Protein AF-A0A1S1QA69-F1 (afdb_monomer)

Radius of gyration: 27.16 Å; Cα contacts (8 Å, |Δi|>4): 1180; chains: 1; bounding box: 65×69×92 Å

Nearest PDB structures (foldseek):
  3t81-assembly1_B  TM=7.439E-01  e=7.241E-30  Agrobacterium fabrum str. C58
  3t8l-assembly1_A  TM=7.308E-01  e=1.067E-28  Agrobacterium fabrum str. C58
  3giq-assembly1_A  TM=8.086E-01  e=5.087E-07  Bordetella bronchiseptica
  6gde-assembly1_A  TM=5.677E-01  e=2.386E-06  Aquifex aeolicus VF5
  3d6n-assembly1_A  TM=5.119E-01  e=1.071E-06  Aquifex aeolicus

Foldseek 3Di:
DDDDDDDDDDDDDDPDDDDDDWDDDADDDDDDDADPQFFAWPPLRRLFDDPVRLVVLQCQAVQVDAAQEKEAQAFEQFLVPRDTDRWIFGHHQFFTSATHHGPPGHHPYYDYLHLWYKFFFFEAAFAEQLQAQAFVLLLCQLQQQLRAQEYAYAQQQLCVLVPPCSLCRQQDFRALHGYIYTGDTPPPDDDQDPQLAQPPDDPPHHDHNVQSPDNHPLLQSLLVRVVVPHSLSSSLQSRKQSVCSSNRNNQAIRGRGGRHGPFIFIDNDRSDPWGTQFTAGSNHTQYGRSGGPDHTPDDDDPSQFLSFDADPPDDLCLQWAADDPDDDDDADKFKEWDWDDDPDPPPPPPPDPPDDDPDDDDDPDDDDPDPPPPPPDPPPPPPRPAIDIDIDGDDFDDDPRTGAADLVQQKKKKWWAFSPPPDDRIDIGIYGDFFFNFAKKWFCQAVVRTTIIMIGRGSLRRSLNSVVCSVLLAFIFTGGPSDTQATQRSRRSNRHDPPNSVSNVVRQVSRQVSSVVRTTPDDSSHVSCRYCGCVRDDDD

Sequence (540 aa):
MSVSTPRGLAAGWPGSGLVVGPAPVPGAVVGAQPAPGAPGVVGGQGLVPSGGERARLRRVAVGEEDADLLVHSGTVVVVQTGELLHRDVAIVGRFIAAVTKPGAIAGRRSLDASGRYLLPAFVDARVRPERTLLMPGEAARLLVPRGTVTVLTDPSGLAARCGPRGVGLATATGTPLRALARRPGPPGRTGPTPADLLPGERPGTHRTLADLVGYGQLACAVRRAVVAGMPPAEAVRRATLAPARWHGLDHVLGAITPSHLADLLIVSEIGGLEPPDLVVAGGRIAAGQGRPLFDNSDVVPGWAVDSVRLPANLHVGSFAAARWPGHPAPLPLAVEIVSPLSAPVISQRSAGLPGLLPGLPVVPGAPGIAPAIPEWQPATVLPVGEPSARHVRFEPTVRDGLIAADPEHDLLKVALVDRSGAHEPVRVGLVRGVGLTSGAVGVTITEPPGDLLLVGANDADLLTAARALEGMGGGFVVVDRGWVQAACPLPVGGVVSDAPWEAVDGQLAAADAAAMAIGCRLTAPLQTLADLGEALYVQP

Solvent-accessible surface area (backbone atoms only — not comparable to full-atom values): 29716 Å² total; per-residue (Å²): 133,88,87,83,85,84,90,85,84,90,87,91,72,93,85,77,90,82,84,86,74,84,73,87,83,78,76,86,92,88,80,84,83,64,67,93,83,50,29,48,51,57,75,57,76,60,67,58,72,48,75,68,53,48,55,50,29,51,36,32,55,74,57,79,39,68,20,63,34,22,42,33,56,17,32,35,49,38,49,90,81,56,47,77,40,75,26,19,41,29,22,43,71,41,23,20,31,32,75,39,59,66,86,71,64,61,40,81,33,78,41,85,29,67,84,22,36,35,37,40,24,27,36,41,70,36,46,28,43,63,50,39,37,28,34,47,31,48,43,26,62,51,34,32,15,39,33,34,35,34,34,38,22,58,30,62,63,43,24,72,62,51,39,83,60,15,42,49,58,54,31,56,49,72,41,73,38,43,43,31,40,46,43,82,57,68,90,89,66,80,69,81,51,77,88,46,46,50,75,91,65,63,84,90,60,64,43,38,42,75,47,45,52,86,69,22,50,66,49,48,34,30,17,53,28,34,76,73,69,41,56,56,36,57,32,48,21,36,38,8,27,39,49,22,45,60,41,62,35,48,82,36,36,34,44,88,46,60,63,10,43,25,34,32,26,35,24,80,53,87,51,50,91,68,54,32,54,32,20,28,34,56,49,34,81,41,14,42,70,50,35,55,68,67,74,71,84,67,77,82,57,78,84,42,36,69,56,38,50,69,62,90,81,69,49,50,74,61,62,61,40,69,62,81,85,91,72,77,84,82,82,42,53,26,20,34,46,50,60,64,84,73,71,83,78,76,69,79,66,78,70,75,78,88,80,77,79,90,84,78,86,85,74,92,82,72,83,81,77,70,82,76,74,75,81,78,70,79,76,79,76,67,80,75,57,72,70,41,69,41,84,41,78,55,85,78,50,70,54,97,69,24,56,45,46,37,38,93,77,29,32,26,34,26,36,39,34,34,54,81,78,84,59,67,64,54,45,73,30,34,29,27,58,50,40,39,65,44,22,16,41,26,36,34,49,25,39,73,73,65,40,34,42,33,41,21,42,44,45,60,19,39,45,45,30,53,51,51,33,36,75,45,8,12,22,39,37,22,20,44,92,73,38,80,74,26,53,30,66,7,26,40,53,9,35,18,20,85,62,59,56,71,58,53,53,52,24,44,53,47,24,40,51,44,39,43,73,37,38,34,67,48,78,62,46,64,60,50,52,22,62,43,29,61,60,45,54,50,90,113

Structure (mmCIF, N/CA/C/O backbone):
data_AF-A0A1S1QA69-F1
#
_entry.id   AF-A0A1S1QA69-F1
#
loop_
_atom_site.group_PDB
_atom_site.id
_atom_site.type_symbol
_atom_site.label_atom_id
_atom_site.label_alt_id
_atom_site.label_comp_id
_atom_site.label_asym_id
_atom_site.label_entity_id
_atom_site.label_seq_id
_atom_site.pdbx_PDB_ins_code
_atom_site.Cartn_x
_atom_site.Cartn_y
_atom_site.Cartn_z
_atom_site.occupancy
_atom_site.B_iso_or_equiv
_atom_site.auth_seq_id
_atom_site.auth_comp_id
_atom_site.auth_asym_id
_atom_site.auth_atom_id
_atom_site.pdbx_PDB_model_num
ATOM 1 N N . MET A 1 1 ? -13.744 -27.296 54.389 1.00 29.28 1 MET A N 1
ATOM 2 C CA . MET A 1 1 ? -12.825 -28.297 53.803 1.00 29.28 1 MET A CA 1
ATOM 3 C C . MET A 1 1 ? -13.156 -28.339 52.312 1.00 29.28 1 MET A C 1
ATOM 5 O O . MET A 1 1 ? -14.298 -28.622 52.001 1.00 29.28 1 MET A O 1
ATOM 9 N N . SER A 1 2 ? -12.391 -27.680 51.430 1.00 23.92 2 SER A N 1
ATOM 10 C CA . SER A 1 2 ? -11.152 -28.184 50.792 1.00 23.92 2 SER A CA 1
ATOM 11 C C . SER A 1 2 ? -11.387 -29.527 50.076 1.00 23.92 2 SER A C 1
ATOM 13 O O . SER A 1 2 ? -11.903 -30.425 50.724 1.00 23.92 2 SER A O 1
ATOM 15 N N . VAL A 1 3 ? -11.050 -29.790 48.806 1.00 25.64 3 VAL A N 1
ATOM 16 C CA . VAL A 1 3 ? -10.342 -29.094 47.708 1.00 25.64 3 VAL A CA 1
ATOM 17 C C . VAL A 1 3 ? -10.568 -29.954 46.433 1.00 25.64 3 VAL A C 1
ATOM 19 O O . VAL A 1 3 ? -10.778 -31.159 46.551 1.00 25.64 3 VAL A O 1
ATOM 22 N N . SER A 1 4 ? -10.432 -29.340 45.247 1.00 22.70 4 SER A N 1
ATOM 23 C CA . SER A 1 4 ? -9.848 -29.866 43.981 1.00 22.70 4 SER A CA 1
ATOM 24 C C . SER A 1 4 ? -10.731 -29.890 42.723 1.00 22.70 4 SER A C 1
ATOM 26 O O . SER A 1 4 ? -11.605 -30.725 42.533 1.00 22.70 4 SER A O 1
ATOM 28 N N . THR A 1 5 ? -10.388 -28.979 41.809 1.00 28.89 5 THR A N 1
ATOM 29 C CA . THR A 1 5 ? -10.346 -29.182 40.350 1.00 28.89 5 THR A CA 1
ATOM 30 C C . THR A 1 5 ? -9.048 -29.931 39.974 1.00 28.89 5 THR A C 1
ATOM 32 O O . THR A 1 5 ? -8.118 -29.954 40.789 1.00 28.89 5 THR A O 1
ATOM 35 N N . PRO A 1 6 ? -8.933 -30.535 38.766 1.00 31.06 6 PRO A N 1
ATOM 36 C CA . PRO A 1 6 ? -8.362 -29.771 37.641 1.00 31.06 6 PRO A CA 1
ATOM 37 C C . PRO A 1 6 ? -8.863 -30.125 36.213 1.00 31.06 6 PRO A C 1
ATOM 39 O O . PRO A 1 6 ? -9.193 -31.261 35.903 1.00 31.06 6 PRO A O 1
ATOM 42 N N . ARG A 1 7 ? -8.751 -29.108 35.338 1.00 24.42 7 ARG A N 1
ATOM 43 C CA . ARG A 1 7 ? -8.405 -29.111 33.893 1.00 24.42 7 ARG A CA 1
ATOM 44 C C . ARG A 1 7 ? -9.271 -29.867 32.863 1.00 24.42 7 ARG A C 1
ATOM 46 O O . ARG A 1 7 ? -9.193 -31.078 32.721 1.00 24.42 7 ARG A O 1
ATOM 53 N N . GLY A 1 8 ? -9.854 -29.069 31.963 1.00 23.44 8 GLY A N 1
ATOM 54 C CA . GLY A 1 8 ? -10.075 -29.386 30.549 1.00 23.44 8 GLY A CA 1
ATOM 55 C C . GLY A 1 8 ? -9.881 -28.116 29.711 1.00 23.44 8 GLY A C 1
ATOM 56 O O . GLY A 1 8 ? -10.718 -27.221 29.745 1.00 23.44 8 GLY A O 1
ATOM 57 N N . LEU A 1 9 ? -8.728 -28.009 29.046 1.00 27.89 9 LEU A N 1
ATOM 58 C CA . LEU A 1 9 ? -8.409 -27.022 28.008 1.00 27.89 9 LEU A CA 1
ATOM 59 C C . LEU A 1 9 ? -9.083 -27.432 26.684 1.00 27.89 9 LEU A C 1
ATOM 61 O O . LEU A 1 9 ? -9.230 -28.624 26.435 1.00 27.89 9 LEU A O 1
ATOM 65 N N . ALA A 1 10 ? -9.346 -26.437 25.828 1.00 29.66 10 ALA A N 1
ATOM 66 C CA . ALA A 1 10 ? -9.737 -26.517 24.411 1.00 29.66 10 ALA A CA 1
ATOM 67 C C . ALA A 1 10 ? -11.243 -26.618 24.083 1.00 29.66 10 ALA A C 1
ATOM 69 O O . ALA A 1 10 ? -11.784 -27.704 23.920 1.00 29.66 10 ALA A O 1
ATOM 70 N N . ALA A 1 11 ? -11.879 -25.460 23.865 1.00 29.88 11 ALA A N 1
ATOM 71 C CA . ALA A 1 11 ? -12.873 -25.230 22.806 1.00 29.88 11 ALA A CA 1
ATOM 72 C C . ALA A 1 11 ? -13.259 -23.739 22.787 1.00 29.88 11 ALA A C 1
ATOM 74 O O . ALA A 1 11 ? -13.715 -23.219 23.800 1.00 29.88 11 ALA A O 1
ATOM 75 N N . GLY A 1 12 ? -13.088 -23.051 21.651 1.00 30.11 12 GLY A N 1
ATOM 76 C CA . GLY A 1 12 ? -13.607 -21.686 21.477 1.00 30.11 12 GLY A CA 1
ATOM 77 C C . GLY A 1 12 ? -12.765 -20.744 20.615 1.00 30.11 12 GLY A C 1
ATOM 78 O O . GLY A 1 12 ? -12.618 -19.584 20.971 1.00 30.11 12 GLY A O 1
ATOM 79 N N . TRP A 1 13 ? -12.187 -21.220 19.510 1.00 32.34 13 TRP A N 1
ATOM 80 C CA . TRP A 1 13 ? -11.644 -20.363 18.446 1.00 32.34 13 TRP A CA 1
ATOM 81 C C . TRP A 1 13 ? -12.517 -20.574 17.204 1.00 32.34 13 TRP A C 1
ATOM 83 O O . TRP A 1 13 ? -12.803 -21.729 16.876 1.00 32.34 13 TRP A O 1
ATOM 93 N N . PRO A 1 14 ? -13.024 -19.516 16.548 1.00 39.47 14 PRO A N 1
ATOM 94 C CA . PRO A 1 14 ? -14.118 -19.665 15.601 1.00 39.47 14 PRO A CA 1
ATOM 95 C C . PRO A 1 14 ? -13.652 -20.287 14.284 1.00 39.47 14 PRO A C 1
ATOM 97 O O . PRO A 1 14 ? -13.139 -19.616 13.395 1.00 39.47 14 PRO A O 1
ATOM 100 N N . GLY A 1 15 ? -13.936 -21.580 14.151 1.00 37.62 15 GLY A N 1
ATOM 101 C CA . GLY A 1 15 ? -14.257 -22.242 12.897 1.00 37.62 15 GLY A CA 1
ATOM 102 C C . GLY A 1 15 ? -15.705 -22.725 12.945 1.00 37.62 15 GLY A C 1
ATOM 103 O O . GLY A 1 15 ? -15.927 -23.911 13.122 1.00 37.62 15 GLY A O 1
ATOM 104 N N . SER A 1 16 ? -16.680 -21.813 12.842 1.00 34.28 16 SER A N 1
ATOM 105 C CA . SER A 1 16 ? -18.067 -22.118 12.438 1.00 34.28 16 SER A CA 1
ATOM 106 C C . SER A 1 16 ? -18.935 -20.850 12.435 1.00 34.28 16 SER A C 1
ATOM 108 O O . SER A 1 16 ? -19.193 -20.274 13.489 1.00 34.28 16 SER A O 1
ATOM 110 N N . GLY A 1 17 ? -19.437 -20.448 11.261 1.00 31.03 17 GLY A N 1
ATOM 111 C CA . GLY A 1 17 ? -20.707 -19.712 11.153 1.00 31.03 17 GLY A CA 1
ATOM 112 C C . GLY A 1 17 ? -20.697 -18.176 11.114 1.00 31.03 17 GLY A C 1
ATOM 113 O O . GLY A 1 17 ? -21.725 -17.581 11.425 1.00 31.03 17 GLY A O 1
ATOM 114 N N . LEU A 1 18 ? -19.608 -17.503 10.725 1.00 33.88 18 LEU A N 1
ATOM 115 C CA . LEU A 1 18 ? -19.603 -16.036 10.587 1.00 33.88 18 LEU A CA 1
ATOM 116 C C . LEU A 1 18 ? -19.662 -15.613 9.114 1.00 33.88 18 LEU A C 1
ATOM 118 O O . LEU A 1 18 ? -18.693 -15.739 8.375 1.00 33.88 18 LEU A O 1
ATOM 122 N N . VAL A 1 19 ? -20.821 -15.099 8.696 1.00 29.84 19 VAL A N 1
ATOM 123 C CA . VAL A 1 19 ? -21.051 -14.587 7.338 1.00 29.84 19 VAL A CA 1
ATOM 124 C C . VAL A 1 19 ? -20.427 -13.194 7.189 1.00 29.84 19 VAL A C 1
ATOM 126 O O . VAL A 1 19 ? -20.801 -12.243 7.886 1.00 29.84 19 VAL A O 1
ATOM 129 N N . VAL A 1 20 ? -19.477 -13.073 6.260 1.00 31.55 20 VAL A N 1
ATOM 130 C CA . VAL A 1 20 ? -18.970 -11.803 5.720 1.00 31.55 20 VAL A CA 1
ATOM 131 C C . VAL A 1 20 ? -20.049 -11.219 4.799 1.00 31.55 20 VAL A C 1
ATOM 133 O O . VAL A 1 20 ? -20.656 -11.933 4.014 1.00 31.55 20 VAL A O 1
ATOM 136 N N . GLY A 1 21 ? -20.352 -9.932 4.937 1.00 31.92 21 GLY A N 1
ATOM 137 C CA . GLY A 1 21 ? -21.387 -9.237 4.167 1.00 31.92 21 GLY A CA 1
ATOM 138 C C . GLY A 1 21 ? -20.852 -7.885 3.698 1.00 31.92 21 GLY A C 1
ATOM 139 O O . GLY A 1 21 ? -19.980 -7.343 4.383 1.00 31.92 21 GLY A O 1
ATOM 140 N N . PRO A 1 22 ? -21.339 -7.349 2.570 1.00 28.00 22 PRO A N 1
ATOM 141 C CA . PRO A 1 22 ? -20.714 -6.217 1.891 1.00 28.00 22 PRO A CA 1
ATOM 142 C C . PRO A 1 22 ? -20.774 -4.918 2.709 1.00 28.00 22 PRO A C 1
ATOM 144 O O . PRO A 1 22 ? -21.676 -4.712 3.526 1.00 28.00 22 PRO A O 1
ATOM 147 N N . ALA A 1 23 ? -19.788 -4.044 2.489 1.00 32.00 23 ALA A N 1
ATOM 148 C CA . ALA A 1 23 ? -19.680 -2.740 3.137 1.00 32.00 23 ALA A CA 1
ATOM 149 C C . ALA A 1 23 ? -20.781 -1.764 2.649 1.00 32.00 23 ALA A C 1
ATOM 151 O O . ALA A 1 23 ? -21.045 -1.697 1.448 1.00 32.00 23 ALA A O 1
ATOM 152 N N . PRO A 1 24 ? -21.430 -0.988 3.541 1.00 28.42 24 PRO A N 1
ATOM 153 C CA . PRO A 1 24 ? -22.433 0.001 3.144 1.00 28.42 24 PRO A CA 1
ATOM 154 C C . PRO A 1 24 ? -21.804 1.280 2.554 1.00 28.42 24 PRO A C 1
ATOM 156 O O . PRO A 1 24 ? -20.777 1.763 3.032 1.00 28.42 24 PRO A O 1
ATOM 159 N N . VAL A 1 25 ? -22.468 1.843 1.537 1.00 29.98 25 VAL A N 1
ATOM 160 C CA . VAL A 1 25 ? -22.058 3.028 0.751 1.00 29.98 25 VAL A CA 1
ATOM 161 C C . VAL A 1 25 ? -22.538 4.337 1.426 1.00 29.98 25 VAL A C 1
ATOM 163 O O . VAL A 1 25 ? -23.660 4.349 1.937 1.00 29.98 25 VAL A O 1
ATOM 166 N N . PRO A 1 26 ? -21.765 5.450 1.453 1.00 31.12 26 PRO A N 1
ATOM 167 C CA . PRO A 1 26 ? -22.103 6.621 2.273 1.00 31.12 26 PRO A CA 1
ATOM 168 C C . PRO A 1 26 ? -22.971 7.674 1.552 1.00 31.12 26 PRO A C 1
ATOM 170 O O . PRO A 1 26 ? -22.667 8.078 0.432 1.00 31.12 26 PRO A O 1
ATOM 173 N N . GLY A 1 27 ? -23.993 8.189 2.253 1.00 27.59 27 GLY A N 1
ATOM 174 C CA . GLY A 1 27 ? -24.753 9.415 1.944 1.00 27.59 27 GLY A CA 1
ATOM 175 C C . GLY A 1 27 ? -24.427 10.561 2.924 1.00 27.59 27 GLY A C 1
ATOM 176 O O . GLY A 1 27 ? -23.916 10.315 4.013 1.00 27.59 27 GLY A O 1
ATOM 177 N N . ALA A 1 28 ? -24.663 11.811 2.513 1.00 26.69 28 ALA A N 1
ATOM 178 C CA . ALA A 1 28 ? -23.944 13.013 2.966 1.00 26.69 28 ALA A CA 1
ATOM 179 C C . ALA A 1 28 ? -24.530 13.827 4.158 1.00 26.69 28 ALA A C 1
ATOM 181 O O . ALA A 1 28 ? -25.724 13.757 4.435 1.00 26.69 28 ALA A O 1
ATOM 182 N N . VAL A 1 29 ? -23.663 14.730 4.684 1.00 28.44 29 VAL A N 1
ATOM 183 C CA . VAL A 1 29 ? -23.884 15.997 5.456 1.00 28.44 29 VAL A CA 1
ATOM 184 C C . VAL A 1 29 ? -23.955 15.875 6.998 1.00 28.44 29 VAL A C 1
ATOM 186 O O . VAL A 1 29 ? -24.669 15.016 7.492 1.00 28.44 29 VAL A O 1
ATOM 189 N N . VAL A 1 30 ? -23.369 16.710 7.887 1.00 26.64 30 VAL A N 1
ATOM 190 C CA . VAL A 1 30 ? -22.253 17.701 7.979 1.00 26.64 30 VAL A CA 1
ATOM 191 C C . VAL A 1 30 ? -21.868 17.724 9.482 1.00 26.64 30 VAL A C 1
ATOM 193 O O . VAL A 1 30 ? -22.758 17.693 10.333 1.00 26.64 30 VAL A O 1
ATOM 196 N N . GLY A 1 31 ? -20.572 17.782 9.823 1.00 25.62 31 GLY A N 1
ATOM 197 C CA . GLY A 1 31 ? -20.050 17.809 11.203 1.00 25.62 31 GLY A CA 1
ATOM 198 C C . GLY A 1 31 ? -19.048 18.945 11.457 1.00 25.62 31 GLY A C 1
ATOM 199 O O . GLY A 1 31 ? -18.465 19.481 10.516 1.00 25.62 31 GLY A O 1
ATOM 200 N N . ALA A 1 32 ? -18.904 19.314 12.735 1.00 31.11 32 ALA A N 1
ATOM 201 C CA . ALA A 1 32 ? -18.192 20.482 13.267 1.00 31.11 32 ALA A CA 1
ATOM 202 C C . ALA A 1 32 ? -16.702 20.596 12.876 1.00 31.11 32 ALA A C 1
ATOM 204 O O . ALA A 1 32 ? -16.050 19.614 12.528 1.00 31.11 32 ALA A O 1
ATOM 205 N N . GLN A 1 33 ? -16.194 21.834 12.914 1.00 28.67 33 GLN A N 1
ATOM 206 C CA . GLN A 1 33 ? -15.011 22.266 12.167 1.00 28.67 33 GLN A CA 1
ATOM 207 C C . GLN A 1 33 ? -13.673 21.660 12.645 1.00 28.67 33 GLN A C 1
ATOM 209 O O . GLN A 1 33 ? -13.404 21.629 13.847 1.00 28.67 33 GLN A O 1
ATOM 214 N N . PRO A 1 34 ? -12.803 21.250 11.698 1.00 34.78 34 PRO A N 1
ATOM 215 C CA . PRO A 1 34 ? -11.442 20.794 11.973 1.00 34.78 34 PRO A CA 1
ATOM 216 C C . PRO A 1 34 ? -10.578 21.914 12.565 1.00 34.78 34 PRO A C 1
ATOM 218 O O . PRO A 1 34 ? -10.873 23.098 12.385 1.00 34.78 34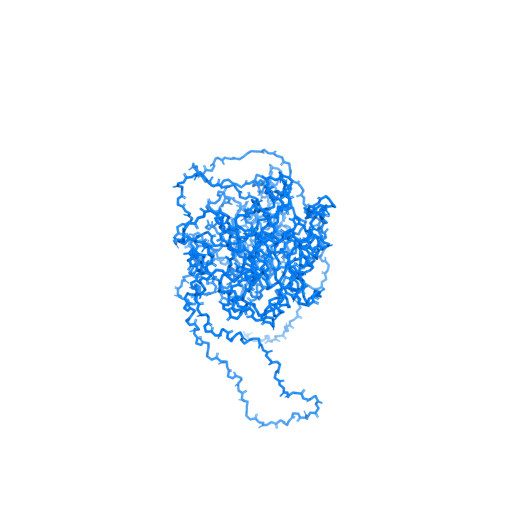 PRO A O 1
ATOM 221 N N . ALA A 1 35 ? -9.465 21.543 13.211 1.00 37.81 35 ALA A N 1
ATOM 222 C CA . ALA A 1 35 ? -8.427 22.501 13.588 1.00 37.81 35 ALA A CA 1
ATOM 223 C C . ALA A 1 35 ? -8.076 23.380 12.366 1.00 37.81 35 ALA A C 1
ATOM 225 O O . ALA A 1 35 ? -7.839 22.826 11.283 1.00 37.81 35 ALA A O 1
ATOM 226 N N . PRO A 1 36 ? -8.083 24.721 12.490 1.00 33.03 36 PRO A N 1
ATOM 227 C CA . PRO A 1 36 ? -7.927 25.606 11.341 1.00 33.03 36 PRO A CA 1
ATOM 228 C C . PRO A 1 36 ? -6.644 25.268 10.562 1.00 33.03 36 PRO A C 1
ATOM 230 O O . PRO A 1 36 ? -5.543 25.321 11.103 1.00 33.03 36 PRO A O 1
ATOM 233 N N . GLY A 1 37 ? -6.797 24.864 9.293 1.00 43.91 37 GLY A N 1
ATOM 234 C CA . GLY A 1 37 ? -5.685 24.549 8.385 1.00 43.91 37 GLY A CA 1
ATOM 235 C C . GLY A 1 37 ? -5.152 23.103 8.388 1.00 43.91 37 GLY A C 1
ATOM 236 O O . GLY A 1 37 ? -4.051 22.881 7.879 1.00 43.91 37 GLY A O 1
ATOM 237 N N . ALA A 1 38 ? -5.863 22.113 8.947 1.00 45.16 38 ALA A N 1
ATOM 238 C CA . ALA A 1 38 ? -5.504 20.691 8.803 1.00 45.16 38 ALA A CA 1
ATOM 239 C C . ALA A 1 38 ? -5.706 20.174 7.356 1.00 45.16 38 ALA A C 1
ATOM 241 O O . ALA A 1 38 ? -6.698 20.547 6.721 1.00 45.16 38 ALA A O 1
ATOM 242 N N . PRO A 1 39 ? -4.810 19.314 6.815 1.00 56.34 39 PRO A N 1
ATOM 243 C CA . PRO A 1 39 ? -5.033 18.672 5.521 1.00 56.34 39 PRO A CA 1
ATOM 244 C C . PRO A 1 39 ? -6.302 17.821 5.589 1.00 56.34 39 PRO A C 1
ATOM 246 O O . PRO A 1 39 ? -6.377 16.858 6.353 1.00 56.34 39 PRO A O 1
ATOM 249 N N . GLY A 1 40 ? -7.309 18.203 4.804 1.00 57.53 40 GLY A N 1
ATOM 250 C CA . GLY A 1 40 ? -8.597 17.521 4.788 1.00 57.53 40 GLY A CA 1
ATOM 251 C C . GLY A 1 40 ? -8.507 16.120 4.187 1.00 57.53 40 GLY A C 1
ATOM 252 O O . GLY A 1 40 ? -7.629 15.822 3.377 1.00 57.53 40 GLY A O 1
ATOM 253 N N . VAL A 1 41 ? -9.461 15.269 4.548 1.00 63.03 41 VAL A N 1
ATOM 254 C CA . VAL A 1 41 ? -9.619 13.929 3.976 1.00 63.03 41 VAL A CA 1
ATOM 255 C C . VAL A 1 41 ? -10.948 13.869 3.233 1.00 63.03 41 VAL A C 1
ATOM 257 O O . VAL A 1 41 ? -12.000 14.206 3.783 1.00 63.03 41 VAL A O 1
ATOM 260 N N . VAL A 1 42 ? -10.913 13.468 1.963 1.00 66.81 42 VAL A N 1
ATOM 261 C CA . VAL A 1 42 ? -12.132 13.274 1.170 1.00 66.81 42 VAL A CA 1
ATOM 262 C C . VAL A 1 42 ? -12.809 11.982 1.628 1.00 66.81 42 VAL A C 1
ATOM 264 O O . VAL A 1 42 ? -12.150 10.965 1.814 1.00 66.81 42 VAL A O 1
ATOM 267 N N . GLY A 1 43 ? -14.127 12.029 1.843 1.00 60.97 43 GLY A N 1
ATOM 268 C CA . GLY A 1 43 ? -14.907 10.872 2.304 1.00 60.97 43 GLY A CA 1
ATOM 269 C C . GLY A 1 43 ? -14.955 10.674 3.826 1.00 60.97 43 GLY A C 1
ATOM 270 O O . GLY A 1 43 ? -15.703 9.821 4.294 1.00 60.97 43 GLY A O 1
ATOM 271 N N . GLY A 1 44 ? -14.254 11.498 4.618 1.00 57.59 44 GLY A N 1
ATOM 272 C CA . GLY A 1 44 ? -14.248 11.385 6.086 1.00 57.59 44 GLY A CA 1
ATOM 273 C C . GLY A 1 44 ? -15.613 11.606 6.757 1.00 57.59 44 GLY A C 1
ATOM 274 O O . GLY A 1 44 ? -15.864 11.073 7.832 1.00 57.59 44 GLY A O 1
ATOM 275 N N . GLN A 1 45 ? -16.537 12.332 6.114 1.00 54.72 45 GLN A N 1
ATOM 276 C CA . GLN A 1 45 ? -17.859 12.616 6.692 1.00 54.72 45 GLN A CA 1
ATOM 277 C C . GLN A 1 45 ? -18.759 11.376 6.822 1.00 54.72 45 GLN A C 1
ATOM 279 O O . GLN A 1 45 ? -19.593 11.333 7.719 1.00 54.72 45 GLN A O 1
ATOM 284 N N . GLY A 1 46 ? -18.565 10.346 5.988 1.00 70.50 46 GLY A N 1
ATOM 285 C CA . GLY A 1 46 ? -19.323 9.086 6.065 1.00 70.50 46 GLY A CA 1
ATOM 286 C C . GLY A 1 46 ? -18.902 8.160 7.217 1.00 70.50 46 GLY A C 1
ATOM 287 O O . GLY A 1 46 ? -19.453 7.065 7.379 1.00 70.50 46 GLY A O 1
ATOM 288 N N . LEU A 1 47 ? -17.898 8.575 7.996 1.00 82.00 47 LEU A N 1
ATOM 289 C CA . LEU A 1 47 ? -17.365 7.821 9.130 1.00 82.00 47 LEU A CA 1
ATOM 290 C C . LEU A 1 47 ? -18.059 8.168 10.445 1.00 82.00 47 LEU A C 1
ATOM 292 O O . LEU A 1 47 ? -17.943 7.406 11.395 1.00 82.00 47 LEU A O 1
ATOM 296 N N . VAL A 1 48 ? -18.777 9.289 10.506 1.00 84.38 48 VAL A N 1
ATOM 297 C CA . VAL A 1 48 ? -19.505 9.718 11.705 1.00 84.38 48 VAL A CA 1
ATOM 298 C C . VAL A 1 48 ? -20.829 8.948 11.803 1.00 84.38 48 VAL A C 1
ATOM 300 O O . VAL A 1 48 ? -21.491 8.756 10.780 1.00 84.38 48 VAL A O 1
ATOM 303 N N . PRO A 1 49 ? -21.261 8.522 13.003 1.00 84.25 49 PRO A N 1
ATOM 304 C CA . PRO A 1 49 ? -22.536 7.834 13.162 1.00 84.25 49 PRO A CA 1
ATOM 305 C C . PRO A 1 49 ? -23.722 8.760 12.847 1.00 84.25 49 PRO A C 1
ATOM 307 O O . PRO A 1 49 ? -23.845 9.881 13.362 1.00 84.25 49 PRO A O 1
ATOM 310 N N . SER A 1 50 ? -24.647 8.257 12.033 1.00 89.06 50 SER A N 1
ATOM 311 C CA . SER A 1 50 ? -25.929 8.894 11.729 1.00 89.06 50 SER A CA 1
ATOM 312 C C . SER A 1 50 ? -26.772 9.115 12.993 1.00 89.06 50 SER A C 1
ATOM 314 O O . SER A 1 50 ? -26.494 8.576 14.066 1.00 89.06 50 SER A O 1
ATOM 316 N N . GLY A 1 51 ? -27.835 9.922 12.897 1.00 91.31 51 GLY A N 1
ATOM 317 C CA . GLY A 1 51 ? -28.741 10.154 14.033 1.00 91.31 51 GLY A CA 1
ATOM 318 C C . GLY A 1 51 ? -29.357 8.859 14.582 1.00 91.31 51 GLY A C 1
ATOM 319 O O . GLY A 1 51 ? -29.406 8.668 15.797 1.00 91.31 51 GLY A O 1
ATOM 320 N N . GLY A 1 52 ? -29.750 7.942 13.690 1.00 91.75 52 GLY A N 1
ATOM 321 C CA . GLY A 1 52 ? -30.281 6.629 14.062 1.00 91.75 52 GLY A CA 1
ATOM 322 C C . GLY A 1 52 ? -29.237 5.731 14.730 1.00 91.75 52 GLY A C 1
ATOM 323 O O . GLY A 1 52 ? -29.518 5.134 15.770 1.00 91.75 52 GLY A O 1
ATOM 324 N N . GLU A 1 53 ? -28.013 5.690 14.191 1.00 92.56 53 GLU A N 1
ATOM 325 C CA . GLU A 1 53 ? -26.902 4.945 14.800 1.00 92.56 53 GLU A CA 1
ATOM 326 C C . GLU A 1 53 ? -26.558 5.498 16.188 1.00 92.56 53 GLU A C 1
ATOM 328 O O . GLU A 1 53 ? -26.460 4.726 17.136 1.00 92.56 53 GLU A O 1
ATOM 333 N N . ARG A 1 54 ? -26.472 6.825 16.356 1.00 93.75 54 ARG A N 1
ATOM 334 C CA . ARG A 1 54 ? -26.223 7.461 17.664 1.00 93.75 54 ARG A CA 1
ATOM 335 C C . ARG A 1 54 ? -27.301 7.143 18.693 1.00 93.75 54 ARG A C 1
ATOM 337 O O . ARG A 1 54 ? -26.978 6.851 19.843 1.00 93.75 54 ARG A O 1
ATOM 344 N N . ALA A 1 55 ? -28.572 7.167 18.292 1.00 94.31 55 ALA A N 1
ATOM 345 C CA . ALA A 1 55 ? -29.669 6.788 19.177 1.00 94.31 55 ALA A CA 1
ATOM 346 C C . ALA A 1 55 ? -29.538 5.328 19.637 1.00 94.31 55 ALA A C 1
ATOM 348 O O . ALA A 1 55 ? -29.745 5.036 20.814 1.00 94.31 55 ALA A O 1
ATOM 349 N N . ARG A 1 56 ? -29.141 4.424 18.732 1.00 95.06 56 ARG A N 1
ATOM 350 C CA . ARG A 1 56 ? -28.901 3.016 19.064 1.00 95.06 56 ARG A CA 1
ATOM 351 C C . ARG A 1 56 ? -27.689 2.828 19.979 1.00 95.06 56 ARG A C 1
ATOM 353 O O . ARG A 1 56 ? -27.802 2.120 20.973 1.00 95.06 56 ARG A O 1
ATOM 360 N N . LEU A 1 57 ? -26.574 3.507 19.700 1.00 95.38 57 LEU A N 1
ATOM 361 C CA . LEU A 1 57 ? -25.381 3.491 20.555 1.00 95.38 57 LEU A CA 1
ATOM 362 C C . LEU A 1 57 ? -25.724 3.897 21.992 1.00 95.38 57 LEU A C 1
ATOM 364 O O . LEU A 1 57 ? -25.304 3.228 22.931 1.00 95.38 57 LEU A O 1
ATOM 368 N N . ARG A 1 58 ? -26.545 4.943 22.164 1.00 95.88 58 ARG A N 1
ATOM 369 C CA . ARG A 1 58 ? -26.993 5.399 23.485 1.00 95.88 58 ARG A CA 1
ATOM 370 C C . ARG A 1 58 ? -27.796 4.332 24.226 1.00 95.88 58 ARG A C 1
ATOM 372 O O . ARG A 1 58 ? -27.502 4.109 25.393 1.00 95.88 58 ARG A O 1
ATOM 379 N N . ARG A 1 59 ? -28.774 3.689 23.574 1.00 95.81 59 ARG A N 1
ATOM 380 C CA . ARG A 1 59 ? -29.592 2.632 24.202 1.00 95.81 59 ARG A CA 1
ATOM 381 C C . ARG A 1 59 ? -28.736 1.475 24.706 1.00 95.81 59 ARG A C 1
ATOM 383 O O . ARG A 1 59 ? -28.907 1.037 25.836 1.00 95.81 59 ARG A O 1
ATOM 390 N N . VAL A 1 60 ? -27.760 1.041 23.908 1.00 94.75 60 VAL A N 1
ATOM 391 C CA . VAL A 1 60 ? -26.825 -0.013 24.327 1.00 94.75 60 VAL A CA 1
ATOM 392 C C . VAL A 1 60 ? -25.930 0.457 25.472 1.00 94.75 60 VAL A C 1
ATOM 394 O O . VAL A 1 60 ? -25.750 -0.263 26.448 1.00 94.75 60 VAL A O 1
ATOM 397 N N . ALA A 1 61 ? -25.418 1.689 25.412 1.00 93.50 61 ALA A N 1
ATOM 398 C CA . ALA A 1 61 ? -24.561 2.236 26.461 1.00 93.50 61 ALA A CA 1
ATOM 399 C C . ALA A 1 61 ? -25.260 2.364 27.829 1.00 93.50 61 ALA A C 1
ATOM 401 O O . ALA A 1 61 ? -24.586 2.289 28.854 1.00 93.50 61 ALA A O 1
ATOM 402 N N . VAL A 1 62 ? -26.588 2.548 27.856 1.00 94.25 62 VAL A N 1
ATOM 403 C CA . VAL A 1 62 ? -27.385 2.577 29.098 1.00 94.25 62 VAL A CA 1
ATOM 404 C C . VAL A 1 62 ? -27.946 1.206 29.503 1.00 94.25 62 VAL A C 1
ATOM 406 O O . VAL A 1 62 ? -28.556 1.104 30.563 1.00 94.25 62 VAL A O 1
ATOM 409 N N . GLY A 1 63 ? -27.739 0.162 28.693 1.00 90.94 63 GLY A N 1
ATOM 410 C CA . GLY A 1 63 ? -28.220 -1.198 28.961 1.00 90.94 63 GLY A CA 1
ATOM 411 C C . GLY A 1 63 ? -29.680 -1.468 28.570 1.00 90.94 63 GLY A C 1
ATOM 412 O O . GLY A 1 63 ? -30.242 -2.469 28.998 1.00 90.94 63 GLY A O 1
ATOM 413 N N . GLU A 1 64 ? -30.304 -0.602 27.765 1.00 93.69 64 GLU A N 1
ATOM 414 C CA . GLU A 1 64 ? -31.661 -0.821 27.227 1.00 93.69 64 GLU A CA 1
ATOM 415 C C . GLU A 1 64 ? -31.683 -1.823 26.058 1.00 93.69 64 GLU A C 1
ATOM 417 O O . GLU A 1 64 ? -32.728 -2.387 25.740 1.00 93.69 64 GLU A O 1
ATOM 422 N N . GLU A 1 65 ? -30.549 -2.020 25.383 1.00 95.06 65 GLU A N 1
ATOM 423 C CA . GLU A 1 65 ? -30.403 -2.929 24.244 1.00 95.06 65 GLU A CA 1
ATOM 424 C C . GLU A 1 65 ? -29.051 -3.660 24.328 1.00 95.06 65 GLU A C 1
ATOM 426 O O . GLU A 1 65 ? -28.059 -3.087 24.777 1.00 95.06 65 GLU A O 1
ATOM 431 N N . ASP A 1 66 ? -28.991 -4.909 23.863 1.00 95.00 66 ASP A N 1
ATOM 432 C CA . ASP A 1 66 ? -27.738 -5.671 23.801 1.00 95.00 66 ASP A CA 1
ATOM 433 C C . ASP A 1 66 ? -26.822 -5.186 22.670 1.00 95.00 66 ASP A C 1
ATOM 435 O O . ASP A 1 66 ? -27.275 -4.872 21.561 1.00 95.00 66 ASP A O 1
ATOM 439 N N . ALA A 1 67 ? -25.511 -5.229 22.913 1.00 95.75 67 ALA A N 1
ATOM 440 C CA . ALA A 1 67 ? -24.499 -4.978 21.891 1.00 95.75 67 ALA A CA 1
ATOM 441 C C . ALA A 1 67 ? -24.505 -6.064 20.795 1.00 95.75 67 ALA A C 1
ATOM 443 O O . ALA A 1 67 ? -24.817 -7.228 21.048 1.00 95.75 67 ALA A O 1
ATOM 444 N N . ASP A 1 68 ? -24.096 -5.721 19.571 1.00 95.88 68 ASP A N 1
ATOM 445 C CA . ASP A 1 68 ? -23.994 -6.695 18.470 1.00 95.88 68 ASP A CA 1
ATOM 446 C C . ASP A 1 68 ? -22.790 -7.637 18.635 1.00 95.88 68 ASP A C 1
ATOM 448 O O . ASP A 1 68 ? -22.802 -8.777 18.152 1.00 95.88 68 ASP A O 1
ATOM 452 N N . LEU A 1 69 ? -21.735 -7.136 19.279 1.00 96.06 69 LEU A N 1
ATOM 453 C CA . LEU A 1 69 ? -20.541 -7.867 19.684 1.00 96.06 69 LEU A CA 1
ATOM 454 C C . LEU A 1 69 ? -20.002 -7.250 20.980 1.00 96.06 69 LEU A C 1
ATOM 456 O O . LEU A 1 69 ? -19.843 -6.036 21.072 1.00 96.06 69 LEU A O 1
ATOM 460 N N . LEU A 1 70 ? -19.698 -8.088 21.965 1.00 97.00 70 LEU A N 1
ATOM 461 C CA . LEU A 1 70 ? -19.019 -7.707 23.197 1.00 97.00 70 LEU A CA 1
ATOM 462 C C . LEU A 1 70 ? -17.632 -8.349 23.215 1.00 97.00 70 LEU A C 1
ATOM 464 O O . LEU A 1 70 ? -17.524 -9.573 23.214 1.00 97.00 70 LEU A O 1
ATOM 468 N N . VAL A 1 71 ? -16.578 -7.538 23.250 1.00 97.06 71 VAL A N 1
ATOM 469 C CA . VAL A 1 71 ? -15.223 -8.023 23.541 1.00 97.06 71 VAL A CA 1
ATOM 470 C C . VAL A 1 71 ? -15.030 -7.915 25.045 1.00 97.06 71 VAL A C 1
ATOM 472 O O . VAL A 1 71 ? -14.946 -6.801 25.563 1.00 97.06 71 VAL A O 1
ATOM 475 N N . HIS A 1 72 ? -15.028 -9.045 25.748 1.00 95.12 72 HIS A N 1
ATOM 476 C CA . HIS A 1 72 ? -15.023 -9.061 27.207 1.00 95.12 72 HIS A CA 1
ATOM 477 C C . HIS A 1 72 ? -13.659 -9.430 27.785 1.00 95.12 72 HIS A C 1
ATOM 479 O O . HIS A 1 72 ? -12.856 -10.112 27.149 1.00 95.12 72 HIS A O 1
ATOM 485 N N . SER A 1 73 ? -13.412 -8.986 29.017 1.00 92.56 73 SER A N 1
ATOM 486 C CA . SER A 1 73 ? -12.244 -9.376 29.818 1.00 92.56 73 SER A CA 1
ATOM 487 C C . SER A 1 73 ? -10.881 -8.974 29.222 1.00 92.56 73 SER A C 1
ATOM 489 O O . SER A 1 73 ? -9.848 -9.517 29.615 1.00 92.56 73 SER A O 1
ATOM 491 N N . GLY A 1 74 ? -10.850 -7.990 28.319 1.00 95.00 74 GLY A N 1
ATOM 492 C CA . GLY A 1 74 ? -9.620 -7.469 27.720 1.00 95.00 74 GLY A CA 1
ATOM 493 C C . GLY A 1 74 ? -8.948 -6.368 28.546 1.00 95.00 74 GLY A C 1
ATOM 494 O O . GLY A 1 74 ? -9.569 -5.715 29.390 1.00 95.00 74 GLY A O 1
ATOM 495 N N . THR A 1 75 ? -7.662 -6.129 28.281 1.00 97.75 75 THR A N 1
ATOM 496 C CA . THR A 1 75 ? -6.936 -4.953 28.791 1.00 97.75 75 THR A CA 1
ATOM 497 C C . THR A 1 75 ? -6.903 -3.869 27.719 1.00 97.75 75 THR A C 1
ATOM 499 O O . THR A 1 75 ? -6.108 -3.931 26.785 1.00 97.75 75 THR A O 1
ATOM 502 N N . VAL A 1 76 ? -7.775 -2.869 27.836 1.00 97.38 76 VAL A N 1
ATOM 503 C CA . VAL A 1 76 ? -7.836 -1.727 26.916 1.00 97.38 76 VAL A CA 1
ATOM 504 C C . VAL A 1 76 ? -6.645 -0.809 27.146 1.00 97.38 76 VAL A C 1
ATOM 506 O O . VAL A 1 76 ? -6.426 -0.331 28.260 1.00 97.38 76 VAL A O 1
ATOM 509 N N . VAL A 1 77 ? -5.904 -0.531 26.074 1.00 96.06 77 VAL A N 1
ATOM 510 C CA . VAL A 1 77 ? -4.808 0.440 26.076 1.00 96.06 77 VAL A CA 1
ATOM 511 C C . VAL A 1 77 ? -5.360 1.812 25.712 1.00 96.06 77 VAL A C 1
ATOM 513 O O . VAL A 1 77 ? -5.714 2.077 24.560 1.00 96.06 77 VAL A O 1
ATOM 516 N N . VAL A 1 78 ? -5.433 2.703 26.699 1.00 93.62 78 VAL A N 1
ATOM 517 C CA . VAL A 1 78 ? -5.913 4.073 26.506 1.00 93.62 78 VAL A CA 1
ATOM 518 C C . VAL A 1 78 ? -4.771 4.915 25.952 1.00 93.62 78 VAL A C 1
ATOM 520 O O . VAL A 1 78 ? -3.964 5.471 26.689 1.00 93.62 78 VAL A O 1
ATOM 523 N N . VAL A 1 79 ? -4.689 5.020 24.627 1.00 92.75 79 VAL A N 1
ATOM 524 C CA . VAL A 1 79 ? -3.592 5.717 23.929 1.00 92.75 79 VAL A CA 1
ATOM 525 C C . VAL A 1 79 ? -3.506 7.217 24.241 1.00 92.75 79 VAL A C 1
ATOM 527 O O . VAL A 1 79 ? -2.475 7.831 23.995 1.00 92.75 79 VAL A O 1
ATOM 530 N N . GLN A 1 80 ? -4.560 7.828 24.786 1.00 90.31 80 GLN A N 1
ATOM 531 C CA . GLN A 1 80 ? -4.560 9.233 25.197 1.00 90.31 80 GLN A CA 1
ATOM 532 C C . GLN A 1 80 ? -3.760 9.467 26.484 1.00 90.31 80 GLN A C 1
ATOM 534 O O . GLN A 1 80 ? -3.032 10.455 26.570 1.00 90.31 80 GLN A O 1
ATOM 539 N N . THR A 1 81 ? -3.916 8.583 27.475 1.00 89.56 81 THR A N 1
ATOM 540 C CA . THR A 1 81 ? -3.354 8.736 28.830 1.00 89.56 81 THR A CA 1
ATOM 541 C C . THR A 1 81 ? -2.199 7.777 29.108 1.00 89.56 81 THR A C 1
ATOM 543 O O . THR A 1 81 ? -1.386 8.037 29.988 1.00 89.56 81 THR A O 1
ATOM 546 N N . GLY A 1 82 ? -2.106 6.681 28.355 1.00 87.69 82 GLY A N 1
ATOM 547 C CA . GLY A 1 82 ? -1.175 5.582 28.590 1.00 87.69 82 GLY A CA 1
ATOM 548 C C . GLY A 1 82 ? -1.683 4.526 29.575 1.00 87.69 82 GLY A C 1
ATOM 549 O O . GLY A 1 82 ? -0.971 3.562 29.843 1.00 87.69 82 GLY A O 1
ATOM 550 N N . GLU A 1 83 ? -2.894 4.683 30.112 1.00 92.50 83 GLU A N 1
ATOM 551 C CA . GLU A 1 83 ? -3.457 3.760 31.098 1.00 92.50 83 GLU A CA 1
ATOM 552 C C . GLU A 1 83 ? -3.845 2.410 30.481 1.00 92.50 83 GLU A C 1
ATOM 554 O O . GLU A 1 83 ? -4.309 2.319 29.340 1.00 92.50 83 GLU A O 1
ATOM 559 N N . LEU A 1 84 ? -3.702 1.356 31.283 1.00 94.69 84 LEU A N 1
ATOM 560 C CA . LEU A 1 84 ? -4.129 -0.001 30.959 1.00 94.69 84 LEU A CA 1
ATOM 561 C C . LEU A 1 84 ? -5.358 -0.333 31.804 1.00 94.69 84 LEU A C 1
ATOM 563 O O . LEU A 1 84 ? -5.264 -0.438 33.027 1.00 94.69 84 LEU A O 1
ATOM 567 N N . LEU A 1 85 ? -6.518 -0.476 31.165 1.00 94.62 85 LEU A N 1
ATOM 568 C CA . LEU A 1 85 ? -7.790 -0.650 31.862 1.00 94.62 85 LEU A CA 1
ATOM 569 C C . LEU A 1 85 ? -8.417 -2.002 31.534 1.00 94.62 85 LEU A C 1
ATOM 571 O O . LEU A 1 85 ? -8.738 -2.284 30.384 1.00 94.62 85 LEU A O 1
ATOM 575 N N . HIS A 1 86 ? -8.680 -2.810 32.560 1.00 96.81 86 HIS A N 1
ATOM 576 C CA . HIS A 1 86 ? -9.459 -4.035 32.397 1.00 96.81 86 HIS A CA 1
ATOM 577 C C . HIS A 1 86 ? -10.944 -3.696 32.189 1.00 96.81 86 HIS A C 1
ATOM 579 O O . HIS A 1 86 ? -11.619 -3.197 33.105 1.00 96.81 86 HIS A O 1
ATOM 585 N N . ARG A 1 87 ? -11.425 -3.874 30.955 1.00 96.56 87 ARG A N 1
ATOM 586 C CA . ARG A 1 87 ? -12.716 -3.362 30.476 1.00 96.56 87 ARG A CA 1
ATOM 587 C C . ARG A 1 87 ? -13.323 -4.281 29.422 1.00 96.56 87 ARG A C 1
ATOM 589 O O . ARG A 1 87 ? -12.601 -4.926 28.666 1.00 96.56 87 ARG A O 1
ATOM 596 N N . ASP A 1 88 ? -14.646 -4.234 29.333 1.00 96.81 88 ASP A N 1
ATOM 597 C CA . ASP A 1 88 ? -15.384 -4.770 28.194 1.00 96.81 88 ASP A CA 1
ATOM 598 C C . ASP A 1 88 ? -15.613 -3.656 27.166 1.00 96.81 88 ASP A C 1
ATOM 600 O O . ASP A 1 88 ? -15.826 -2.493 27.527 1.00 96.81 88 ASP A O 1
ATOM 604 N N . VAL A 1 89 ? -15.586 -4.014 25.884 1.00 97.94 89 VAL A N 1
ATOM 605 C CA . VAL A 1 89 ? -15.862 -3.106 24.765 1.00 97.94 89 VAL A CA 1
ATOM 606 C C . VAL A 1 89 ? -17.115 -3.586 24.041 1.00 97.94 89 VAL A C 1
ATOM 608 O O . VAL A 1 89 ? -17.120 -4.643 23.408 1.00 97.94 89 VAL A O 1
ATOM 611 N N . ALA A 1 90 ? -18.186 -2.801 24.139 1.00 97.50 90 ALA A N 1
ATOM 612 C CA . ALA A 1 90 ? -19.462 -3.066 23.487 1.00 97.50 90 ALA A CA 1
ATOM 613 C C . ALA A 1 90 ? -19.490 -2.427 22.093 1.00 97.50 90 ALA A C 1
ATOM 615 O O . ALA A 1 90 ? -19.288 -1.219 21.954 1.00 97.50 90 ALA A O 1
ATOM 616 N N . ILE A 1 91 ? -19.768 -3.226 21.064 1.00 97.38 91 ILE A N 1
ATOM 617 C CA . ILE A 1 91 ? -19.777 -2.818 19.656 1.00 97.38 91 ILE A CA 1
ATOM 618 C C . ILE A 1 91 ? -21.192 -2.934 19.082 1.00 97.38 91 ILE A C 1
ATOM 620 O O . ILE A 1 91 ? -21.891 -3.928 19.284 1.00 97.38 91 ILE A O 1
ATOM 624 N N . VAL A 1 92 ? -21.602 -1.907 18.340 1.00 96.25 92 VAL A N 1
ATOM 625 C CA . VAL A 1 92 ? -22.917 -1.758 17.705 1.00 96.25 92 VAL A CA 1
ATOM 626 C C . VAL A 1 92 ? -22.711 -1.288 16.271 1.00 96.25 92 VAL A C 1
ATOM 628 O O . VAL A 1 92 ? -22.205 -0.191 16.022 1.00 96.25 92 VAL A O 1
ATOM 631 N N . GLY A 1 93 ? -23.099 -2.120 15.309 1.00 93.69 93 GLY A N 1
ATOM 632 C CA . GLY A 1 93 ? -22.786 -1.916 13.901 1.00 93.69 93 GLY A CA 1
ATOM 633 C C . GLY A 1 93 ? -21.284 -1.717 13.709 1.00 93.69 93 GLY A C 1
ATOM 634 O O . GLY A 1 93 ? -20.492 -2.612 13.988 1.00 93.69 93 GLY A O 1
ATOM 635 N N . ARG A 1 94 ? -20.900 -0.521 13.251 1.00 92.88 94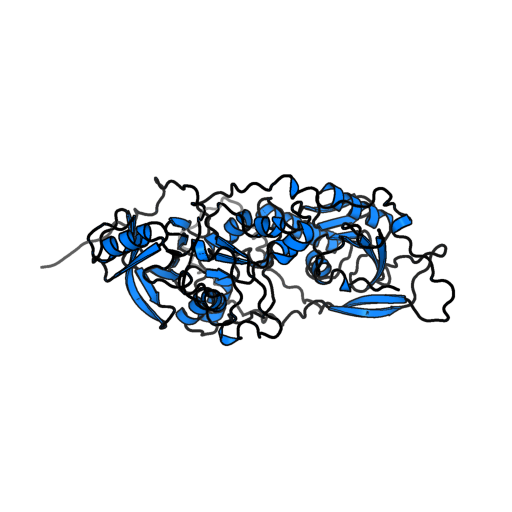 ARG A N 1
ATOM 636 C CA . ARG A 1 94 ? -19.501 -0.160 12.982 1.00 92.88 94 ARG A CA 1
ATOM 637 C C . ARG A 1 94 ? -18.801 0.547 14.139 1.00 92.88 94 ARG A C 1
ATOM 639 O O . ARG A 1 94 ? -17.626 0.873 14.006 1.00 92.88 94 ARG A O 1
ATOM 646 N N . PHE A 1 95 ? -19.504 0.825 15.233 1.00 96.69 95 PHE A N 1
ATOM 647 C CA . PHE A 1 95 ? -19.061 1.762 16.262 1.00 96.69 95 PHE A CA 1
ATOM 648 C C . PHE A 1 95 ? -18.949 1.109 17.632 1.00 96.69 95 PHE A C 1
ATOM 650 O O . PHE A 1 95 ? -19.656 0.155 17.956 1.00 96.69 95 PHE A O 1
ATOM 657 N N . ILE A 1 96 ? -18.087 1.678 18.465 1.00 97.75 96 ILE A N 1
ATOM 658 C CA . ILE A 1 96 ? -18.004 1.362 19.886 1.00 97.75 96 ILE A CA 1
ATOM 659 C C . ILE A 1 96 ? -19.153 2.090 20.588 1.00 97.75 96 ILE A C 1
ATOM 661 O O . ILE A 1 96 ? -19.224 3.319 20.584 1.00 97.75 96 ILE A O 1
ATOM 665 N N . ALA A 1 97 ? -20.066 1.336 21.192 1.00 97.06 97 ALA A N 1
ATOM 666 C CA . ALA A 1 97 ? -21.170 1.878 21.978 1.00 97.06 97 ALA A CA 1
ATOM 667 C C . ALA A 1 97 ? -20.698 2.329 23.362 1.00 97.06 97 ALA A C 1
ATOM 669 O O . ALA A 1 97 ? -21.050 3.416 23.816 1.00 97.06 97 ALA A O 1
ATOM 670 N N . ALA A 1 98 ? -19.885 1.501 24.021 1.00 96.50 98 ALA A N 1
ATOM 671 C CA . ALA A 1 98 ? -19.414 1.751 25.374 1.00 96.50 98 ALA A CA 1
ATOM 672 C C . ALA A 1 98 ? -18.118 0.988 25.683 1.00 96.50 98 ALA A C 1
ATOM 674 O O . ALA A 1 98 ? -17.846 -0.067 25.109 1.00 96.50 98 ALA A O 1
ATOM 675 N N . VAL A 1 99 ? -17.352 1.522 26.635 1.00 96.69 99 VAL A N 1
ATOM 676 C CA . VAL A 1 99 ? -16.215 0.850 27.276 1.00 96.69 99 VAL A CA 1
ATOM 677 C C . VAL A 1 99 ? -16.519 0.802 28.768 1.00 96.69 99 VAL A C 1
ATOM 679 O O . VAL A 1 99 ? -16.594 1.847 29.417 1.00 96.69 99 VAL A O 1
ATOM 682 N N . THR A 1 100 ? -16.756 -0.387 29.315 1.00 94.88 100 THR A N 1
ATOM 683 C CA . THR A 1 100 ? -17.354 -0.542 30.650 1.00 94.88 100 THR A CA 1
ATOM 684 C C . THR A 1 100 ? -16.543 -1.451 31.555 1.00 94.88 100 THR A C 1
ATOM 686 O O . THR A 1 100 ? -15.627 -2.150 31.127 1.00 94.88 100 THR A O 1
ATOM 689 N N . LYS A 1 101 ? -16.881 -1.458 32.850 1.00 92.88 101 LYS A N 1
ATOM 690 C CA . LYS A 1 101 ? -16.447 -2.542 33.739 1.00 92.88 101 LYS A CA 1
ATOM 691 C C . LYS A 1 101 ? -16.931 -3.888 33.175 1.00 92.88 101 LYS A C 1
ATOM 693 O O . LYS A 1 101 ? -18.017 -3.909 32.585 1.00 92.88 101 LYS A O 1
ATOM 698 N N . PRO A 1 102 ? -16.164 -4.972 33.379 1.00 92.88 102 PRO A N 1
ATOM 699 C CA . PRO A 1 102 ? -16.595 -6.295 32.969 1.00 92.88 102 PRO A CA 1
ATOM 700 C C . PRO A 1 102 ? -17.985 -6.658 33.495 1.00 92.88 102 PRO A C 1
ATOM 702 O O . PRO A 1 102 ? -18.281 -6.413 34.667 1.00 92.88 102 PRO A O 1
ATOM 705 N N . GLY A 1 103 ? -18.835 -7.202 32.622 1.00 89.56 103 GLY A N 1
ATOM 706 C CA . GLY A 1 103 ? -20.188 -7.661 32.958 1.00 89.56 103 GLY A CA 1
ATOM 707 C C . GLY A 1 103 ? -21.254 -6.567 33.103 1.00 89.56 103 GLY A C 1
ATOM 708 O O . GLY A 1 103 ? -22.373 -6.871 33.507 1.00 89.56 103 GLY A O 1
ATOM 709 N N . ALA A 1 104 ? -20.945 -5.303 32.790 1.00 90.25 104 ALA A N 1
ATOM 710 C CA . ALA A 1 104 ? -21.916 -4.206 32.892 1.00 90.25 104 ALA A CA 1
ATOM 711 C C . ALA A 1 104 ? -22.916 -4.140 31.720 1.00 90.25 104 ALA A C 1
ATOM 713 O O . ALA A 1 104 ? -23.987 -3.560 31.872 1.00 90.25 104 ALA A O 1
ATOM 714 N N . ILE A 1 105 ? -22.559 -4.691 30.558 1.00 91.62 105 ILE A N 1
ATOM 715 C CA . ILE A 1 105 ? -23.373 -4.688 29.336 1.00 91.62 105 ILE A CA 1
ATOM 716 C C . ILE A 1 105 ? -23.388 -6.104 28.762 1.00 91.62 105 ILE A C 1
ATOM 718 O O . ILE A 1 105 ? -22.358 -6.777 28.739 1.00 91.62 105 ILE A O 1
ATOM 722 N N . ALA A 1 106 ? -24.549 -6.540 28.277 1.00 91.31 106 ALA A N 1
ATOM 723 C CA . ALA A 1 106 ? -24.695 -7.793 27.550 1.00 91.31 106 ALA A CA 1
ATOM 724 C C . ALA A 1 106 ? -24.450 -7.598 26.044 1.00 91.31 106 ALA A C 1
ATOM 726 O O . ALA A 1 106 ? -24.710 -6.538 25.467 1.00 91.31 106 ALA A O 1
ATOM 727 N N . GLY A 1 107 ? -23.943 -8.642 25.393 1.00 92.88 107 GLY A N 1
ATOM 728 C CA . GLY A 1 107 ? -23.782 -8.691 23.945 1.00 92.88 107 GLY A CA 1
ATOM 729 C C . GLY A 1 107 ? -24.452 -9.927 23.368 1.00 92.88 107 GLY A C 1
ATOM 730 O O . GLY A 1 107 ? -24.355 -11.011 23.935 1.00 92.88 107 GLY A O 1
ATOM 731 N N . ARG A 1 108 ? -25.071 -9.780 22.194 1.00 94.69 108 ARG A N 1
ATOM 732 C CA . ARG A 1 108 ? -25.666 -10.890 21.428 1.00 94.69 108 ARG A CA 1
ATOM 733 C C . ARG A 1 108 ? -24.627 -11.930 21.016 1.00 94.69 108 ARG A C 1
ATOM 735 O O . ARG A 1 108 ? -24.942 -13.102 20.847 1.00 94.69 108 ARG A O 1
ATOM 742 N N . ARG A 1 109 ? -23.391 -11.475 20.804 1.00 94.25 109 ARG A N 1
ATOM 743 C CA . ARG A 1 109 ? -22.201 -12.296 20.575 1.00 94.25 109 ARG A CA 1
ATOM 744 C C . ARG A 1 109 ? -21.110 -11.816 21.512 1.00 94.25 109 ARG A C 1
ATOM 746 O O . ARG A 1 109 ? -20.973 -10.609 21.715 1.00 94.25 109 ARG A O 1
ATOM 753 N N . SER A 1 110 ? -20.319 -12.743 22.024 1.00 92.50 110 SER A N 1
ATOM 754 C CA . SER A 1 110 ? -19.196 -12.459 22.908 1.00 92.50 110 SER A CA 1
ATOM 755 C C . SER A 1 110 ? -17.888 -12.962 22.306 1.00 92.50 110 SER A C 1
ATOM 757 O O . SER A 1 110 ? -17.851 -13.974 21.605 1.00 92.50 110 SER A O 1
ATOM 759 N N . LEU A 1 111 ? -16.816 -12.227 22.575 1.00 94.31 111 LEU A N 1
ATOM 760 C CA . LEU A 1 111 ? -15.448 -12.594 22.255 1.00 94.31 111 LEU A CA 1
ATOM 761 C C . LEU A 1 111 ? -14.603 -12.448 23.516 1.00 94.31 111 LEU A C 1
ATOM 763 O O . LEU A 1 111 ? -14.523 -11.353 24.076 1.00 94.31 111 LEU A O 1
ATOM 767 N N . ASP A 1 112 ? -13.976 -13.541 23.936 1.00 94.44 112 ASP A N 1
ATOM 768 C CA . ASP A 1 112 ? -13.107 -13.551 25.107 1.00 94.44 112 ASP A CA 1
ATOM 769 C C . ASP A 1 112 ? -11.729 -12.983 24.758 1.00 94.44 112 ASP A C 1
ATOM 771 O O . ASP A 1 112 ? -11.008 -13.525 23.919 1.00 94.44 112 ASP A O 1
ATOM 775 N N . ALA A 1 113 ? -11.369 -11.881 25.410 1.00 95.44 113 ALA A N 1
ATOM 776 C CA . ALA A 1 113 ? -10.057 -11.252 25.322 1.00 95.44 113 ALA A CA 1
ATOM 777 C C . ALA A 1 113 ? -9.261 -11.387 26.633 1.00 95.44 113 ALA A C 1
ATOM 779 O O . ALA A 1 113 ? -8.329 -10.617 26.873 1.00 95.44 113 ALA A O 1
ATOM 780 N N . SER A 1 114 ? -9.602 -12.366 27.480 1.00 94.44 114 SER A N 1
ATOM 781 C CA . SER A 1 114 ? -8.881 -12.658 28.721 1.00 94.44 114 SER A CA 1
ATOM 782 C C . SER A 1 114 ? -7.381 -12.841 28.483 1.00 94.44 114 SER A C 1
ATOM 784 O O . SER A 1 114 ? -6.947 -13.635 27.647 1.00 94.44 114 SER A O 1
ATOM 786 N N . GLY A 1 115 ? -6.575 -12.089 29.236 1.00 94.56 115 GLY A N 1
ATOM 787 C CA . GLY A 1 115 ? -5.114 -12.105 29.114 1.00 94.56 115 GLY A CA 1
ATOM 788 C C . GLY A 1 115 ? -4.571 -11.448 27.839 1.00 94.56 115 GLY A C 1
ATOM 789 O O . GLY A 1 115 ? -3.383 -11.580 27.565 1.00 94.56 115 GLY A O 1
ATOM 790 N N . ARG A 1 116 ? -5.411 -10.751 27.062 1.00 96.19 116 ARG A N 1
ATOM 791 C CA . ARG A 1 116 ? -5.020 -10.022 25.848 1.00 96.19 116 ARG A CA 1
ATOM 792 C C . ARG A 1 116 ? -5.135 -8.510 26.042 1.00 96.19 116 ARG A C 1
ATOM 794 O O . ARG A 1 116 ? -5.899 -8.016 26.879 1.00 96.19 116 ARG A O 1
ATOM 801 N N . TYR A 1 117 ? -4.398 -7.772 25.222 1.00 97.44 117 TYR A N 1
ATOM 802 C CA . TYR A 1 117 ? -4.497 -6.323 25.097 1.00 97.44 117 TYR A CA 1
ATOM 803 C C . TYR A 1 117 ? -5.403 -5.944 23.928 1.00 97.44 117 TYR A C 1
ATOM 805 O O . TYR A 1 117 ? -5.354 -6.563 22.865 1.00 97.44 117 TYR A O 1
ATOM 813 N N . LEU A 1 118 ? -6.204 -4.898 24.129 1.00 98.00 118 LEU A N 1
ATOM 814 C CA . LEU A 1 118 ? -7.033 -4.281 23.100 1.00 98.00 118 LEU A CA 1
ATOM 815 C C . LEU A 1 118 ? -6.396 -2.954 22.690 1.00 98.00 118 LEU A C 1
ATOM 817 O O . LEU A 1 118 ? -6.295 -2.031 23.505 1.00 98.00 118 LEU A O 1
ATOM 821 N N . LEU A 1 119 ? -5.968 -2.869 21.433 1.00 97.69 119 LEU A N 1
ATOM 822 C CA . LEU A 1 119 ? -5.368 -1.676 20.832 1.00 97.69 119 LEU A CA 1
ATOM 823 C C . LEU A 1 119 ? -6.312 -1.098 19.773 1.00 97.69 119 LEU A C 1
ATOM 825 O O . LEU A 1 119 ? -7.017 -1.869 19.122 1.00 97.69 119 LEU A O 1
ATOM 829 N N . PRO A 1 120 ? -6.328 0.222 19.533 1.00 97.81 120 PRO A N 1
ATOM 830 C CA . PRO A 1 120 ? -6.895 0.737 18.294 1.00 97.81 120 PRO A CA 1
ATOM 831 C C . PRO A 1 120 ? -6.120 0.163 17.100 1.00 97.81 120 PRO A C 1
ATOM 833 O O . PRO A 1 120 ? -4.896 0.026 17.163 1.00 97.81 120 PRO A O 1
ATOM 836 N N . ALA A 1 121 ? -6.811 -0.152 16.008 1.00 96.81 121 ALA A N 1
ATOM 837 C CA . ALA A 1 121 ? -6.148 -0.560 14.775 1.00 96.81 121 ALA A CA 1
ATOM 838 C C . ALA A 1 121 ? -5.377 0.604 14.131 1.00 96.81 121 ALA A C 1
ATOM 840 O O . ALA A 1 121 ? -5.705 1.781 14.313 1.00 96.81 121 ALA A O 1
ATOM 841 N N . PHE A 1 122 ? -4.322 0.264 13.394 1.00 96.75 122 PHE A N 1
ATOM 842 C CA . PHE A 1 122 ? -3.374 1.227 12.853 1.00 96.75 122 PHE A CA 1
ATOM 843 C C . PHE A 1 122 ? -3.969 2.068 11.718 1.00 96.75 122 PHE A C 1
ATOM 845 O O . PHE A 1 122 ? -4.792 1.601 10.918 1.00 96.75 122 PHE A O 1
ATOM 852 N N . VAL A 1 123 ? -3.492 3.314 11.644 1.00 95.56 123 VAL A N 1
ATOM 853 C CA . VAL A 1 123 ? -3.820 4.292 10.604 1.00 95.56 123 VAL A CA 1
ATOM 854 C C . VAL A 1 123 ? -2.527 4.711 9.908 1.00 95.56 123 VAL A C 1
ATOM 856 O O . VAL A 1 123 ? -1.699 5.398 10.503 1.00 95.56 123 VAL A O 1
ATOM 859 N N . ASP A 1 124 ? -2.343 4.326 8.644 1.00 92.44 124 ASP A N 1
ATOM 860 C CA . ASP A 1 124 ? -1.131 4.664 7.888 1.00 92.44 124 ASP A CA 1
ATOM 861 C C . ASP A 1 124 ? -1.379 5.818 6.910 1.00 92.44 124 ASP A C 1
ATOM 863 O O . ASP A 1 124 ? -2.161 5.702 5.970 1.00 92.44 124 ASP A O 1
ATOM 867 N N . ALA A 1 125 ? -0.681 6.936 7.098 1.00 89.56 125 ALA A N 1
ATOM 868 C CA . ALA A 1 125 ? -0.758 8.103 6.222 1.00 89.56 125 ALA A CA 1
ATOM 869 C C . ALA A 1 125 ? 0.368 8.174 5.176 1.00 89.56 125 ALA A C 1
ATOM 871 O O . ALA A 1 125 ? 0.691 9.258 4.688 1.00 89.56 125 ALA A O 1
ATOM 872 N N . ARG A 1 126 ? 1.030 7.059 4.858 1.00 86.81 126 ARG A N 1
ATOM 873 C CA . ARG A 1 126 ? 2.183 7.015 3.941 1.00 86.81 126 ARG A CA 1
ATOM 874 C C . ARG A 1 126 ? 2.050 5.991 2.820 1.00 86.81 126 ARG A C 1
ATOM 876 O O . ARG A 1 126 ? 2.965 5.858 2.011 1.00 86.81 126 ARG A O 1
ATOM 883 N N . VAL A 1 127 ? 0.921 5.299 2.736 1.00 88.56 127 VAL A N 1
ATOM 884 C CA . VAL A 1 127 ? 0.645 4.345 1.659 1.00 88.56 127 VAL A CA 1
ATOM 885 C C . VAL A 1 127 ? 0.204 5.094 0.400 1.00 88.56 127 VAL A C 1
ATOM 887 O O . VAL A 1 127 ? -0.735 5.892 0.436 1.00 88.56 127 VAL A O 1
ATOM 890 N N . ARG A 1 128 ? 0.880 4.827 -0.717 1.00 89.88 128 ARG A N 1
ATOM 891 C CA . ARG A 1 128 ? 0.522 5.285 -2.067 1.00 89.88 128 ARG A CA 1
ATOM 892 C C . ARG A 1 128 ? 0.398 4.057 -2.970 1.00 89.88 128 ARG A C 1
ATOM 894 O O . ARG A 1 128 ? 1.351 3.278 -2.966 1.00 89.88 128 ARG A O 1
ATOM 901 N N . PRO A 1 129 ? -0.704 3.881 -3.724 1.00 91.38 129 PRO A N 1
ATOM 902 C CA . PRO A 1 129 ? -0.894 2.727 -4.595 1.00 91.38 129 PRO A CA 1
ATOM 903 C C . PRO A 1 129 ? 0.287 2.509 -5.533 1.00 91.38 129 PRO A C 1
ATOM 905 O O . PRO A 1 129 ? 0.752 1.386 -5.674 1.00 91.38 129 PRO A O 1
ATOM 908 N N . GLU A 1 130 ? 0.833 3.587 -6.097 1.00 88.94 130 GLU A N 1
ATOM 909 C CA . GLU A 1 130 ? 1.958 3.531 -7.030 1.00 88.94 130 GLU A CA 1
ATOM 910 C C . GLU A 1 130 ? 3.222 3.020 -6.326 1.00 88.94 130 GLU A C 1
ATOM 912 O O . GLU A 1 130 ? 3.991 2.264 -6.890 1.00 88.94 130 GLU A O 1
ATOM 917 N N . ARG A 1 131 ? 3.425 3.351 -5.050 1.00 88.69 131 ARG A N 1
ATOM 918 C CA . ARG A 1 131 ? 4.602 2.899 -4.290 1.00 88.69 131 ARG A CA 1
ATOM 919 C C . ARG A 1 131 ? 4.471 1.454 -3.822 1.00 88.69 131 ARG A C 1
ATOM 921 O O . ARG A 1 131 ? 5.464 0.740 -3.722 1.00 88.69 131 ARG A O 1
ATOM 928 N N . THR A 1 132 ? 3.247 1.015 -3.551 1.00 92.00 132 THR A N 1
ATOM 929 C CA . THR A 1 132 ? 2.964 -0.378 -3.200 1.00 92.00 132 THR A CA 1
ATOM 930 C C . THR A 1 132 ? 2.766 -1.267 -4.420 1.00 92.00 132 THR A C 1
ATOM 932 O O . THR A 1 132 ? 2.765 -2.476 -4.249 1.00 92.00 132 THR A O 1
ATOM 935 N N . LEU A 1 133 ? 2.607 -0.694 -5.619 1.00 95.00 133 LEU A N 1
ATOM 936 C CA . LEU A 1 133 ? 2.307 -1.372 -6.889 1.00 95.00 133 LEU A CA 1
ATOM 937 C C . LEU A 1 133 ? 0.954 -2.105 -6.926 1.00 95.00 133 LEU A C 1
ATOM 939 O O . LEU A 1 133 ? 0.667 -2.838 -7.869 1.00 95.00 133 LEU A O 1
ATOM 943 N N . LEU A 1 134 ? 0.106 -1.902 -5.918 1.00 95.94 134 LEU A N 1
ATOM 944 C CA . LEU A 1 134 ? -1.114 -2.675 -5.684 1.00 95.94 134 LEU A CA 1
ATOM 945 C C . LEU A 1 134 ? -2.345 -1.778 -5.663 1.00 95.94 134 LEU A C 1
ATOM 947 O O . LEU A 1 134 ? -2.325 -0.684 -5.091 1.00 95.94 134 LEU A O 1
ATOM 951 N N . MET A 1 135 ? -3.448 -2.301 -6.195 1.00 95.31 135 MET A N 1
ATOM 952 C CA . MET A 1 135 ? -4.779 -1.763 -5.927 1.00 95.31 135 MET A CA 1
ATOM 953 C C . MET A 1 135 ? -5.128 -1.868 -4.429 1.00 95.31 135 MET A C 1
ATOM 955 O O . MET A 1 135 ? -4.694 -2.817 -3.764 1.00 95.31 135 MET A O 1
ATOM 959 N N . PRO A 1 136 ? -5.939 -0.942 -3.871 1.00 94.06 136 PRO A N 1
ATOM 960 C CA . PRO A 1 136 ? -6.258 -0.926 -2.441 1.00 94.06 136 PRO A CA 1
ATOM 961 C C . PRO A 1 136 ? -6.823 -2.247 -1.897 1.00 94.06 136 PRO A C 1
ATOM 963 O O . PRO A 1 136 ? -6.490 -2.622 -0.774 1.00 94.06 136 PRO A O 1
ATOM 966 N N . GLY A 1 137 ? -7.621 -2.973 -2.688 1.00 92.81 137 GLY A N 1
ATOM 967 C CA . GLY A 1 137 ? -8.161 -4.283 -2.309 1.00 92.81 137 GLY A CA 1
ATOM 968 C C . GLY A 1 137 ? -7.091 -5.360 -2.099 1.00 92.81 137 GLY A C 1
ATOM 969 O O . GLY A 1 137 ? -7.136 -6.089 -1.108 1.00 92.81 137 GLY A O 1
ATOM 970 N N . GLU A 1 138 ? -6.066 -5.420 -2.953 1.00 95.38 138 GLU A N 1
ATOM 971 C CA . GLU A 1 138 ? -4.940 -6.346 -2.756 1.00 95.38 138 GLU A CA 1
ATOM 972 C C . GLU A 1 138 ? -4.019 -5.877 -1.629 1.00 95.38 138 GLU A C 1
ATOM 974 O O . GLU A 1 138 ? -3.605 -6.674 -0.785 1.00 95.38 138 GLU A O 1
ATOM 979 N N . ALA A 1 139 ? -3.776 -4.566 -1.525 1.00 94.88 139 ALA A N 1
ATOM 980 C CA . ALA A 1 139 ? -3.048 -4.004 -0.391 1.00 94.88 139 ALA A CA 1
ATOM 981 C C . ALA A 1 139 ? -3.736 -4.330 0.951 1.00 94.88 139 ALA A C 1
ATOM 983 O O . ALA A 1 139 ? -3.055 -4.557 1.952 1.00 94.88 139 ALA A O 1
ATOM 984 N N . ALA A 1 140 ? -5.070 -4.425 0.992 1.00 95.19 140 ALA A N 1
ATOM 985 C CA . ALA A 1 140 ? -5.821 -4.818 2.182 1.00 95.19 140 ALA A CA 1
ATOM 986 C C . ALA A 1 140 ? -5.453 -6.218 2.681 1.00 95.19 140 ALA A C 1
ATOM 988 O O . ALA A 1 140 ? -5.324 -6.414 3.892 1.00 95.19 140 ALA A O 1
ATOM 989 N N . ARG A 1 141 ? -5.242 -7.179 1.770 1.00 94.56 141 ARG A N 1
ATOM 990 C CA . ARG A 1 141 ? -4.846 -8.558 2.112 1.00 94.56 141 ARG A CA 1
ATOM 991 C C . ARG A 1 141 ? -3.480 -8.598 2.800 1.00 94.56 141 ARG A C 1
ATOM 993 O O . ARG A 1 141 ? -3.239 -9.483 3.618 1.00 94.56 141 ARG A O 1
ATOM 1000 N N . LEU A 1 142 ? -2.625 -7.605 2.543 1.00 93.06 142 LEU A N 1
ATOM 1001 C CA . LEU A 1 142 ? -1.378 -7.402 3.276 1.00 93.06 142 LEU A CA 1
ATOM 1002 C C . LEU A 1 142 ? -1.578 -6.618 4.583 1.00 93.06 142 LEU A C 1
ATOM 1004 O O . LEU A 1 142 ? -1.079 -7.018 5.633 1.00 93.06 142 LEU A O 1
ATOM 1008 N N . LEU A 1 143 ? -2.286 -5.496 4.535 1.00 94.81 143 LEU A N 1
ATOM 1009 C CA . LEU A 1 143 ? -2.335 -4.519 5.623 1.00 94.81 143 LEU A CA 1
ATOM 1010 C C . LEU A 1 143 ? -3.227 -4.949 6.794 1.00 94.81 143 LEU A C 1
ATOM 1012 O O . LEU A 1 143 ? -2.815 -4.850 7.954 1.00 94.81 143 LEU A O 1
ATOM 1016 N N . VAL A 1 144 ? -4.427 -5.454 6.500 1.00 95.75 144 VAL A N 1
ATOM 1017 C CA . VAL A 1 144 ? -5.447 -5.756 7.515 1.00 95.75 144 VAL A CA 1
ATOM 1018 C C . VAL A 1 144 ? -4.985 -6.846 8.480 1.00 95.75 144 VAL A C 1
ATOM 1020 O O . VAL A 1 144 ? -5.085 -6.617 9.684 1.00 95.75 144 VAL A O 1
ATOM 1023 N N . PRO A 1 145 ? -4.397 -7.978 8.040 1.00 94.81 145 PRO A N 1
ATOM 1024 C CA . PRO A 1 145 ? -3.939 -9.014 8.969 1.00 94.81 145 PRO A CA 1
ATOM 1025 C C . PRO A 1 145 ? -2.800 -8.588 9.896 1.00 94.81 145 PRO A C 1
ATOM 1027 O O . PRO A 1 145 ? -2.534 -9.256 10.891 1.00 94.81 145 PRO A O 1
ATOM 1030 N N . ARG A 1 146 ? -2.145 -7.469 9.581 1.00 93.50 146 ARG A N 1
ATOM 1031 C CA . ARG A 1 146 ? -1.046 -6.876 10.354 1.00 93.50 146 ARG A CA 1
ATOM 1032 C C . ARG A 1 146 ? -1.508 -5.675 11.184 1.00 93.50 146 ARG A C 1
ATOM 1034 O O . ARG A 1 146 ? -0.700 -4.994 11.808 1.00 93.50 146 ARG A O 1
ATOM 1041 N N . GLY A 1 147 ? -2.818 -5.433 11.204 1.00 94.19 147 GLY A N 1
ATOM 1042 C CA . GLY A 1 147 ? -3.479 -4.460 12.060 1.00 94.19 147 GLY A CA 1
ATOM 1043 C C . GLY A 1 147 ? -3.701 -3.083 11.443 1.00 94.19 147 GLY A C 1
ATOM 1044 O O . GLY A 1 147 ? -4.257 -2.221 12.118 1.00 94.19 147 GLY A O 1
ATOM 1045 N N . THR A 1 148 ? -3.327 -2.852 10.183 1.00 95.88 148 THR A N 1
ATOM 1046 C CA . THR A 1 148 ? -3.628 -1.588 9.494 1.00 95.88 148 THR A CA 1
ATOM 1047 C C . THR A 1 148 ? -4.967 -1.690 8.780 1.00 95.88 148 THR A C 1
ATOM 1049 O O . THR A 1 148 ? -5.100 -2.406 7.793 1.00 95.88 148 THR A O 1
ATOM 1052 N N . VAL A 1 149 ? -5.958 -0.940 9.265 1.00 95.62 149 VAL A N 1
ATOM 1053 C CA . VAL A 1 149 ? -7.327 -0.951 8.713 1.00 95.62 149 VAL A CA 1
ATOM 1054 C C . VAL A 1 149 ? -7.723 0.375 8.077 1.00 95.62 149 VAL A C 1
ATOM 1056 O O . VAL A 1 149 ? -8.732 0.437 7.385 1.00 95.62 149 VAL A O 1
ATOM 1059 N N . THR A 1 150 ? -6.943 1.441 8.275 1.00 95.88 150 THR A N 1
ATOM 1060 C CA . THR A 1 150 ? -7.129 2.706 7.557 1.00 95.88 150 THR A CA 1
ATOM 1061 C C . THR A 1 150 ? -5.828 3.141 6.907 1.00 95.88 150 THR A C 1
ATOM 1063 O O . THR A 1 150 ? -4.797 3.222 7.572 1.00 95.88 150 THR A O 1
ATOM 1066 N N . VAL A 1 151 ? -5.893 3.483 5.624 1.00 93.75 151 VAL A N 1
ATOM 1067 C CA . VAL A 1 151 ? -4.823 4.179 4.913 1.00 93.75 151 VAL A CA 1
ATOM 1068 C C . VAL A 1 151 ? -5.306 5.544 4.454 1.00 93.75 151 VAL A C 1
ATOM 1070 O O . VAL A 1 151 ? -6.375 5.689 3.861 1.00 93.75 151 VAL A O 1
ATOM 1073 N N . LEU A 1 152 ? -4.509 6.565 4.741 1.00 91.25 152 LEU A N 1
ATOM 1074 C CA . LEU A 1 152 ? -4.691 7.908 4.219 1.00 91.25 152 LEU A CA 1
ATOM 1075 C C . LEU A 1 152 ? -3.718 8.038 3.052 1.00 91.25 152 LEU A C 1
ATOM 1077 O O . LEU A 1 152 ? -2.509 8.188 3.242 1.00 91.25 152 LEU A O 1
ATOM 1081 N N . THR A 1 153 ? -4.248 7.929 1.843 1.00 89.06 153 THR A N 1
ATOM 1082 C CA . THR A 1 153 ? -3.445 7.816 0.632 1.00 89.06 153 THR A CA 1
ATOM 1083 C C . THR A 1 153 ? -3.369 9.130 -0.130 1.00 89.06 153 THR A C 1
ATOM 1085 O O . THR A 1 153 ? -4.305 9.929 -0.090 1.00 89.06 153 THR A O 1
ATOM 1088 N N . ASP A 1 154 ? -2.241 9.377 -0.793 1.00 87.19 154 ASP A N 1
ATOM 1089 C CA . ASP A 1 154 ? -2.124 10.454 -1.773 1.00 87.19 154 ASP A CA 1
ATOM 1090 C C . ASP A 1 154 ? -2.490 9.906 -3.165 1.00 87.19 154 ASP A C 1
ATOM 1092 O O . ASP A 1 154 ? -1.737 9.096 -3.703 1.00 87.19 154 ASP A O 1
ATOM 1096 N N . PRO A 1 155 ? -3.625 10.323 -3.754 1.00 87.81 155 PRO A N 1
ATOM 1097 C CA . PRO A 1 155 ? -4.075 9.829 -5.052 1.00 87.81 155 PRO A CA 1
ATOM 1098 C C . PRO A 1 155 ? -3.407 10.535 -6.245 1.00 87.81 155 PRO A C 1
ATOM 1100 O O . PRO A 1 155 ? -3.841 10.331 -7.379 1.00 87.81 155 PRO A O 1
ATOM 1103 N N . SER A 1 156 ? -2.422 11.414 -6.022 1.00 84.88 156 SER A N 1
ATOM 1104 C CA . SER A 1 156 ? -1.828 12.271 -7.056 1.00 84.88 156 SER A CA 1
ATOM 1105 C C . SER A 1 156 ? -1.276 11.502 -8.261 1.00 84.88 156 SER A C 1
ATOM 1107 O O . SER A 1 156 ? -1.467 11.941 -9.394 1.00 84.88 156 SER A O 1
ATOM 1109 N N . GLY A 1 157 ? -0.653 10.338 -8.051 1.00 85.06 157 GLY A N 1
ATOM 1110 C CA . GLY A 1 157 ? -0.035 9.552 -9.122 1.00 85.06 157 GLY A CA 1
ATOM 1111 C C . GLY A 1 157 ? -1.052 8.935 -10.084 1.00 85.06 157 GLY A C 1
ATOM 1112 O O . GLY A 1 157 ? -0.897 9.043 -11.303 1.00 85.06 157 GLY A O 1
ATOM 1113 N N . LEU A 1 158 ? -2.111 8.329 -9.550 1.00 88.56 158 LEU A N 1
ATOM 1114 C CA . LEU A 1 158 ? -3.238 7.808 -10.318 1.00 88.56 158 LEU A CA 1
ATOM 1115 C C . LEU A 1 158 ? -4.079 8.940 -10.908 1.00 88.56 158 LEU A C 1
ATOM 1117 O O . LEU A 1 158 ? -4.534 8.824 -12.042 1.00 88.56 158 LEU A O 1
ATOM 1121 N N . ALA A 1 159 ? -4.258 10.052 -10.193 1.00 88.94 159 ALA A N 1
ATOM 1122 C CA . ALA A 1 159 ? -4.975 11.212 -10.715 1.00 88.94 159 ALA A CA 1
ATOM 1123 C C . ALA A 1 159 ? -4.249 11.861 -11.905 1.00 88.94 159 ALA A C 1
ATOM 1125 O O . ALA A 1 159 ? -4.899 12.260 -12.868 1.00 88.94 159 ALA A O 1
ATOM 1126 N N . ALA A 1 160 ? -2.915 11.919 -11.877 1.00 85.38 160 ALA A N 1
ATOM 1127 C CA . ALA A 1 160 ? -2.116 12.430 -12.988 1.00 85.38 160 ALA A CA 1
ATOM 1128 C C . ALA A 1 160 ? -2.271 11.579 -14.262 1.00 85.38 160 ALA A C 1
ATOM 1130 O O . ALA A 1 160 ? -2.269 12.118 -15.362 1.00 85.38 160 ALA A O 1
ATOM 1131 N N . ARG A 1 161 ? -2.453 10.258 -14.122 1.00 86.56 161 ARG A N 1
ATOM 1132 C CA . ARG A 1 161 ? -2.507 9.311 -15.254 1.00 86.56 161 ARG A CA 1
ATOM 1133 C C . ARG A 1 161 ? -3.920 9.022 -15.751 1.00 86.56 161 ARG A C 1
ATOM 1135 O O . ARG A 1 161 ? -4.145 8.870 -16.943 1.00 86.56 161 ARG A O 1
ATOM 1142 N N . CYS A 1 162 ? -4.878 8.953 -14.834 1.00 87.69 162 CYS A N 1
ATOM 1143 C CA . CYS A 1 162 ? -6.270 8.588 -15.103 1.00 87.69 162 CYS A CA 1
ATOM 1144 C C . CYS A 1 162 ? -7.235 9.785 -14.996 1.00 87.69 162 CYS A C 1
ATOM 1146 O O . CYS A 1 162 ? -8.459 9.613 -14.997 1.00 87.69 162 CYS A O 1
ATOM 1148 N N . GLY A 1 163 ? -6.705 11.001 -14.837 1.00 86.81 163 GLY A N 1
ATOM 1149 C CA . GLY A 1 163 ? -7.489 12.200 -14.562 1.00 86.81 163 GLY A CA 1
ATOM 1150 C C . GLY A 1 163 ? -8.254 12.116 -13.230 1.00 86.81 163 GLY A C 1
ATOM 1151 O O . GLY A 1 163 ? -7.933 11.306 -12.356 1.00 86.81 163 GLY A O 1
ATOM 1152 N N . PRO A 1 164 ? -9.336 12.900 -13.057 1.00 86.44 164 PRO A N 1
ATOM 1153 C CA . PRO A 1 164 ? -10.107 12.935 -11.809 1.00 86.44 164 PRO A CA 1
ATOM 1154 C C . PRO A 1 164 ? -10.661 11.575 -11.358 1.00 86.44 164 PRO A C 1
ATOM 1156 O O . PRO A 1 164 ? -10.874 11.357 -10.166 1.00 86.44 164 PRO A O 1
ATOM 1159 N N . ARG A 1 165 ? -10.875 10.638 -12.294 1.00 87.94 165 ARG A N 1
ATOM 1160 C CA . ARG A 1 165 ? -11.344 9.277 -11.989 1.00 87.94 165 ARG A CA 1
ATOM 1161 C C . ARG A 1 165 ? -10.283 8.432 -11.274 1.00 87.94 165 ARG A C 1
ATOM 1163 O O . ARG A 1 165 ? -10.650 7.522 -10.535 1.00 87.94 165 ARG A O 1
ATOM 1170 N N . GLY A 1 166 ? -8.997 8.762 -11.424 1.00 88.19 166 GLY A N 1
ATOM 1171 C CA . GLY A 1 166 ? -7.887 8.088 -10.742 1.00 88.19 166 GLY A CA 1
ATOM 1172 C C . GLY A 1 166 ? -7.952 8.177 -9.215 1.00 88.19 166 GLY A C 1
ATOM 1173 O O . GLY A 1 166 ? -7.548 7.245 -8.527 1.00 88.19 166 GLY A O 1
ATOM 1174 N N . VAL A 1 167 ? -8.561 9.236 -8.669 1.00 89.00 167 VAL A N 1
ATOM 1175 C CA . VAL A 1 167 ? -8.805 9.356 -7.219 1.00 89.00 167 VAL A CA 1
ATOM 1176 C C . VAL A 1 167 ? -9.721 8.237 -6.711 1.00 89.00 167 VAL A C 1
ATOM 1178 O O . VAL A 1 167 ? -9.520 7.720 -5.611 1.00 89.00 167 VAL A O 1
ATOM 1181 N N . GLY A 1 168 ? -10.704 7.837 -7.524 1.00 89.06 168 GLY A N 1
ATOM 1182 C CA . GLY A 1 168 ? -11.583 6.710 -7.227 1.00 89.06 168 GLY A CA 1
ATOM 1183 C C . GLY A 1 168 ? -10.814 5.393 -7.173 1.00 89.06 168 GLY A C 1
ATOM 1184 O O . GLY A 1 168 ? -10.976 4.651 -6.216 1.00 89.06 168 GLY A O 1
ATOM 1185 N N . LEU A 1 169 ? -9.913 5.139 -8.127 1.00 90.62 169 LEU A N 1
ATOM 1186 C CA . LEU A 1 169 ? -9.081 3.925 -8.139 1.00 90.62 169 LEU A CA 1
ATOM 1187 C C . LEU A 1 169 ? -8.194 3.810 -6.893 1.00 90.62 169 LEU A C 1
ATOM 1189 O O . LEU A 1 169 ? -8.049 2.728 -6.338 1.00 90.62 169 LEU A O 1
ATOM 1193 N N . ALA A 1 170 ? -7.649 4.932 -6.419 1.00 90.38 170 ALA A N 1
ATOM 1194 C CA . ALA A 1 170 ? -6.791 4.959 -5.237 1.00 90.38 170 ALA A CA 1
ATOM 1195 C C . ALA A 1 170 ? -7.533 4.680 -3.915 1.00 90.38 170 ALA A C 1
ATOM 1197 O O . ALA A 1 170 ? -6.893 4.411 -2.900 1.00 90.38 170 ALA A O 1
ATOM 1198 N N . THR A 1 171 ? -8.865 4.791 -3.891 1.00 90.50 171 THR A N 1
ATOM 1199 C CA . THR A 1 171 ? -9.661 4.752 -2.649 1.00 90.50 171 THR A CA 1
ATOM 1200 C C . THR A 1 171 ? -10.768 3.706 -2.646 1.00 90.50 171 THR A C 1
ATOM 1202 O O . THR A 1 171 ? -11.233 3.312 -1.578 1.00 90.50 171 THR A O 1
ATOM 1205 N N . ALA A 1 172 ? -11.202 3.247 -3.818 1.00 87.62 17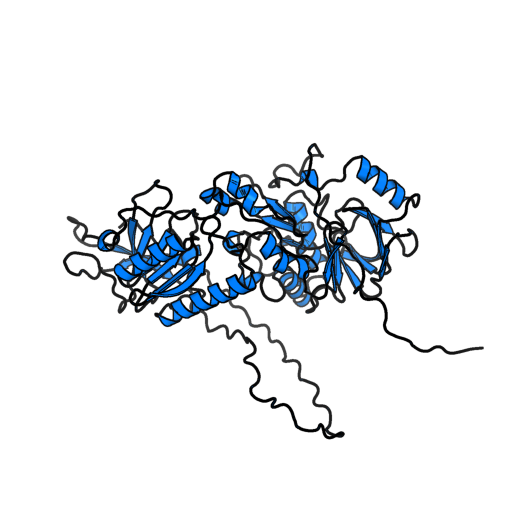2 ALA A N 1
ATOM 1206 C CA . ALA A 1 172 ? -12.277 2.283 -3.948 1.00 87.62 172 ALA A CA 1
ATOM 1207 C C . ALA A 1 172 ? -11.807 0.891 -3.531 1.00 87.62 172 ALA A C 1
ATOM 1209 O O . ALA A 1 172 ? -10.904 0.318 -4.137 1.00 87.62 172 ALA A O 1
ATOM 1210 N N . THR A 1 173 ? -12.459 0.351 -2.507 1.00 90.19 173 THR A N 1
ATOM 1211 C CA . THR A 1 173 ? -12.335 -1.054 -2.137 1.00 90.19 173 THR A CA 1
ATOM 1212 C C . THR A 1 173 ? -13.561 -1.521 -1.360 1.00 90.19 173 THR A C 1
ATOM 1214 O O . THR A 1 173 ? -14.116 -0.781 -0.544 1.00 90.19 173 THR A O 1
ATOM 1217 N N . GLY A 1 174 ? -14.005 -2.743 -1.636 1.00 87.88 174 GLY A N 1
ATOM 1218 C CA . GLY A 1 174 ? -15.020 -3.467 -0.876 1.00 87.88 174 GLY A CA 1
ATOM 1219 C C . GLY A 1 174 ? -14.446 -4.268 0.294 1.00 87.88 174 GLY A C 1
ATOM 1220 O O . GLY A 1 174 ? -15.208 -4.886 1.041 1.00 87.88 174 GLY A O 1
ATOM 1221 N N . THR A 1 175 ? -13.123 -4.264 0.469 1.00 92.88 175 THR A N 1
ATOM 1222 C CA . THR A 1 175 ? -12.451 -4.959 1.569 1.00 92.88 175 THR A CA 1
ATOM 1223 C C . THR A 1 175 ? -12.637 -4.222 2.906 1.00 92.88 175 THR A C 1
ATOM 1225 O O . THR A 1 175 ? -13.079 -3.072 2.949 1.00 92.88 175 THR A O 1
ATOM 1228 N N . PRO A 1 176 ? -12.274 -4.848 4.040 1.00 92.81 176 PRO A N 1
ATOM 1229 C CA . PRO A 1 176 ? -12.278 -4.186 5.345 1.00 92.81 176 PRO A CA 1
ATOM 1230 C C . PRO A 1 176 ? -11.265 -3.036 5.491 1.00 92.81 176 PRO A C 1
ATOM 1232 O O . PRO A 1 176 ? -11.300 -2.335 6.504 1.00 92.81 176 PRO A O 1
ATOM 1235 N N . LEU A 1 177 ? -10.359 -2.835 4.524 1.00 94.75 177 LEU A N 1
ATOM 1236 C CA . LEU A 1 177 ? -9.436 -1.704 4.522 1.00 94.75 177 LEU A CA 1
ATOM 1237 C C . LEU A 1 177 ? -10.163 -0.426 4.103 1.00 94.75 177 LEU A C 1
ATOM 1239 O O . LEU A 1 177 ? -10.797 -0.349 3.057 1.00 94.75 177 LEU A O 1
ATOM 1243 N N . ARG A 1 178 ? -9.991 0.632 4.885 1.00 93.81 178 ARG A N 1
ATOM 1244 C CA . ARG A 1 178 ? -10.493 1.962 4.560 1.00 93.81 178 ARG A CA 1
ATOM 1245 C C . ARG A 1 178 ? -9.405 2.793 3.893 1.00 93.81 178 ARG A C 1
ATOM 1247 O O . ARG A 1 178 ? -8.507 3.280 4.576 1.00 93.81 178 ARG A O 1
ATOM 1254 N N . ALA A 1 179 ? -9.509 3.006 2.585 1.00 92.25 179 ALA A N 1
ATOM 1255 C CA . ALA A 1 179 ? -8.615 3.892 1.844 1.00 92.25 179 ALA A CA 1
ATOM 1256 C C . ALA A 1 179 ? -9.251 5.275 1.644 1.00 92.25 179 ALA A C 1
ATOM 1258 O O . ALA A 1 179 ? -10.281 5.412 0.989 1.00 92.25 179 ALA A O 1
ATOM 1259 N N . LEU A 1 180 ? -8.652 6.315 2.227 1.00 90.94 180 LEU A N 1
ATOM 1260 C CA . LEU A 1 180 ? -9.167 7.684 2.159 1.00 90.94 180 LEU A CA 1
ATOM 1261 C C . LEU A 1 180 ? -8.175 8.607 1.459 1.00 90.94 180 LEU A C 1
ATOM 1263 O O . LEU A 1 180 ? -6.999 8.655 1.819 1.00 90.94 180 LEU A O 1
ATOM 1267 N N . ALA A 1 181 ? -8.663 9.391 0.499 1.00 88.50 181 ALA A N 1
ATOM 1268 C CA . ALA A 1 181 ? -7.838 10.354 -0.218 1.00 88.50 181 ALA A CA 1
ATOM 1269 C C . ALA A 1 181 ? -7.494 11.548 0.678 1.00 88.50 181 ALA A C 1
ATOM 1271 O O . ALA A 1 181 ? -8.369 12.276 1.164 1.00 88.50 181 ALA A O 1
ATOM 1272 N N . ARG A 1 182 ? -6.197 11.780 0.851 1.00 85.44 182 ARG A N 1
ATOM 1273 C CA . ARG A 1 182 ? -5.650 12.976 1.485 1.00 85.44 182 ARG A CA 1
ATOM 1274 C C . ARG A 1 182 ? -5.754 14.145 0.522 1.00 85.44 182 ARG A C 1
ATOM 1276 O O . ARG A 1 182 ? -5.487 14.009 -0.668 1.00 85.44 182 ARG A O 1
ATOM 1283 N N . ARG A 1 183 ? -6.089 15.321 1.045 1.00 69.75 183 ARG A N 1
ATOM 1284 C CA . ARG A 1 183 ? -5.824 16.577 0.347 1.00 69.75 183 ARG A CA 1
ATOM 1285 C C . ARG A 1 183 ? -4.446 17.088 0.757 1.00 69.75 183 ARG A C 1
ATOM 1287 O O . ARG A 1 183 ? -4.142 17.064 1.956 1.00 69.75 183 ARG A O 1
ATOM 1294 N N . PRO A 1 184 ? -3.624 17.564 -0.194 1.00 61.50 184 PRO A N 1
ATOM 1295 C CA . PRO A 1 184 ? -2.406 18.268 0.160 1.00 61.50 184 PRO A CA 1
ATOM 1296 C C . PRO A 1 184 ? -2.747 19.445 1.081 1.00 61.50 184 PRO A C 1
ATOM 1298 O O . PRO A 1 184 ? -3.770 20.115 0.916 1.00 61.50 184 PRO A O 1
ATOM 1301 N N . GLY A 1 185 ? -1.914 19.647 2.102 1.00 56.06 185 GLY A N 1
ATOM 1302 C CA . GLY A 1 185 ? -2.015 20.826 2.955 1.00 56.06 185 GLY A CA 1
ATOM 1303 C C . GLY A 1 185 ? -1.638 22.095 2.180 1.00 56.06 185 GLY A C 1
ATOM 1304 O O . GLY A 1 185 ? -1.011 21.999 1.123 1.00 56.06 185 GLY A O 1
ATOM 1305 N N . PRO A 1 186 ? -1.991 23.289 2.684 1.00 50.28 186 PRO A N 1
ATOM 1306 C CA . PRO A 1 186 ? -1.521 24.539 2.096 1.00 50.28 186 PRO A CA 1
ATOM 1307 C C . PRO A 1 186 ? 0.022 24.595 2.074 1.00 50.28 186 PRO A C 1
ATOM 1309 O O . PRO A 1 186 ? 0.664 24.058 2.987 1.00 50.28 186 PRO A O 1
ATOM 1312 N N . PRO A 1 187 ? 0.629 25.237 1.056 1.00 42.81 187 PRO A N 1
ATOM 1313 C CA . PRO A 1 187 ? 2.081 25.373 0.960 1.00 42.81 187 PRO A CA 1
ATOM 1314 C C . PRO A 1 187 ? 2.650 26.075 2.203 1.00 42.81 187 PRO A C 1
ATOM 1316 O O . PRO A 1 187 ? 2.057 27.021 2.717 1.00 42.81 187 PRO A O 1
ATOM 1319 N N . GLY A 1 188 ? 3.799 25.602 2.697 1.00 44.97 188 GLY A N 1
ATOM 1320 C CA . GLY A 1 188 ? 4.497 26.183 3.854 1.00 44.97 188 GLY A CA 1
ATOM 1321 C C . GLY A 1 188 ? 4.155 25.578 5.221 1.00 44.97 188 GLY A C 1
ATOM 1322 O O . GLY A 1 188 ? 4.751 25.978 6.220 1.00 44.97 188 GLY A O 1
ATOM 1323 N N . ARG A 1 189 ? 3.249 24.594 5.305 1.00 54.78 189 ARG A N 1
ATOM 1324 C CA . ARG A 1 189 ? 3.029 23.853 6.556 1.00 54.78 189 ARG A CA 1
ATOM 1325 C C . ARG A 1 189 ? 4.109 22.785 6.737 1.00 54.78 189 ARG A C 1
ATOM 1327 O O . ARG A 1 189 ? 4.313 21.949 5.859 1.00 54.78 189 ARG A O 1
ATOM 1334 N N . THR A 1 190 ? 4.772 22.791 7.890 1.00 52.84 190 THR A N 1
ATOM 1335 C CA . THR A 1 190 ? 5.665 21.702 8.294 1.00 52.84 190 THR A CA 1
ATOM 1336 C C . THR A 1 190 ? 4.854 20.406 8.381 1.00 52.84 190 THR A C 1
ATOM 1338 O O . THR A 1 190 ? 3.690 20.422 8.781 1.00 52.84 190 THR A O 1
ATOM 1341 N N . GLY A 1 191 ? 5.421 19.287 7.921 1.00 62.88 191 GLY A N 1
ATOM 1342 C CA . GLY A 1 191 ? 4.798 17.965 8.040 1.00 62.88 191 GLY A CA 1
ATOM 1343 C C . GLY A 1 191 ? 4.547 17.563 9.504 1.00 62.88 191 GLY A C 1
ATOM 1344 O O . GLY A 1 191 ? 4.800 18.360 10.411 1.00 62.88 191 GLY A O 1
ATOM 1345 N N . PRO A 1 192 ? 4.061 16.336 9.767 1.00 66.69 192 PRO A N 1
ATOM 1346 C CA . PRO A 1 192 ? 3.976 15.835 11.138 1.00 66.69 192 PRO A CA 1
ATOM 1347 C C . PRO A 1 192 ? 5.322 16.016 11.849 1.00 66.69 192 PRO A C 1
ATOM 1349 O O . PRO A 1 192 ? 6.384 15.845 11.240 1.00 66.69 192 PRO A O 1
ATOM 1352 N N . THR A 1 193 ? 5.282 16.413 13.119 1.00 70.12 193 THR A N 1
ATOM 1353 C CA . THR A 1 193 ? 6.515 16.684 13.860 1.00 70.12 193 THR A CA 1
ATOM 1354 C C . THR A 1 193 ? 7.246 15.368 14.143 1.00 70.12 193 THR A C 1
ATOM 1356 O O . THR A 1 193 ? 6.601 14.323 14.215 1.00 70.12 193 THR A O 1
ATOM 1359 N N . PRO A 1 194 ? 8.574 15.363 14.365 1.00 72.50 194 PRO A N 1
ATOM 1360 C CA . PRO A 1 194 ? 9.289 14.145 14.760 1.00 72.50 194 PRO A CA 1
ATOM 1361 C C . PRO A 1 194 ? 8.708 13.461 16.012 1.00 72.50 194 PRO A C 1
ATOM 1363 O O . PRO A 1 194 ? 8.852 12.253 16.179 1.00 72.50 194 PRO A O 1
ATOM 1366 N N . ALA A 1 195 ? 8.022 14.216 16.879 1.00 74.00 195 ALA A N 1
ATOM 1367 C CA . ALA A 1 195 ? 7.323 13.680 18.044 1.00 74.00 195 ALA A CA 1
ATOM 1368 C C . ALA A 1 195 ? 6.066 12.868 17.679 1.00 74.00 195 ALA A C 1
ATOM 1370 O O . ALA A 1 195 ? 5.680 11.985 18.438 1.00 74.00 195 ALA A O 1
ATOM 1371 N N . ASP A 1 196 ? 5.466 13.121 16.517 1.00 74.44 196 ASP A N 1
ATOM 1372 C CA . ASP A 1 196 ? 4.298 12.392 16.013 1.00 74.44 196 ASP A CA 1
ATOM 1373 C C . ASP A 1 196 ? 4.687 11.115 15.248 1.00 74.44 196 ASP A C 1
ATOM 1375 O O . ASP A 1 196 ? 3.822 10.301 14.928 1.00 74.44 196 ASP A O 1
ATOM 1379 N N . LEU A 1 197 ? 5.978 10.929 14.941 1.00 83.25 197 LEU A N 1
ATOM 1380 C CA . LEU A 1 197 ? 6.476 9.826 14.117 1.00 83.25 197 LEU A CA 1
ATOM 1381 C C . LEU A 1 197 ? 7.105 8.707 14.944 1.00 83.25 197 LEU A C 1
ATOM 1383 O O . LEU A 1 197 ? 7.678 8.936 16.013 1.00 83.25 197 LEU A O 1
ATOM 1387 N N . LEU A 1 198 ? 7.038 7.479 14.426 1.00 85.12 198 LEU A N 1
ATOM 1388 C CA . LEU A 1 198 ? 7.783 6.365 15.006 1.00 85.12 198 LEU A CA 1
ATOM 1389 C C . LEU A 1 198 ? 9.286 6.498 14.689 1.00 85.12 198 LEU A C 1
ATOM 1391 O O . LEU A 1 198 ? 9.655 7.058 13.652 1.00 85.12 198 LEU A O 1
ATOM 1395 N N . PRO A 1 199 ? 10.177 5.968 15.547 1.00 80.19 199 PRO A N 1
ATOM 1396 C CA . PRO A 1 199 ? 11.614 5.985 15.301 1.00 80.19 199 PRO A CA 1
ATOM 1397 C C . PRO A 1 199 ? 11.991 5.386 13.938 1.00 80.19 199 PRO A C 1
ATOM 1399 O O . PRO A 1 199 ? 11.532 4.304 13.557 1.00 80.19 199 PRO A O 1
ATOM 1402 N N . GLY A 1 200 ? 12.859 6.098 13.217 1.00 74.75 200 GLY A N 1
ATOM 1403 C CA . GLY A 1 200 ? 13.320 5.726 11.876 1.00 74.75 200 GLY A CA 1
ATOM 1404 C C . GLY A 1 200 ? 12.388 6.157 10.739 1.00 74.75 200 GLY A C 1
ATOM 1405 O O . GLY A 1 200 ? 12.766 6.024 9.580 1.00 74.75 200 GLY A O 1
ATOM 1406 N N . GLU A 1 201 ? 11.204 6.703 11.030 1.00 75.75 201 GLU A N 1
ATOM 1407 C CA . GLU A 1 201 ? 10.345 7.270 9.993 1.00 75.75 201 GLU A CA 1
ATOM 1408 C C . GLU A 1 201 ? 10.763 8.699 9.639 1.00 75.75 201 GLU A C 1
ATOM 1410 O O . GLU A 1 201 ? 11.017 9.528 10.515 1.00 75.75 201 GLU A O 1
ATOM 1415 N N . ARG A 1 202 ? 10.774 9.006 8.340 1.00 69.31 202 ARG A N 1
ATOM 1416 C CA . ARG A 1 202 ? 11.020 10.355 7.825 1.00 69.31 202 ARG A CA 1
ATOM 1417 C C . ARG A 1 202 ? 9.724 10.960 7.268 1.00 69.31 202 ARG A C 1
ATOM 1419 O O . ARG A 1 202 ? 8.873 10.231 6.742 1.00 69.31 202 ARG A O 1
ATOM 1426 N N . PRO A 1 203 ? 9.519 12.282 7.392 1.00 65.69 203 PRO A N 1
ATOM 1427 C CA . PRO A 1 203 ? 8.454 12.971 6.672 1.00 65.69 203 PRO A CA 1
ATOM 1428 C C . PRO A 1 203 ? 8.624 12.798 5.156 1.00 65.69 203 PRO A C 1
ATOM 1430 O O . PRO A 1 203 ? 9.737 12.885 4.652 1.00 65.69 203 PRO A O 1
ATOM 1433 N N . GLY A 1 204 ? 7.527 12.574 4.431 1.00 65.19 204 GLY A N 1
ATOM 1434 C CA . GLY A 1 204 ? 7.531 12.495 2.962 1.00 65.19 204 GLY A CA 1
ATOM 1435 C C . GLY A 1 204 ? 7.890 11.130 2.364 1.00 65.19 204 GLY A C 1
ATOM 1436 O O . GLY A 1 204 ? 7.641 10.919 1.185 1.00 65.19 204 GLY A O 1
ATOM 1437 N N . THR A 1 205 ? 8.395 10.177 3.151 1.00 73.00 205 THR A N 1
ATOM 1438 C CA . THR A 1 205 ? 8.671 8.820 2.653 1.00 73.00 205 THR A CA 1
ATOM 1439 C C . THR A 1 205 ? 7.382 8.010 2.530 1.00 73.00 205 THR A C 1
ATOM 1441 O O . THR A 1 205 ? 6.529 8.045 3.422 1.00 73.00 205 THR A O 1
ATOM 1444 N N . HIS A 1 206 ? 7.248 7.257 1.443 1.00 81.69 206 HIS A N 1
ATOM 1445 C CA . HIS A 1 206 ? 6.105 6.384 1.188 1.00 81.69 206 HIS A CA 1
ATOM 1446 C C . HIS A 1 206 ? 6.455 4.918 1.414 1.00 81.69 206 HIS A C 1
ATOM 1448 O O . HIS A 1 206 ? 7.616 4.536 1.308 1.00 81.69 206 HIS A O 1
ATOM 1454 N N . ARG A 1 207 ? 5.447 4.100 1.738 1.00 84.81 207 ARG A N 1
ATOM 1455 C CA . ARG A 1 207 ? 5.650 2.657 1.919 1.00 84.81 207 ARG A CA 1
ATOM 1456 C C . ARG A 1 207 ? 5.786 1.975 0.558 1.00 84.81 207 ARG A C 1
ATOM 1458 O O . ARG A 1 207 ? 4.962 2.223 -0.323 1.00 84.81 207 ARG A O 1
ATOM 1465 N N . THR A 1 208 ? 6.791 1.121 0.418 1.00 87.94 208 THR A N 1
ATOM 1466 C CA . THR A 1 208 ? 6.988 0.256 -0.752 1.00 87.94 208 THR A CA 1
ATOM 1467 C C . THR A 1 208 ? 6.272 -1.081 -0.575 1.00 87.94 208 THR A C 1
ATOM 1469 O O . THR A 1 208 ? 5.858 -1.423 0.535 1.00 87.94 208 THR A O 1
ATOM 1472 N N . LEU A 1 209 ? 6.153 -1.881 -1.640 1.00 88.38 209 LEU A N 1
ATOM 1473 C CA . LEU A 1 209 ? 5.663 -3.261 -1.518 1.00 88.38 209 LEU A CA 1
ATOM 1474 C C . LEU A 1 209 ? 6.499 -4.070 -0.511 1.00 88.38 209 LEU A C 1
ATOM 1476 O O . LEU A 1 209 ? 5.944 -4.718 0.376 1.00 88.38 209 LEU A O 1
ATOM 1480 N N . ALA A 1 210 ? 7.827 -3.951 -0.584 1.00 85.06 210 ALA A N 1
ATOM 1481 C CA . ALA A 1 210 ? 8.757 -4.639 0.310 1.00 85.06 210 ALA A CA 1
ATOM 1482 C C . ALA A 1 210 ? 8.551 -4.274 1.792 1.00 85.06 210 ALA A C 1
ATOM 1484 O O . ALA A 1 210 ? 8.712 -5.129 2.659 1.00 85.06 210 ALA A O 1
ATOM 1485 N N . ASP A 1 211 ? 8.149 -3.032 2.090 1.00 83.31 211 ASP A N 1
ATOM 1486 C CA . ASP A 1 211 ? 7.814 -2.608 3.456 1.00 83.31 211 ASP A CA 1
ATOM 1487 C C . ASP A 1 211 ? 6.535 -3.276 3.994 1.00 83.31 211 ASP A C 1
ATOM 1489 O O . ASP A 1 211 ? 6.377 -3.452 5.208 1.00 83.31 211 ASP A O 1
ATOM 1493 N N . LEU A 1 212 ? 5.586 -3.599 3.108 1.00 86.12 212 LEU A N 1
ATOM 1494 C CA . LEU A 1 212 ? 4.313 -4.219 3.481 1.00 86.12 212 LEU A CA 1
ATOM 1495 C C . LEU A 1 212 ? 4.431 -5.737 3.644 1.00 86.12 212 LEU A C 1
ATOM 1497 O O . LEU A 1 212 ? 3.743 -6.319 4.491 1.00 86.12 212 LEU A O 1
ATOM 1501 N N . VAL A 1 213 ? 5.297 -6.370 2.853 1.00 85.44 213 VAL A N 1
ATOM 1502 C CA . VAL A 1 213 ? 5.593 -7.804 2.938 1.00 85.44 213 VAL A CA 1
ATOM 1503 C C . VAL A 1 213 ? 6.294 -8.127 4.273 1.00 85.44 213 VAL A C 1
ATOM 1505 O O . VAL A 1 213 ? 7.015 -7.319 4.855 1.00 85.44 213 VAL A O 1
ATOM 1508 N N . GLY A 1 214 ? 6.053 -9.324 4.820 1.00 79.44 214 GLY A N 1
ATOM 1509 C CA . GLY A 1 214 ? 6.618 -9.759 6.108 1.00 79.44 214 GLY A CA 1
ATOM 1510 C C . GLY A 1 214 ? 5.690 -9.487 7.295 1.00 79.44 214 GLY A C 1
ATOM 1511 O O . GLY A 1 214 ? 4.557 -9.960 7.296 1.00 79.44 214 GLY A O 1
ATOM 1512 N N . TYR A 1 215 ? 6.143 -8.755 8.316 1.00 69.62 215 TYR A N 1
ATOM 1513 C CA . TYR A 1 215 ? 5.350 -8.456 9.527 1.00 69.62 215 TYR A CA 1
ATOM 1514 C C . TYR A 1 215 ? 4.549 -7.147 9.433 1.00 69.62 215 TYR A C 1
ATOM 1516 O O . TYR A 1 215 ? 3.760 -6.837 10.321 1.00 69.62 215 TYR A O 1
ATOM 1524 N N . GLY A 1 216 ? 4.707 -6.397 8.339 1.00 74.94 216 GLY A N 1
ATOM 1525 C CA . GLY A 1 216 ? 4.063 -5.102 8.142 1.00 74.94 216 GLY A CA 1
ATOM 1526 C C . GLY A 1 216 ? 4.794 -3.985 8.855 1.00 74.94 216 GLY A C 1
ATOM 1527 O O . GLY A 1 216 ? 5.207 -4.085 10.010 1.00 74.94 216 GLY A O 1
ATOM 1528 N N . GLN A 1 217 ? 4.945 -2.877 8.152 1.00 83.06 217 GLN A N 1
ATOM 1529 C CA . GLN A 1 217 ? 5.835 -1.823 8.591 1.00 83.06 217 GLN A CA 1
ATOM 1530 C C . GLN A 1 217 ? 5.410 -1.114 9.876 1.00 83.06 217 GLN A C 1
ATOM 1532 O O . GLN A 1 217 ? 6.278 -0.830 10.696 1.00 83.06 217 GLN A O 1
ATOM 1537 N N . LEU A 1 218 ? 4.116 -0.823 10.073 1.00 89.25 218 LEU A N 1
ATOM 1538 C CA . LEU A 1 218 ? 3.655 -0.154 11.297 1.00 89.25 218 LEU A CA 1
ATOM 1539 C C . LEU A 1 218 ? 3.785 -1.062 12.518 1.00 89.25 218 LEU A C 1
ATOM 1541 O O . LEU A 1 218 ? 4.323 -0.617 13.527 1.00 89.25 218 LEU A O 1
ATOM 1545 N N . ALA A 1 219 ? 3.400 -2.335 12.412 1.00 87.00 219 ALA A N 1
ATOM 1546 C CA . ALA A 1 219 ? 3.604 -3.312 13.480 1.00 87.00 219 ALA A CA 1
ATOM 1547 C C . ALA A 1 219 ? 5.098 -3.438 13.838 1.00 87.00 219 ALA A C 1
ATOM 1549 O O . ALA A 1 219 ? 5.479 -3.302 15.002 1.00 87.00 219 ALA A O 1
ATOM 1550 N N . CYS A 1 220 ? 5.965 -3.567 12.827 1.00 86.75 220 CYS A N 1
ATOM 1551 C CA . CYS A 1 220 ? 7.417 -3.538 13.004 1.00 86.75 220 CYS A CA 1
ATOM 1552 C C . CYS A 1 220 ? 7.915 -2.240 13.649 1.00 86.75 220 CYS A C 1
ATOM 1554 O O . CYS A 1 220 ? 8.790 -2.282 14.509 1.00 86.75 220 CYS A O 1
ATOM 1556 N N . ALA A 1 221 ? 7.403 -1.083 13.234 1.00 88.81 221 ALA A N 1
ATOM 1557 C CA . ALA A 1 221 ? 7.836 0.213 13.743 1.00 88.81 221 ALA A CA 1
ATOM 1558 C C . ALA A 1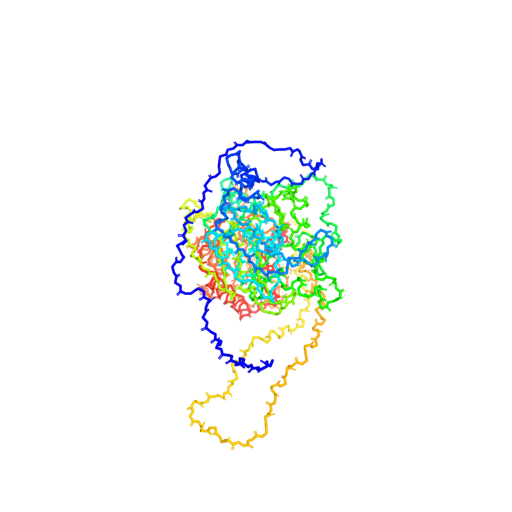 221 ? 7.411 0.423 15.203 1.00 88.81 221 ALA A C 1
ATOM 1560 O O . ALA A 1 221 ? 8.227 0.883 16.000 1.00 88.81 221 ALA A O 1
ATOM 1561 N N . VAL A 1 222 ? 6.192 0.015 15.573 1.00 91.56 222 VAL A N 1
ATOM 1562 C CA . VAL A 1 222 ? 5.725 -0.018 16.967 1.00 91.56 222 VAL A CA 1
ATOM 1563 C C . VAL A 1 222 ? 6.633 -0.921 17.794 1.00 91.56 222 VAL A C 1
ATOM 1565 O O . VAL A 1 222 ? 7.159 -0.482 18.813 1.00 91.56 222 VAL A O 1
ATOM 1568 N N . ARG A 1 223 ? 6.903 -2.143 17.324 1.00 88.69 223 ARG A N 1
ATOM 1569 C CA . ARG A 1 223 ? 7.819 -3.074 17.993 1.00 88.69 223 ARG A CA 1
ATOM 1570 C C . ARG A 1 223 ? 9.208 -2.476 18.195 1.00 88.69 223 ARG A C 1
ATOM 1572 O O . ARG A 1 223 ? 9.714 -2.480 19.312 1.00 88.69 223 ARG A O 1
ATOM 1579 N N . ARG A 1 224 ? 9.827 -1.935 17.141 1.00 89.69 224 ARG A N 1
ATOM 1580 C CA . ARG A 1 224 ? 11.152 -1.300 17.242 1.00 89.69 224 ARG A CA 1
ATOM 1581 C C . ARG A 1 224 ? 11.149 -0.155 18.247 1.00 89.69 224 ARG A C 1
ATOM 1583 O O . ARG A 1 224 ? 12.108 -0.024 18.995 1.00 89.69 224 ARG A O 1
ATOM 1590 N N . ALA A 1 225 ? 10.088 0.650 18.279 1.00 90.19 225 ALA A N 1
ATOM 1591 C CA . ALA A 1 225 ? 9.962 1.735 19.241 1.00 90.19 225 ALA A CA 1
ATOM 1592 C C . ALA A 1 225 ? 9.919 1.207 20.682 1.00 90.19 225 ALA A C 1
ATOM 1594 O O . ALA A 1 225 ? 10.655 1.707 21.528 1.00 90.19 225 ALA A O 1
ATOM 1595 N N . VAL A 1 226 ? 9.112 0.174 20.941 1.00 90.56 226 VAL A N 1
ATOM 1596 C CA . VAL A 1 226 ? 9.002 -0.465 22.263 1.00 90.56 226 VAL A CA 1
ATOM 1597 C C . VAL A 1 226 ? 10.330 -1.084 22.696 1.00 90.56 226 VAL A C 1
ATOM 1599 O O . VAL A 1 226 ? 10.789 -0.826 23.805 1.00 90.56 226 VAL A O 1
ATOM 1602 N N . VAL A 1 227 ? 10.998 -1.826 21.807 1.00 88.81 227 VAL A N 1
ATOM 1603 C CA . VAL A 1 227 ? 12.326 -2.414 22.069 1.00 88.81 227 VAL A CA 1
ATOM 1604 C C . VAL A 1 227 ? 13.379 -1.332 22.327 1.00 88.81 227 VAL A C 1
ATOM 1606 O O . VAL A 1 227 ? 14.257 -1.516 23.163 1.00 88.81 227 VAL A O 1
ATOM 1609 N N . ALA A 1 228 ? 13.269 -0.178 21.666 1.00 88.56 228 ALA A N 1
ATOM 1610 C CA . ALA A 1 228 ? 14.126 0.981 21.905 1.00 88.56 228 ALA A CA 1
ATOM 1611 C C . ALA A 1 228 ? 13.784 1.754 23.200 1.00 88.56 228 ALA A C 1
ATOM 1613 O O . ALA A 1 228 ? 14.371 2.804 23.453 1.00 88.56 228 ALA A O 1
ATOM 1614 N N . GLY A 1 229 ? 12.841 1.265 24.013 1.00 89.19 229 GLY A N 1
ATOM 1615 C CA . GLY A 1 229 ? 12.467 1.842 25.306 1.00 89.19 229 GLY A CA 1
ATOM 1616 C C . GLY A 1 229 ? 11.317 2.853 25.263 1.00 89.19 229 GLY A C 1
ATOM 1617 O O . GLY A 1 229 ? 11.037 3.494 26.276 1.00 89.19 229 GLY A O 1
ATOM 1618 N N . MET A 1 230 ? 10.626 3.018 24.129 1.00 91.94 230 MET A N 1
ATOM 1619 C CA . MET A 1 230 ? 9.410 3.836 24.074 1.00 91.94 230 MET A CA 1
ATOM 1620 C C . MET A 1 230 ? 8.275 3.154 24.856 1.00 91.94 230 MET A C 1
ATOM 1622 O O . MET A 1 230 ? 8.042 1.959 24.658 1.00 91.94 230 MET A O 1
ATOM 1626 N N . PRO A 1 231 ? 7.505 3.887 25.685 1.00 91.88 231 PRO A N 1
ATOM 1627 C CA . PRO A 1 231 ? 6.333 3.322 26.343 1.00 91.88 231 PRO A CA 1
ATOM 1628 C C . PRO A 1 231 ? 5.362 2.687 25.326 1.00 91.88 231 PRO A C 1
ATOM 1630 O O . PRO A 1 231 ? 5.047 3.325 24.319 1.00 91.88 231 PRO A O 1
ATOM 1633 N N . PRO A 1 232 ? 4.830 1.472 25.563 1.00 92.19 232 PRO A N 1
ATOM 1634 C CA . PRO A 1 232 ? 4.001 0.778 24.573 1.00 92.19 232 PRO A CA 1
ATOM 1635 C C . PRO A 1 232 ? 2.772 1.564 24.108 1.00 92.19 232 PRO A C 1
ATOM 1637 O O . PRO A 1 232 ? 2.501 1.641 22.911 1.00 92.19 232 PRO A O 1
ATOM 1640 N N . ALA A 1 233 ? 2.062 2.217 25.031 1.00 91.25 233 ALA A N 1
ATOM 1641 C CA . ALA A 1 233 ? 0.914 3.049 24.680 1.00 91.25 233 ALA A CA 1
ATOM 1642 C C . ALA A 1 233 ? 1.304 4.261 23.814 1.00 91.25 233 ALA A C 1
ATOM 1644 O O . ALA A 1 233 ? 0.542 4.642 22.928 1.00 91.25 233 ALA A O 1
ATOM 1645 N N . GLU A 1 234 ? 2.500 4.825 24.018 1.00 92.12 234 GLU A N 1
ATOM 1646 C CA . GLU A 1 234 ? 3.037 5.915 23.195 1.00 92.12 234 GLU A CA 1
ATOM 1647 C C . GLU A 1 234 ? 3.349 5.437 21.774 1.00 92.12 234 GLU A C 1
ATOM 1649 O O . GLU A 1 234 ? 2.976 6.095 20.802 1.00 92.12 234 GLU A O 1
ATOM 1654 N N . ALA A 1 235 ? 3.980 4.269 21.640 1.00 93.19 235 ALA A N 1
ATOM 1655 C CA . ALA A 1 235 ? 4.268 3.678 20.338 1.00 93.19 235 ALA A CA 1
ATOM 1656 C C . ALA A 1 235 ? 2.974 3.401 19.553 1.00 93.19 235 ALA A C 1
ATOM 1658 O O . ALA A 1 235 ? 2.864 3.773 18.384 1.00 93.19 235 ALA A O 1
ATOM 1659 N N . VAL A 1 236 ? 1.958 2.828 20.210 1.00 95.31 236 VAL A N 1
ATOM 1660 C CA . VAL A 1 236 ? 0.638 2.601 19.599 1.00 95.31 236 VAL A CA 1
ATOM 1661 C C . VAL A 1 236 ? -0.025 3.930 19.230 1.00 95.31 236 VAL A C 1
ATOM 1663 O O . VAL A 1 236 ? -0.495 4.067 18.105 1.00 95.31 236 VAL A O 1
ATOM 1666 N N . ARG A 1 237 ? 0.008 4.944 20.107 1.00 94.88 237 ARG A N 1
ATOM 1667 C CA . ARG A 1 237 ? -0.551 6.282 19.838 1.00 94.88 237 ARG A CA 1
ATOM 1668 C C . ARG A 1 237 ? -0.008 6.893 18.546 1.00 94.88 237 ARG A C 1
ATOM 1670 O O . ARG A 1 237 ? -0.777 7.483 17.787 1.00 94.88 237 ARG A O 1
ATOM 1677 N N . ARG A 1 238 ? 1.292 6.740 18.273 1.00 93.81 238 ARG A N 1
ATOM 1678 C CA . ARG A 1 238 ? 1.938 7.239 17.044 1.00 93.81 238 ARG A CA 1
ATOM 1679 C C . ARG A 1 238 ? 1.534 6.468 15.785 1.00 93.81 238 ARG A C 1
ATOM 1681 O O . ARG A 1 238 ? 1.551 7.035 14.700 1.00 93.81 238 ARG A O 1
ATOM 1688 N N . ALA A 1 239 ? 1.120 5.211 15.927 1.00 94.62 239 ALA A N 1
ATOM 1689 C CA . ALA A 1 239 ? 0.602 4.388 14.833 1.00 94.62 239 ALA A CA 1
ATOM 1690 C C . ALA A 1 239 ? -0.925 4.500 14.633 1.00 94.62 239 ALA A C 1
ATOM 1692 O O . ALA A 1 239 ? -1.451 3.968 13.654 1.00 94.62 239 ALA A O 1
ATOM 1693 N N . THR A 1 240 ? -1.651 5.147 15.554 1.00 95.94 240 THR A N 1
ATOM 1694 C CA . THR A 1 240 ? -3.124 5.198 15.556 1.00 95.94 240 THR A CA 1
ATOM 1695 C C . THR A 1 240 ? -3.655 6.634 15.639 1.00 95.94 240 THR A C 1
ATOM 1697 O O . THR A 1 240 ? -4.073 7.217 14.639 1.00 95.94 240 THR A O 1
ATOM 1700 N N . LEU A 1 241 ? -3.639 7.231 16.831 1.00 93.62 241 LEU A N 1
ATOM 1701 C CA . LEU A 1 241 ? -4.285 8.502 17.142 1.00 93.62 241 LEU A CA 1
ATOM 1702 C C . LEU A 1 241 ? -3.550 9.697 16.536 1.00 93.62 241 LEU A C 1
ATOM 1704 O O . LEU A 1 241 ? -4.198 10.632 16.078 1.00 93.62 241 LEU A O 1
ATOM 1708 N N . ALA A 1 242 ? -2.216 9.688 16.519 1.00 91.81 242 ALA A N 1
ATOM 1709 C CA . ALA A 1 242 ? -1.423 10.793 15.979 1.00 91.81 242 ALA A CA 1
ATOM 1710 C C . ALA A 1 242 ? -1.709 11.057 14.485 1.00 91.81 242 ALA A C 1
ATOM 1712 O O . ALA A 1 242 ? -2.086 12.187 14.154 1.00 91.81 242 ALA A O 1
ATOM 1713 N N . PRO A 1 243 ? -1.633 10.058 13.577 1.00 90.50 243 PRO A N 1
ATOM 1714 C CA . PRO A 1 243 ? -1.990 10.271 12.176 1.00 90.50 243 PRO A CA 1
ATOM 1715 C C . PRO A 1 243 ? -3.475 10.615 11.995 1.00 90.50 243 PRO A C 1
ATOM 1717 O O . PRO A 1 243 ? -3.793 11.476 11.173 1.00 90.50 243 PRO A O 1
ATOM 1720 N N . ALA A 1 244 ? -4.384 10.026 12.785 1.00 91.69 244 ALA A N 1
ATOM 1721 C CA . ALA A 1 244 ? -5.802 10.392 12.752 1.00 91.69 244 ALA A CA 1
ATOM 1722 C C . ALA A 1 244 ? -6.013 11.873 13.114 1.00 91.69 244 ALA A C 1
ATOM 1724 O O . ALA A 1 244 ? -6.672 12.603 12.376 1.00 91.69 244 ALA A O 1
ATOM 1725 N N . ARG A 1 245 ? -5.391 12.349 14.197 1.00 89.50 245 ARG A N 1
ATOM 1726 C CA . ARG A 1 245 ? -5.480 13.735 14.674 1.00 89.50 245 ARG A CA 1
ATOM 1727 C C . ARG A 1 245 ? -4.863 14.728 13.702 1.00 89.50 245 ARG A C 1
ATOM 1729 O O . ARG A 1 245 ? -5.456 15.771 13.437 1.00 89.50 245 ARG A O 1
ATOM 1736 N N . TRP A 1 246 ? -3.705 14.397 13.131 1.00 85.56 246 TRP A N 1
ATOM 1737 C CA . TRP A 1 246 ? -3.049 15.234 12.123 1.00 85.56 246 TRP A CA 1
ATOM 1738 C C . TRP A 1 246 ? -3.969 15.538 10.932 1.00 85.56 246 TRP A C 1
ATOM 1740 O O . TRP A 1 246 ? -3.941 16.641 10.381 1.00 85.56 246 TRP A O 1
ATOM 1750 N N . HIS A 1 247 ? -4.812 14.567 10.578 1.00 86.00 247 HIS A N 1
ATOM 1751 C CA . HIS A 1 247 ? -5.775 14.635 9.484 1.00 86.00 247 HIS A CA 1
ATOM 1752 C C . HIS A 1 247 ? -7.212 14.987 9.919 1.00 86.00 247 HIS A C 1
ATOM 1754 O O . HIS A 1 247 ? -8.122 14.956 9.092 1.00 86.00 247 HIS A O 1
ATOM 1760 N N . GLY A 1 248 ? -7.434 15.344 11.191 1.00 86.75 248 GLY A N 1
ATOM 1761 C CA . GLY A 1 248 ? -8.746 15.746 11.713 1.00 86.75 248 GLY A CA 1
ATOM 1762 C C . GLY A 1 248 ? -9.777 14.614 11.805 1.00 86.75 248 GLY A C 1
ATOM 1763 O O . GLY A 1 248 ? -10.976 14.866 11.714 1.00 86.75 248 GLY A O 1
ATOM 1764 N N . LEU A 1 249 ? -9.324 13.368 11.954 1.00 90.25 249 LEU A N 1
ATOM 1765 C CA . LEU A 1 249 ? -10.142 12.153 12.063 1.00 90.25 249 LEU A CA 1
ATOM 1766 C C . LEU A 1 249 ? -10.124 11.536 13.473 1.00 90.25 249 LEU A C 1
ATOM 1768 O O . LEU A 1 249 ? -10.704 10.476 13.688 1.00 90.25 249 LEU A O 1
ATOM 1772 N N . ASP A 1 250 ? -9.492 12.181 14.451 1.00 90.50 250 ASP A N 1
ATOM 1773 C CA . ASP A 1 250 ? -9.384 11.715 15.842 1.00 90.50 250 ASP A CA 1
ATOM 1774 C C . ASP A 1 250 ? -10.727 11.604 16.575 1.00 90.50 250 ASP A C 1
ATOM 1776 O O . ASP A 1 250 ? -10.832 10.899 17.573 1.00 90.50 250 ASP A O 1
ATOM 1780 N N . HIS A 1 251 ? -11.771 12.251 16.061 1.00 89.75 251 HIS A N 1
ATOM 1781 C CA . HIS A 1 251 ? -13.137 12.133 16.567 1.00 89.75 251 HIS A CA 1
ATOM 1782 C C . HIS A 1 251 ? -13.834 10.816 16.172 1.00 89.75 251 HIS A C 1
ATOM 1784 O O . HIS A 1 251 ? -14.893 10.514 16.715 1.00 89.75 251 HIS A O 1
ATOM 1790 N N . VAL A 1 252 ? -13.269 10.045 15.232 1.00 92.00 252 VAL A N 1
ATOM 1791 C CA . VAL A 1 252 ? -13.835 8.770 14.741 1.00 92.00 252 VAL A CA 1
ATOM 1792 C C . VAL A 1 252 ? -12.828 7.619 14.697 1.00 92.00 252 VAL A C 1
ATOM 1794 O O . VAL A 1 252 ? -13.246 6.463 14.731 1.00 92.00 252 VAL A O 1
ATOM 1797 N N . LEU A 1 253 ? -11.521 7.897 14.632 1.00 94.06 253 LEU A N 1
ATOM 1798 C CA . LEU A 1 253 ? -10.454 6.907 14.453 1.00 94.06 253 LEU A CA 1
ATOM 1799 C C . LEU A 1 253 ? -9.367 7.000 15.528 1.00 94.06 253 LEU A C 1
ATOM 1801 O O . LEU A 1 253 ? -9.172 8.033 16.165 1.00 94.06 253 LEU A O 1
ATOM 1805 N N . GLY A 1 254 ? -8.605 5.913 15.660 1.00 93.25 254 GLY A N 1
ATOM 1806 C CA . GLY A 1 254 ? -7.338 5.895 16.391 1.00 93.25 254 GLY A CA 1
ATOM 1807 C C . GLY A 1 254 ? -7.453 5.761 17.911 1.00 93.25 254 GLY A C 1
ATOM 1808 O O . GLY A 1 254 ? -6.428 5.810 18.586 1.00 93.25 254 GLY A O 1
ATOM 1809 N N . ALA A 1 255 ? -8.656 5.557 18.456 1.00 96.00 255 ALA A N 1
ATOM 1810 C CA . ALA A 1 255 ? -8.889 5.372 19.887 1.00 96.00 255 ALA A CA 1
ATOM 1811 C C . ALA A 1 255 ? -10.017 4.366 20.174 1.00 96.00 255 ALA A C 1
ATOM 1813 O O . ALA A 1 255 ? -10.950 4.226 19.386 1.00 96.00 255 ALA A O 1
ATOM 1814 N N . ILE A 1 256 ? -9.944 3.703 21.335 1.00 97.25 256 ILE A N 1
ATOM 1815 C CA . ILE A 1 256 ? -11.009 2.836 21.864 1.00 97.25 256 ILE A CA 1
ATOM 1816 C C . ILE A 1 256 ? -11.872 3.664 22.818 1.00 97.25 256 ILE A C 1
ATOM 1818 O O . ILE A 1 256 ? -11.661 3.672 24.031 1.00 97.25 256 ILE A O 1
ATOM 1822 N N . THR A 1 257 ? -12.828 4.400 22.261 1.00 95.38 257 THR A N 1
ATOM 1823 C CA . THR A 1 257 ? -13.748 5.262 23.014 1.00 95.38 257 THR A CA 1
ATOM 1824 C C . THR A 1 257 ? -15.155 5.216 22.414 1.00 95.38 257 THR A C 1
ATOM 1826 O O . THR A 1 257 ? -15.301 4.887 21.237 1.00 95.38 257 THR A O 1
ATOM 1829 N N . PRO A 1 258 ? -16.214 5.520 23.189 1.00 94.81 258 PRO A N 1
ATOM 1830 C CA . PRO A 1 258 ? -17.574 5.557 22.657 1.00 94.81 258 PRO A CA 1
ATOM 1831 C C . PRO A 1 258 ? -17.695 6.476 21.436 1.00 94.81 258 PRO A C 1
ATOM 1833 O O . PRO A 1 258 ? -17.151 7.575 21.426 1.00 94.81 258 PRO A O 1
ATOM 1836 N N . SER A 1 259 ? -18.480 6.050 20.446 1.00 90.56 259 SER A N 1
ATOM 1837 C CA . SER A 1 259 ? -18.689 6.702 19.140 1.00 90.56 259 SER A CA 1
ATOM 1838 C C . SER A 1 259 ? -17.523 6.636 18.147 1.00 90.56 259 SER A C 1
ATOM 1840 O O . SER A 1 259 ? -17.719 7.015 16.991 1.00 90.56 259 SER A O 1
ATOM 1842 N N . HIS A 1 260 ? -16.359 6.101 18.526 1.00 95.19 260 HIS A N 1
ATOM 1843 C CA . HIS A 1 260 ? -15.313 5.756 17.559 1.00 95.19 260 HIS A CA 1
ATOM 1844 C C . HIS A 1 260 ? -15.698 4.518 16.757 1.00 95.19 260 HIS A C 1
ATOM 1846 O O . HIS A 1 260 ? -16.498 3.686 17.198 1.00 95.19 260 HIS A O 1
ATOM 1852 N N . LEU A 1 261 ? -15.113 4.386 15.569 1.00 95.56 261 LEU A N 1
ATOM 1853 C CA . LEU A 1 261 ? -15.202 3.156 14.796 1.00 95.56 261 LEU A CA 1
ATOM 1854 C C . LEU A 1 261 ? -14.590 2.002 15.593 1.00 95.56 261 LEU A C 1
ATOM 1856 O O . LEU A 1 261 ? -13.551 2.144 16.239 1.00 95.56 261 LEU A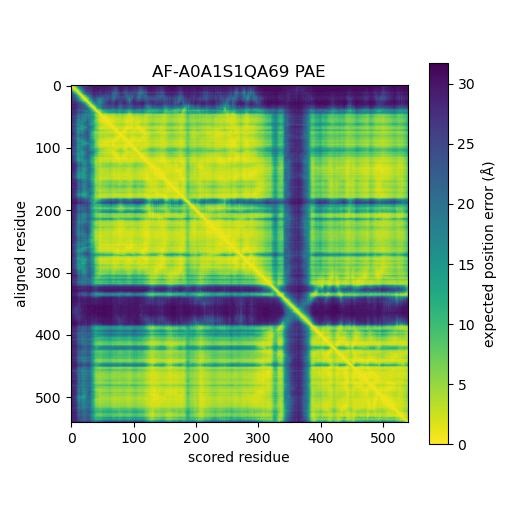 O 1
ATOM 1860 N N . ALA A 1 262 ? -15.250 0.851 15.540 1.00 96.44 262 ALA A N 1
ATOM 1861 C CA . ALA A 1 262 ? -14.807 -0.380 16.175 1.00 96.44 262 ALA A CA 1
ATOM 1862 C C . ALA A 1 262 ? -13.691 -1.036 15.346 1.00 96.44 262 ALA A C 1
ATOM 1864 O O . ALA A 1 262 ? -13.868 -2.103 14.757 1.00 96.44 262 ALA A O 1
ATOM 1865 N N . ASP A 1 263 ? -12.560 -0.340 15.301 1.00 97.38 263 ASP A N 1
ATOM 1866 C CA . ASP A 1 263 ? -11.318 -0.706 14.636 1.00 97.38 263 ASP A CA 1
ATOM 1867 C C . ASP A 1 263 ? -10.310 -1.115 15.729 1.00 97.38 263 ASP A C 1
ATOM 1869 O O . ASP A 1 263 ? -9.690 -0.259 16.364 1.00 97.38 263 ASP A O 1
ATOM 1873 N N . LEU A 1 264 ? -10.199 -2.419 16.008 1.00 96.69 264 LEU A N 1
ATOM 1874 C CA . LEU A 1 264 ? -9.506 -2.969 17.181 1.00 96.69 264 LEU A CA 1
ATOM 1875 C C . LEU A 1 264 ? -8.491 -4.047 16.794 1.00 96.69 264 LEU A C 1
ATOM 1877 O O . LEU A 1 264 ? -8.753 -4.871 15.921 1.00 96.69 264 LEU A O 1
ATOM 1881 N N . LEU A 1 265 ? -7.379 -4.105 17.518 1.00 97.38 265 LEU A N 1
ATOM 1882 C CA . LEU A 1 265 ? -6.440 -5.225 17.518 1.00 97.38 265 LEU A CA 1
ATOM 1883 C C . LEU A 1 265 ? -6.536 -5.937 18.857 1.00 97.38 265 LEU A C 1
ATOM 1885 O O . LEU A 1 265 ? -6.505 -5.290 19.905 1.00 97.38 265 LEU A O 1
ATOM 1889 N N . ILE A 1 266 ? -6.610 -7.259 18.812 1.00 97.12 266 ILE A N 1
ATOM 1890 C CA . ILE A 1 266 ? -6.505 -8.118 19.987 1.00 97.12 266 ILE A CA 1
ATOM 1891 C C . ILE A 1 266 ? -5.144 -8.786 19.908 1.00 97.12 266 ILE A C 1
ATOM 1893 O O . ILE A 1 266 ? -4.857 -9.462 18.921 1.00 97.12 266 ILE A O 1
ATOM 1897 N N . VAL A 1 267 ? -4.292 -8.546 20.903 1.00 95.75 267 VAL A N 1
ATOM 1898 C CA . VAL A 1 267 ? -2.897 -9.003 20.887 1.00 95.75 267 VAL A CA 1
ATOM 1899 C C . VAL A 1 267 ? -2.494 -9.624 22.221 1.00 95.75 267 VAL A C 1
ATOM 1901 O O . VAL A 1 267 ? -2.922 -9.170 23.283 1.00 95.75 267 VAL A O 1
ATOM 1904 N N . SER A 1 268 ? -1.622 -10.630 22.178 1.00 92.50 268 SER A N 1
ATOM 1905 C CA . SER A 1 268 ? -0.973 -11.200 23.372 1.00 92.50 268 SER A CA 1
ATOM 1906 C C . SER A 1 268 ? -0.072 -10.196 24.083 1.00 92.50 268 SER A C 1
ATOM 1908 O O . SER A 1 268 ? -0.044 -10.126 25.306 1.00 92.50 268 SER A O 1
ATOM 1910 N N . GLU A 1 269 ? 0.684 -9.430 23.301 1.00 91.00 269 GLU A N 1
ATOM 1911 C CA . GLU A 1 269 ? 1.759 -8.571 23.778 1.00 91.00 269 GLU A CA 1
ATOM 1912 C C . GLU A 1 269 ? 1.840 -7.316 22.907 1.00 91.00 269 GLU A C 1
ATOM 1914 O O . GLU A 1 269 ? 1.738 -7.378 21.679 1.00 91.00 269 GLU A O 1
ATOM 1919 N N . ILE A 1 270 ? 2.040 -6.159 23.538 1.00 88.62 270 ILE A N 1
ATOM 1920 C CA . ILE A 1 270 ? 2.202 -4.895 22.820 1.00 88.62 270 ILE A CA 1
ATOM 1921 C C . ILE A 1 270 ? 3.642 -4.804 22.309 1.00 88.62 270 ILE A C 1
ATOM 1923 O O . ILE A 1 270 ? 4.576 -4.696 23.097 1.00 88.62 270 ILE A O 1
ATOM 1927 N N . GLY A 1 271 ? 3.819 -4.811 20.987 1.00 80.31 271 GLY A N 1
ATOM 1928 C CA . GLY A 1 271 ? 5.149 -4.829 20.367 1.00 80.31 271 GLY A CA 1
ATOM 1929 C C . GLY A 1 271 ? 5.762 -6.230 20.238 1.00 80.31 271 GLY A C 1
ATOM 1930 O O . GLY A 1 271 ? 6.960 -6.336 19.975 1.00 80.31 271 GLY A O 1
ATOM 1931 N N . GLY A 1 272 ? 4.958 -7.289 20.394 1.00 79.19 272 GLY A N 1
ATOM 1932 C CA . GLY A 1 272 ? 5.375 -8.670 20.146 1.00 79.19 272 GLY A CA 1
ATOM 1933 C C . GLY A 1 272 ? 5.753 -8.947 18.681 1.00 79.19 272 GLY A C 1
ATOM 1934 O O . GLY A 1 272 ? 5.510 -8.136 17.786 1.00 79.19 272 GLY A O 1
ATOM 1935 N N . LEU A 1 273 ? 6.386 -10.102 18.445 1.00 70.69 273 LEU A N 1
ATOM 1936 C CA . LEU A 1 273 ? 6.731 -10.599 17.101 1.00 70.69 273 LEU A CA 1
ATOM 1937 C C . LEU A 1 273 ? 5.537 -11.201 16.356 1.00 70.69 273 LEU A C 1
ATOM 1939 O O . LEU A 1 273 ? 5.519 -11.208 15.127 1.00 70.69 273 LEU A O 1
ATOM 1943 N N . GLU A 1 274 ? 4.572 -11.719 17.106 1.00 82.25 274 GLU A N 1
ATOM 1944 C CA . GLU A 1 274 ? 3.405 -12.382 16.546 1.00 82.25 274 GLU A CA 1
ATOM 1945 C C . GLU A 1 274 ? 2.445 -11.360 15.921 1.00 82.25 274 GLU A C 1
ATOM 1947 O O . GLU A 1 274 ? 2.275 -10.255 16.455 1.00 82.25 274 GLU A O 1
ATOM 1952 N N . PRO A 1 275 ? 1.790 -11.706 14.799 1.00 86.06 275 PRO A N 1
ATOM 1953 C CA . PRO A 1 275 ? 0.707 -10.891 14.272 1.00 86.06 275 PRO A CA 1
ATOM 1954 C C . PRO A 1 275 ? -0.435 -10.784 15.298 1.00 86.06 275 PRO A C 1
ATOM 1956 O O . PRO A 1 275 ? -0.545 -11.621 16.199 1.00 86.06 275 PRO A O 1
ATOM 1959 N N . PRO A 1 276 ? -1.328 -9.787 15.161 1.00 92.00 276 PRO A N 1
ATOM 1960 C CA . PRO A 1 276 ? -2.509 -9.705 16.005 1.00 92.00 276 PRO A CA 1
ATOM 1961 C C . PRO A 1 276 ? -3.301 -11.012 16.001 1.00 92.00 276 PRO A C 1
ATOM 1963 O O . PRO A 1 276 ? -3.509 -11.628 14.948 1.00 92.00 276 PRO A O 1
ATOM 1966 N N . ASP A 1 277 ? -3.783 -11.406 17.179 1.00 94.12 277 ASP A N 1
ATOM 1967 C CA . ASP A 1 277 ? -4.592 -12.609 17.318 1.00 94.12 277 ASP A CA 1
ATOM 1968 C C . ASP A 1 277 ? -5.865 -12.484 16.493 1.00 94.12 277 ASP A C 1
ATOM 1970 O O . ASP A 1 277 ? -6.231 -13.408 15.765 1.00 94.12 277 ASP A O 1
ATOM 1974 N N . LEU A 1 278 ? -6.494 -11.310 16.590 1.00 96.50 278 LEU A N 1
ATOM 1975 C CA . LEU A 1 278 ? -7.645 -10.899 15.806 1.00 96.50 278 LEU A CA 1
ATOM 1976 C C . LEU A 1 278 ? -7.552 -9.414 15.458 1.00 96.50 278 LEU A C 1
ATOM 1978 O O . LEU A 1 278 ? -7.088 -8.590 16.250 1.00 96.50 278 LEU A O 1
ATOM 1982 N N . VAL A 1 279 ? -8.075 -9.079 14.284 1.00 96.94 279 VAL A N 1
ATOM 1983 C CA . VAL A 1 279 ? -8.269 -7.702 13.828 1.00 96.94 279 VAL A CA 1
ATOM 1984 C C . VAL A 1 279 ? -9.754 -7.487 13.600 1.00 96.94 279 VAL A C 1
ATOM 1986 O O . VAL A 1 279 ? -10.382 -8.215 12.831 1.00 96.94 279 VAL A O 1
ATOM 1989 N N . VAL A 1 280 ? -10.315 -6.485 14.267 1.00 95.81 280 VAL A N 1
ATOM 1990 C CA . VAL A 1 280 ? -11.680 -6.008 14.062 1.00 95.81 280 VAL A CA 1
ATOM 1991 C C . VAL A 1 280 ? -11.604 -4.729 13.235 1.00 95.81 280 VAL A C 1
ATOM 1993 O O . VAL A 1 280 ? -10.905 -3.796 13.614 1.00 95.81 280 VAL A O 1
ATOM 1996 N N . ALA A 1 281 ? -12.317 -4.680 12.115 1.00 94.56 281 ALA A N 1
ATOM 1997 C CA . ALA A 1 281 ? -12.440 -3.507 11.260 1.00 94.56 281 ALA A CA 1
ATOM 1998 C C . ALA A 1 281 ? -13.925 -3.185 11.067 1.00 94.56 281 ALA A C 1
ATOM 2000 O O . ALA A 1 281 ? -14.714 -4.041 10.656 1.00 94.56 281 ALA A O 1
ATOM 2001 N N . GLY A 1 282 ? -14.333 -1.965 11.411 1.00 90.94 282 GLY A N 1
ATOM 2002 C CA . GLY A 1 282 ? -15.718 -1.510 11.336 1.00 90.94 282 GLY A CA 1
ATOM 2003 C C . GLY A 1 282 ? -16.681 -2.411 12.108 1.00 90.94 282 GLY A C 1
ATOM 2004 O O . GLY A 1 282 ? -17.768 -2.700 11.611 1.00 90.94 282 GLY A O 1
ATOM 2005 N N . GLY A 1 283 ? -16.271 -2.899 13.283 1.00 90.94 283 GLY A N 1
ATOM 2006 C CA . GLY A 1 283 ? -17.075 -3.762 14.155 1.00 90.94 283 GLY A CA 1
ATOM 2007 C C . GLY A 1 283 ? -17.180 -5.224 13.719 1.00 90.94 283 GLY A C 1
ATOM 2008 O O . GLY A 1 283 ? -17.961 -5.987 14.292 1.00 90.94 283 GLY A O 1
ATOM 2009 N N . ARG A 1 284 ? -16.397 -5.643 12.719 1.00 90.56 284 ARG A N 1
ATOM 2010 C CA . ARG A 1 284 ? -16.378 -7.016 12.200 1.00 90.56 284 ARG A CA 1
ATOM 2011 C C . ARG A 1 284 ? -14.984 -7.606 12.294 1.00 90.56 284 ARG A C 1
ATOM 2013 O O . ARG A 1 284 ? -14.011 -6.914 12.026 1.00 90.56 284 ARG A O 1
ATOM 2020 N N . ILE A 1 285 ? -14.885 -8.890 12.624 1.00 94.44 285 ILE A N 1
ATOM 2021 C CA . ILE A 1 285 ? -13.606 -9.605 12.587 1.00 94.44 285 ILE A CA 1
ATOM 2022 C C . ILE A 1 285 ? -13.178 -9.728 11.120 1.00 94.44 285 ILE A C 1
ATOM 2024 O O . ILE A 1 285 ? -13.908 -10.296 10.311 1.00 94.44 285 ILE A O 1
ATOM 2028 N N . ALA A 1 286 ? -12.023 -9.159 10.790 1.00 93.75 286 ALA A N 1
ATOM 2029 C CA . ALA A 1 286 ? -11.497 -9.047 9.434 1.00 93.75 286 ALA A CA 1
ATOM 2030 C C . ALA A 1 286 ? -10.251 -9.911 9.207 1.00 93.75 286 ALA A C 1
ATOM 2032 O O . ALA A 1 286 ? -9.977 -10.317 8.082 1.00 93.75 286 ALA A O 1
ATOM 2033 N N . ALA A 1 287 ? -9.491 -10.218 10.255 1.00 95.12 287 ALA A N 1
ATOM 2034 C CA . ALA A 1 287 ? -8.333 -11.097 10.164 1.00 95.12 287 ALA A CA 1
ATOM 2035 C C . ALA A 1 287 ? -8.086 -11.815 11.491 1.00 95.12 287 ALA A C 1
ATOM 2037 O O . ALA A 1 287 ? -8.543 -11.360 12.543 1.00 95.12 287 ALA A O 1
ATOM 2038 N N . GLY A 1 288 ? -7.340 -12.915 11.436 1.00 94.25 288 GLY A N 1
ATOM 2039 C CA . GLY A 1 288 ? -6.874 -13.631 12.618 1.00 94.25 288 GLY A CA 1
ATOM 2040 C C . GLY A 1 288 ? -5.579 -14.381 12.346 1.00 94.25 288 GLY A C 1
ATOM 2041 O O . GLY A 1 288 ? -5.404 -14.936 11.261 1.00 94.25 288 GLY A O 1
ATOM 2042 N N . GLN A 1 289 ? -4.667 -14.378 13.321 1.00 88.75 289 GLN A N 1
ATOM 2043 C CA . GLN A 1 289 ? -3.368 -15.065 13.236 1.00 88.75 289 GLN A CA 1
ATOM 2044 C C . GLN A 1 289 ? -2.588 -14.714 11.956 1.00 88.75 289 GLN A C 1
ATOM 2046 O O . GLN A 1 289 ? -2.095 -15.583 11.236 1.00 88.75 289 GLN A O 1
ATOM 2051 N N . GLY A 1 290 ? -2.550 -13.421 11.617 1.00 88.44 290 GLY A N 1
ATOM 2052 C CA . GLY A 1 290 ? -1.851 -12.917 10.431 1.00 88.44 290 GLY A CA 1
ATOM 2053 C C . GLY A 1 290 ? -2.479 -13.294 9.085 1.00 88.44 290 GLY A C 1
ATOM 2054 O O . GLY A 1 290 ? -1.879 -13.016 8.047 1.00 88.44 290 GLY A O 1
ATOM 2055 N N . ARG A 1 291 ? -3.682 -13.885 9.065 1.00 92.56 291 ARG A N 1
ATOM 2056 C CA . ARG A 1 291 ? -4.398 -14.252 7.834 1.00 92.56 291 ARG A CA 1
ATOM 2057 C C . ARG A 1 291 ? -5.670 -13.423 7.646 1.00 92.56 291 ARG A C 1
ATOM 2059 O O . ARG A 1 291 ? -6.403 -13.220 8.619 1.00 92.56 291 ARG A O 1
ATOM 2066 N N . PRO A 1 292 ? -5.963 -12.958 6.419 1.00 94.31 292 PRO A N 1
ATOM 2067 C CA . PRO A 1 292 ? -7.227 -12.291 6.132 1.00 94.31 292 PRO A CA 1
ATOM 2068 C C . PRO A 1 292 ? -8.388 -13.289 6.236 1.00 94.31 292 PRO A C 1
ATOM 2070 O O . PRO A 1 292 ? -8.260 -14.446 5.844 1.00 94.31 292 PRO A O 1
ATOM 2073 N N . LEU A 1 293 ? -9.524 -12.830 6.763 1.00 94.94 293 LEU A N 1
ATOM 2074 C CA . LEU A 1 293 ? -10.794 -13.570 6.814 1.00 94.94 293 LEU A CA 1
ATOM 2075 C C . LEU A 1 293 ? -11.817 -12.985 5.825 1.00 94.94 293 LEU A C 1
ATOM 2077 O O . LEU A 1 293 ? -13.025 -13.032 6.049 1.00 94.94 293 LEU A O 1
ATOM 2081 N N . PHE A 1 294 ? -11.313 -12.380 4.753 1.00 91.75 294 PHE A N 1
ATOM 2082 C CA . PHE A 1 294 ? -12.074 -11.806 3.653 1.00 91.75 294 PHE A CA 1
ATOM 2083 C C . PHE A 1 294 ? -11.343 -12.080 2.340 1.00 91.75 294 PHE A C 1
ATOM 2085 O O . PHE A 1 294 ? -10.118 -12.226 2.325 1.00 91.75 294 PHE A O 1
ATOM 2092 N N . ASP A 1 295 ? -12.103 -12.064 1.253 1.00 89.56 295 ASP A N 1
ATOM 2093 C CA . ASP A 1 295 ? -11.578 -12.101 -0.106 1.00 89.56 295 ASP A CA 1
ATOM 2094 C C . ASP A 1 295 ? -11.591 -10.697 -0.716 1.00 89.56 295 ASP A C 1
ATOM 2096 O O . ASP A 1 295 ? -12.401 -9.844 -0.336 1.00 89.56 295 ASP A O 1
ATOM 2100 N N . ASN A 1 296 ? -10.695 -10.456 -1.671 1.00 90.94 296 ASN A N 1
ATOM 2101 C CA . ASN A 1 296 ? -10.762 -9.271 -2.513 1.00 90.94 296 ASN A CA 1
ATOM 2102 C C . ASN A 1 296 ? -11.605 -9.585 -3.756 1.00 90.94 296 ASN A C 1
ATOM 2104 O O . ASN A 1 296 ? -11.225 -10.416 -4.575 1.00 90.94 296 ASN A O 1
ATOM 2108 N N . SER A 1 297 ? -12.748 -8.914 -3.883 1.00 89.56 297 SER A N 1
ATOM 2109 C CA . SER A 1 297 ? -13.633 -8.998 -5.050 1.00 89.56 297 SER A CA 1
ATOM 2110 C C . SER A 1 297 ? -13.705 -7.677 -5.819 1.00 89.56 297 SER A C 1
ATOM 2112 O O . SER A 1 297 ? -14.667 -7.448 -6.555 1.00 89.56 297 SER A O 1
ATOM 2114 N N . ASP A 1 298 ? -12.758 -6.767 -5.584 1.00 88.62 298 ASP A N 1
ATOM 2115 C CA . ASP A 1 298 ? -12.714 -5.481 -6.269 1.00 88.62 298 ASP A CA 1
ATOM 2116 C C . ASP A 1 298 ? -12.433 -5.693 -7.756 1.00 88.62 298 ASP A C 1
ATOM 2118 O O . ASP A 1 298 ? -11.559 -6.466 -8.140 1.00 88.62 298 ASP A O 1
ATOM 2122 N N . VAL A 1 299 ? -13.186 -4.988 -8.600 1.00 89.81 299 VAL A N 1
ATOM 2123 C CA . VAL A 1 299 ? -13.045 -5.072 -10.054 1.00 89.81 299 VAL A CA 1
ATOM 2124 C C . VAL A 1 299 ? -12.430 -3.784 -10.564 1.00 89.81 299 VAL A C 1
ATOM 2126 O O . VAL A 1 299 ? -12.974 -2.696 -10.350 1.00 89.81 299 VAL A O 1
ATOM 2129 N N . VAL A 1 300 ? -11.318 -3.908 -11.286 1.00 91.56 300 VAL A N 1
ATOM 2130 C CA . VAL A 1 300 ? -10.737 -2.776 -12.001 1.00 91.56 300 VAL A CA 1
ATOM 2131 C C . VAL A 1 300 ? -11.633 -2.417 -13.188 1.00 91.56 300 VAL A C 1
ATOM 2133 O O . VAL A 1 300 ? -11.952 -3.273 -14.016 1.00 91.56 300 VAL A O 1
ATOM 2136 N N . PRO A 1 301 ? -12.051 -1.149 -13.321 1.00 91.31 301 PRO A N 1
ATOM 2137 C CA . PRO A 1 301 ? -12.802 -0.717 -14.486 1.00 91.31 301 PRO A CA 1
ATOM 2138 C C . PRO A 1 301 ? -11.981 -0.859 -15.774 1.00 91.31 301 PRO A C 1
ATOM 2140 O O . PRO A 1 301 ? -10.853 -0.379 -15.841 1.00 91.31 301 PRO A O 1
ATOM 2143 N N . GLY A 1 302 ? -12.581 -1.394 -16.840 1.00 91.62 302 GLY A N 1
ATOM 2144 C CA . GLY A 1 302 ? -11.890 -1.601 -18.124 1.00 91.62 302 GLY A CA 1
ATOM 2145 C C . GLY A 1 302 ? -11.339 -0.330 -18.792 1.00 91.62 302 GLY A C 1
ATOM 2146 O O . GLY A 1 302 ? -10.492 -0.416 -19.666 1.00 91.62 302 GLY A O 1
ATOM 2147 N N . TRP A 1 303 ? -11.779 0.864 -18.383 1.00 91.75 303 TRP A N 1
ATOM 2148 C CA . TRP A 1 303 ? -11.202 2.125 -18.868 1.00 91.75 303 TRP A CA 1
ATOM 2149 C C . TRP A 1 303 ? -9.858 2.474 -18.211 1.00 91.75 303 TRP A C 1
ATOM 2151 O O . TRP A 1 303 ? -9.160 3.353 -18.707 1.00 91.75 303 TRP A O 1
ATOM 2161 N N . ALA A 1 304 ? -9.543 1.863 -17.065 1.00 90.94 304 ALA A N 1
ATOM 2162 C CA . ALA A 1 304 ? -8.333 2.130 -16.292 1.00 90.94 304 ALA A CA 1
ATOM 2163 C C . ALA A 1 304 ? -7.145 1.262 -16.731 1.00 90.94 304 ALA A C 1
ATOM 2165 O O . ALA A 1 304 ? -6.014 1.554 -16.347 1.00 90.94 304 ALA A O 1
ATOM 2166 N N . VAL A 1 305 ? -7.409 0.214 -17.513 1.00 89.88 305 VAL A N 1
ATOM 2167 C CA . VAL A 1 305 ? -6.394 -0.618 -18.167 1.00 89.88 305 VAL A CA 1
ATOM 2168 C C . VAL A 1 305 ? -6.076 -0.070 -19.564 1.00 89.88 305 VAL A C 1
ATOM 2170 O O . VAL A 1 305 ? -6.781 0.807 -20.065 1.00 89.88 305 VAL A O 1
ATOM 2173 N N . ASP A 1 306 ? -4.991 -0.540 -20.181 1.00 82.50 306 ASP A N 1
ATOM 2174 C CA . ASP A 1 306 ? -4.536 -0.115 -21.520 1.00 82.50 306 ASP A CA 1
ATOM 2175 C C . ASP A 1 306 ? -4.289 1.403 -21.649 1.00 82.50 306 ASP A C 1
ATOM 2177 O O . ASP A 1 306 ? -4.518 2.036 -22.691 1.00 82.50 306 ASP A O 1
ATOM 2181 N N . SER A 1 307 ? -3.820 2.011 -20.555 1.00 83.19 307 SER A N 1
ATOM 2182 C CA . SER A 1 307 ? -3.528 3.446 -20.481 1.00 83.19 307 SER A CA 1
ATOM 2183 C C . SER A 1 307 ? -2.171 3.830 -21.077 1.00 83.19 307 SER A C 1
ATOM 2185 O O . SER A 1 307 ? -1.913 5.008 -21.308 1.00 83.19 307 SER A O 1
ATOM 2187 N N . VAL A 1 308 ? -1.276 2.861 -21.287 1.00 88.44 308 VAL A N 1
ATOM 2188 C CA . VAL A 1 308 ? 0.034 3.102 -21.903 1.00 88.44 308 VAL A CA 1
ATOM 2189 C C . VAL A 1 308 ? -0.123 2.974 -23.411 1.00 88.44 308 VAL A C 1
ATOM 2191 O O . VAL A 1 308 ? -0.345 1.882 -23.919 1.00 88.44 308 VAL A O 1
ATOM 2194 N N . ARG A 1 309 ? -0.038 4.102 -24.118 1.00 88.44 309 ARG A N 1
ATOM 2195 C CA . ARG A 1 309 ? -0.145 4.167 -25.579 1.00 88.44 309 ARG A CA 1
ATOM 2196 C C . ARG A 1 309 ? 1.045 4.924 -26.119 1.00 88.44 309 ARG A C 1
ATOM 2198 O O . ARG A 1 309 ? 1.242 6.083 -25.761 1.00 88.44 309 ARG A O 1
ATOM 2205 N N . LEU A 1 310 ? 1.835 4.259 -26.947 1.00 89.50 310 LEU A N 1
ATOM 2206 C CA . LEU A 1 310 ? 3.033 4.841 -27.522 1.00 89.50 310 LEU A CA 1
ATOM 2207 C C . LEU A 1 310 ? 2.748 5.379 -28.930 1.00 89.50 310 LEU A C 1
ATOM 2209 O O . LEU A 1 310 ? 1.783 4.965 -29.582 1.00 89.50 310 LEU A O 1
ATOM 2213 N N . PRO A 1 311 ? 3.588 6.295 -29.437 1.00 86.19 311 PRO A N 1
ATOM 2214 C CA . PRO A 1 311 ? 3.473 6.785 -30.803 1.00 86.19 311 PRO A CA 1
ATOM 2215 C C . PRO A 1 311 ? 3.465 5.634 -31.825 1.00 86.19 311 PRO A C 1
ATOM 2217 O O . PRO A 1 311 ? 4.316 4.739 -31.799 1.00 86.19 311 PRO A O 1
ATOM 2220 N N . ALA A 1 312 ? 2.522 5.663 -32.772 1.00 84.81 312 ALA A N 1
ATOM 2221 C CA . ALA A 1 312 ? 2.378 4.608 -33.782 1.00 84.81 312 ALA A CA 1
ATOM 2222 C C . ALA A 1 312 ? 3.640 4.444 -34.651 1.00 84.81 312 ALA A C 1
ATOM 2224 O O . ALA A 1 312 ? 3.974 3.340 -35.070 1.00 84.81 312 ALA A O 1
ATOM 2225 N N . ASN A 1 313 ? 4.368 5.537 -34.874 1.00 86.88 313 ASN A N 1
ATOM 2226 C CA . ASN A 1 313 ? 5.612 5.587 -35.635 1.00 86.88 313 ASN A CA 1
ATOM 2227 C C . ASN A 1 313 ? 6.876 5.334 -34.791 1.00 86.88 313 ASN A C 1
ATOM 2229 O O . ASN A 1 313 ? 7.973 5.530 -35.306 1.00 86.88 313 ASN A O 1
ATOM 2233 N N . LEU A 1 314 ? 6.758 4.917 -33.524 1.00 90.19 314 LEU A N 1
ATOM 2234 C CA . LEU A 1 314 ? 7.919 4.578 -32.699 1.00 90.19 314 LEU A CA 1
ATOM 2235 C C . LEU A 1 314 ? 8.671 3.379 -33.305 1.00 90.19 314 LEU A C 1
ATOM 2237 O O . LEU A 1 314 ? 8.128 2.272 -33.397 1.00 90.19 314 LEU A O 1
ATOM 2241 N N . HIS A 1 315 ? 9.922 3.606 -33.701 1.00 92.94 315 HIS A N 1
ATOM 2242 C CA . HIS A 1 315 ? 10.806 2.636 -34.350 1.00 92.94 315 HIS A CA 1
ATOM 2243 C C . HIS A 1 315 ? 12.234 2.740 -33.789 1.00 92.94 315 HIS A C 1
ATOM 2245 O O . HIS A 1 315 ? 12.543 3.650 -33.031 1.00 92.94 315 HIS A O 1
ATOM 2251 N N . VAL A 1 316 ? 13.149 1.850 -34.192 1.00 92.31 316 VAL A N 1
ATOM 2252 C CA . VAL A 1 316 ? 14.524 1.803 -33.639 1.00 92.31 316 VAL A CA 1
ATOM 2253 C C . VAL A 1 316 ? 15.246 3.148 -33.793 1.00 92.31 316 VAL A C 1
ATOM 2255 O O . VAL A 1 316 ? 15.813 3.667 -32.839 1.00 92.31 316 VAL A O 1
ATOM 2258 N N . GLY A 1 317 ? 15.138 3.777 -34.968 1.00 90.19 317 GLY A N 1
ATOM 2259 C CA . GLY A 1 317 ? 15.712 5.106 -35.214 1.00 90.19 317 GLY A CA 1
ATOM 2260 C C . GLY A 1 317 ? 15.132 6.252 -34.369 1.00 90.19 317 GLY A C 1
ATOM 2261 O O . GLY A 1 317 ? 15.714 7.327 -34.368 1.00 90.19 317 GLY A O 1
ATOM 2262 N N . SER A 1 318 ? 14.027 6.059 -33.638 1.00 90.94 318 SER A N 1
ATOM 2263 C CA . SER A 1 318 ? 13.489 7.076 -32.723 1.00 90.94 318 SER A CA 1
ATOM 2264 C C . SER A 1 318 ? 14.386 7.276 -31.494 1.00 90.94 318 SER A C 1
ATOM 2266 O O . SER A 1 318 ? 14.288 8.304 -30.836 1.00 90.94 318 SER A O 1
ATOM 2268 N N . PHE A 1 319 ? 15.275 6.318 -31.203 1.00 91.06 319 PHE A N 1
ATOM 2269 C CA . PHE A 1 319 ? 16.271 6.399 -30.129 1.00 91.06 319 PHE A CA 1
ATOM 2270 C C . PHE A 1 319 ? 17.641 6.911 -30.613 1.00 91.06 319 PHE A C 1
ATOM 2272 O O . PHE A 1 319 ? 18.612 6.958 -29.848 1.00 91.06 319 PHE A O 1
ATOM 2279 N N . ALA A 1 320 ? 17.750 7.284 -31.891 1.00 86.31 320 ALA A N 1
ATOM 2280 C CA . ALA A 1 320 ? 18.967 7.859 -32.439 1.00 86.31 320 ALA A CA 1
ATOM 2281 C C . ALA A 1 320 ? 19.119 9.314 -31.976 1.00 86.31 320 ALA A C 1
ATOM 2283 O O . ALA A 1 320 ? 18.229 10.135 -32.179 1.00 86.31 320 ALA A O 1
ATOM 2284 N N . ALA A 1 321 ? 20.275 9.645 -31.402 1.00 77.56 321 ALA A N 1
ATOM 2285 C CA . ALA A 1 321 ? 20.646 11.016 -31.075 1.00 77.56 321 ALA A CA 1
ATOM 2286 C C . ALA A 1 321 ? 21.770 11.459 -32.019 1.00 77.56 321 ALA A C 1
ATOM 2288 O O . ALA A 1 321 ? 22.856 10.872 -32.025 1.00 77.56 321 ALA A O 1
ATOM 2289 N N . ALA A 1 322 ? 21.497 12.457 -32.861 1.00 68.12 322 ALA A N 1
ATOM 2290 C CA . ALA A 1 322 ? 22.500 13.028 -33.754 1.00 68.12 322 ALA A CA 1
ATOM 2291 C C . ALA A 1 322 ? 23.577 13.784 -32.967 1.00 68.12 322 ALA A C 1
ATOM 2293 O O . ALA A 1 322 ? 23.320 14.339 -31.899 1.00 68.12 322 ALA A O 1
ATOM 2294 N N . ARG A 1 323 ? 24.790 13.858 -33.527 1.00 61.91 323 ARG A N 1
ATOM 2295 C CA . ARG A 1 323 ? 25.818 14.775 -33.027 1.00 61.91 323 ARG A CA 1
ATOM 2296 C C . ARG A 1 323 ? 25.307 16.219 -33.142 1.00 61.91 323 ARG A C 1
ATOM 2298 O O . ARG A 1 323 ? 24.994 16.653 -34.249 1.00 61.91 323 ARG A O 1
ATOM 2305 N N . TRP A 1 324 ? 25.263 16.962 -32.032 1.00 61.94 324 TRP A N 1
ATOM 2306 C CA . TRP A 1 324 ? 24.858 18.377 -32.024 1.00 61.94 324 TRP A CA 1
ATOM 2307 C C . TRP A 1 324 ? 25.731 19.210 -32.982 1.00 61.94 324 TRP A C 1
ATOM 2309 O O . TRP A 1 324 ? 26.944 19.314 -32.763 1.00 61.94 324 TRP A O 1
ATOM 2319 N N . PRO A 1 325 ? 25.168 19.793 -34.059 1.00 46.56 325 PRO A N 1
ATOM 2320 C CA . PRO A 1 325 ? 25.946 20.588 -34.997 1.00 46.56 325 PRO A CA 1
ATOM 2321 C C . PRO A 1 325 ? 26.275 21.972 -34.414 1.00 46.56 325 PRO A C 1
ATOM 2323 O O . PRO A 1 325 ? 25.387 22.679 -33.951 1.00 46.56 325 PRO A O 1
ATOM 2326 N N . GLY A 1 326 ? 27.543 22.393 -34.509 1.00 52.72 326 GLY A N 1
ATOM 2327 C CA . GLY A 1 326 ? 27.929 23.811 -34.417 1.00 52.72 326 GLY A CA 1
ATOM 2328 C C . GLY A 1 326 ? 28.508 24.335 -33.095 1.00 52.72 326 GLY A C 1
ATOM 2329 O O . GLY A 1 326 ? 28.796 25.528 -33.029 1.00 52.72 326 GLY A O 1
ATOM 2330 N N . HIS A 1 327 ? 28.743 23.506 -32.072 1.00 47.62 327 HIS A N 1
ATOM 2331 C CA . HIS A 1 327 ? 29.312 23.973 -30.796 1.00 47.62 327 HIS A CA 1
ATOM 2332 C C . HIS A 1 327 ? 30.798 23.590 -30.607 1.00 47.62 327 HIS A C 1
ATOM 2334 O O . HIS A 1 327 ? 31.138 22.410 -30.728 1.00 47.62 327 HIS A O 1
ATOM 2340 N N . PRO A 1 328 ? 31.702 24.547 -30.291 1.00 49.75 328 PRO A N 1
ATOM 2341 C CA . PRO A 1 328 ? 33.044 24.236 -29.800 1.00 49.75 328 PRO A CA 1
ATOM 2342 C C . PRO A 1 328 ? 32.929 23.668 -28.375 1.00 49.75 328 PRO A C 1
ATOM 2344 O O . PRO A 1 328 ? 32.096 24.126 -27.600 1.00 49.75 328 PRO A O 1
ATOM 2347 N N . ALA A 1 329 ? 33.713 22.640 -28.048 1.00 49.56 329 ALA A N 1
ATOM 2348 C CA . ALA A 1 329 ? 33.582 21.849 -26.819 1.00 49.56 329 ALA A CA 1
ATOM 2349 C C . ALA A 1 329 ? 33.497 22.661 -25.496 1.00 49.56 329 ALA A C 1
ATOM 2351 O O . ALA A 1 329 ? 34.032 23.770 -25.419 1.00 49.56 329 ALA A O 1
ATOM 2352 N N . PRO A 1 330 ? 32.943 22.069 -24.413 1.00 51.12 330 PRO A N 1
ATOM 2353 C CA . PRO A 1 330 ? 32.264 20.773 -24.369 1.00 51.12 330 PRO A CA 1
ATOM 2354 C C . PRO A 1 330 ? 30.757 20.972 -24.629 1.00 51.12 330 PRO A C 1
ATOM 2356 O O . PRO A 1 330 ? 30.253 22.084 -24.529 1.00 51.12 330 PRO A O 1
ATOM 2359 N N . LEU A 1 331 ? 29.979 19.954 -24.981 1.00 54.75 331 LEU A N 1
ATOM 2360 C CA . LEU A 1 331 ? 29.268 19.168 -23.965 1.00 54.75 331 LEU A CA 1
ATOM 2361 C C . LEU A 1 331 ? 28.522 18.006 -24.631 1.00 54.75 331 LEU A C 1
ATOM 2363 O O . LEU A 1 331 ? 27.967 18.174 -25.714 1.00 54.75 331 LEU A O 1
ATOM 2367 N N . PRO A 1 332 ? 28.490 16.841 -23.975 1.00 54.03 332 PRO A N 1
ATOM 2368 C CA . PRO A 1 332 ? 27.188 16.405 -23.462 1.00 54.03 332 PRO A CA 1
ATOM 2369 C C . PRO A 1 332 ? 27.146 16.254 -21.938 1.00 54.03 332 PRO A C 1
ATOM 2371 O O . PRO A 1 332 ? 28.131 15.926 -21.267 1.00 54.03 332 PRO A O 1
ATOM 2374 N N . LEU A 1 333 ? 25.958 16.523 -21.405 1.00 61.75 333 LEU A N 1
ATOM 2375 C CA . LEU A 1 333 ? 25.592 16.364 -20.007 1.00 61.75 333 LEU A CA 1
ATOM 2376 C C . LEU A 1 333 ? 24.943 14.985 -19.837 1.00 61.75 333 LEU A C 1
ATOM 2378 O O . LEU A 1 333 ? 23.943 14.695 -20.486 1.00 61.75 333 LEU A O 1
ATOM 2382 N N . ALA A 1 334 ? 25.527 14.125 -19.007 1.00 65.12 334 ALA A N 1
ATOM 2383 C CA . ALA A 1 334 ? 24.896 12.881 -18.579 1.00 65.12 334 ALA A CA 1
ATOM 2384 C C . ALA A 1 334 ? 24.419 13.068 -17.159 1.00 65.12 334 ALA A C 1
ATOM 2386 O O . ALA A 1 334 ? 24.936 13.898 -16.403 1.00 65.12 334 ALA A O 1
ATOM 2387 N N . VAL A 1 335 ? 23.466 12.234 -16.787 1.00 72.88 335 VAL A N 1
ATOM 2388 C CA . VAL A 1 335 ? 23.121 12.064 -15.390 1.00 72.88 335 VAL A CA 1
ATOM 2389 C C . VAL A 1 335 ? 23.916 10.893 -14.842 1.00 72.88 335 VAL A C 1
ATOM 2391 O O . VAL A 1 335 ? 23.822 9.776 -15.336 1.00 72.88 335 VAL A O 1
ATOM 2394 N N . GLU A 1 336 ? 24.728 11.148 -13.827 1.00 77.19 336 GLU A N 1
ATOM 2395 C CA . GLU A 1 336 ? 25.340 10.102 -13.024 1.00 77.19 336 GLU A CA 1
ATOM 2396 C C . GLU A 1 336 ? 24.412 9.777 -11.859 1.00 77.19 336 GLU A C 1
ATOM 2398 O O . GLU A 1 336 ? 24.039 10.660 -11.079 1.00 77.19 336 GLU A O 1
ATOM 2403 N N . ILE A 1 337 ? 24.048 8.503 -11.743 1.00 75.38 337 ILE A N 1
ATOM 2404 C CA . ILE A 1 337 ? 23.369 7.982 -10.566 1.00 75.38 337 ILE A CA 1
ATOM 2405 C C . ILE A 1 337 ? 24.428 7.716 -9.506 1.00 75.38 337 ILE A C 1
ATOM 2407 O O . ILE A 1 337 ? 25.251 6.808 -9.626 1.00 75.38 337 ILE A O 1
ATOM 2411 N N . VAL A 1 338 ? 24.380 8.499 -8.435 1.00 71.88 338 VAL A N 1
ATOM 2412 C CA . VAL A 1 338 ? 25.185 8.266 -7.244 1.00 71.88 338 VAL A CA 1
ATOM 2413 C C . VAL A 1 338 ? 24.337 7.453 -6.276 1.00 71.88 338 VAL A C 1
ATOM 2415 O O . VAL A 1 338 ? 23.516 7.998 -5.537 1.00 71.88 338 VAL A O 1
ATOM 2418 N N . SER A 1 339 ? 24.528 6.135 -6.300 1.00 58.97 339 SER A N 1
ATOM 2419 C CA . SER A 1 339 ? 24.040 5.240 -5.251 1.00 58.97 339 SER A CA 1
ATOM 2420 C C . SER A 1 339 ? 25.171 5.026 -4.245 1.00 58.97 339 SER A C 1
ATOM 2422 O O . SER A 1 339 ? 26.267 4.632 -4.654 1.00 58.97 339 SER A O 1
ATOM 2424 N N . PRO A 1 340 ? 24.965 5.237 -2.936 1.00 51.28 340 PRO A N 1
ATOM 2425 C CA . PRO A 1 340 ? 25.925 4.743 -1.963 1.00 51.28 340 PRO A CA 1
ATOM 2426 C C . PRO A 1 340 ? 26.000 3.222 -2.099 1.00 51.28 340 PRO A C 1
ATOM 2428 O O . PRO A 1 340 ? 24.977 2.551 -2.248 1.00 51.28 340 PRO A O 1
ATOM 2431 N N . LEU A 1 341 ? 27.221 2.689 -2.103 1.00 36.62 341 LEU A N 1
ATOM 2432 C CA . LEU A 1 341 ? 27.466 1.252 -2.112 1.00 36.62 341 LEU A CA 1
ATOM 2433 C C . LEU A 1 341 ? 26.725 0.621 -0.928 1.00 36.62 341 LEU A C 1
ATOM 2435 O O . LEU A 1 341 ? 27.093 0.835 0.228 1.00 36.62 341 LEU A O 1
ATOM 2439 N N . SER A 1 342 ? 25.700 -0.175 -1.215 1.00 34.53 342 SER A N 1
ATOM 2440 C CA . SER A 1 342 ? 25.176 -1.129 -0.248 1.00 34.53 342 SER A CA 1
ATOM 2441 C C . SER A 1 342 ? 26.237 -2.215 -0.087 1.00 34.53 342 SER A C 1
ATOM 2443 O O . SER A 1 342 ? 26.500 -2.974 -1.020 1.00 34.53 342 SER A O 1
ATOM 2445 N N . ALA A 1 343 ? 26.845 -2.325 1.097 1.00 23.19 343 ALA A N 1
ATOM 2446 C CA . ALA A 1 343 ? 27.345 -3.631 1.514 1.00 23.19 343 ALA A CA 1
ATOM 2447 C C . ALA A 1 343 ? 26.174 -4.621 1.363 1.00 23.19 343 ALA A C 1
ATOM 2449 O O . ALA A 1 343 ? 25.037 -4.231 1.655 1.00 23.19 343 ALA A O 1
ATOM 2450 N N . PRO A 1 344 ? 26.398 -5.852 0.873 1.00 22.86 344 PRO A N 1
ATOM 2451 C CA . PRO A 1 344 ? 25.311 -6.787 0.645 1.00 22.86 344 PRO A CA 1
ATOM 2452 C C . PRO A 1 344 ? 24.537 -6.953 1.949 1.00 22.86 344 PRO A C 1
ATOM 2454 O O . PRO A 1 344 ? 25.050 -7.491 2.931 1.00 22.86 344 PRO A O 1
ATOM 2457 N N . VAL A 1 345 ? 23.292 -6.476 1.966 1.00 27.00 345 VAL A N 1
ATOM 2458 C CA . VAL A 1 345 ? 22.336 -6.907 2.972 1.00 27.00 345 VAL A CA 1
ATOM 2459 C C . VAL A 1 345 ? 22.081 -8.360 2.627 1.00 27.00 345 VAL A C 1
ATOM 2461 O O . VAL A 1 345 ? 21.303 -8.678 1.730 1.00 27.00 345 VAL A O 1
ATOM 2464 N N . ILE A 1 346 ? 22.795 -9.250 3.314 1.00 23.12 346 ILE A N 1
ATOM 2465 C CA . ILE A 1 346 ? 22.421 -10.651 3.417 1.00 23.12 346 ILE A CA 1
ATOM 2466 C C . ILE A 1 346 ? 21.069 -10.635 4.124 1.00 23.12 346 ILE A C 1
ATOM 2468 O O . ILE A 1 346 ? 20.961 -10.699 5.346 1.00 23.12 346 ILE A O 1
ATOM 2472 N N . SER A 1 347 ? 20.013 -10.491 3.331 1.00 27.47 347 SER A N 1
ATOM 2473 C CA . SER A 1 347 ? 18.711 -11.001 3.687 1.00 27.47 347 SER A CA 1
ATOM 2474 C C . SER A 1 347 ? 18.950 -12.478 3.956 1.00 27.47 347 SER A C 1
ATOM 2476 O O . SER A 1 347 ? 19.170 -13.255 3.028 1.00 27.47 347 SER A O 1
ATOM 2478 N N . GLN A 1 348 ? 18.952 -12.881 5.225 1.00 26.70 348 GLN A N 1
ATOM 2479 C CA . GLN A 1 348 ? 18.683 -14.272 5.549 1.00 26.70 348 GLN A CA 1
ATOM 2480 C C . GLN A 1 348 ? 17.219 -14.549 5.180 1.00 26.70 348 GLN A C 1
ATOM 2482 O O . GLN A 1 348 ? 16.358 -14.721 6.036 1.00 26.70 348 GLN A O 1
ATOM 2487 N N . ARG A 1 349 ? 16.924 -14.594 3.873 1.00 28.75 349 ARG A N 1
ATOM 2488 C CA . ARG A 1 349 ? 15.964 -15.559 3.359 1.00 28.75 349 ARG A CA 1
ATOM 2489 C C . ARG A 1 349 ? 16.528 -16.888 3.808 1.00 28.75 349 ARG A C 1
ATOM 2491 O O . ARG A 1 349 ? 17.670 -17.209 3.486 1.00 28.75 349 ARG A O 1
ATOM 2498 N N . SER A 1 350 ? 15.769 -17.595 4.628 1.00 28.72 350 SER A N 1
ATOM 2499 C CA . SER A 1 350 ? 16.082 -18.949 5.038 1.00 28.72 350 SER A CA 1
ATOM 2500 C C . SER A 1 350 ? 16.299 -19.768 3.767 1.00 28.72 350 SER A C 1
ATOM 2502 O O . SER A 1 350 ? 15.347 -20.229 3.143 1.00 28.72 350 SER A O 1
ATOM 2504 N N . ALA A 1 351 ? 17.556 -19.904 3.343 1.00 28.98 351 ALA A N 1
ATOM 2505 C CA . ALA A 1 351 ? 17.964 -21.017 2.519 1.00 28.98 351 ALA A CA 1
ATOM 2506 C C . ALA A 1 351 ? 17.500 -22.235 3.310 1.00 28.98 351 ALA A C 1
ATOM 2508 O O . ALA A 1 351 ? 17.897 -22.402 4.467 1.00 28.98 351 ALA A O 1
ATOM 2509 N N . GLY A 1 352 ? 16.552 -22.987 2.747 1.00 27.66 352 GLY A N 1
ATOM 2510 C CA . GLY A 1 352 ? 16.062 -24.203 3.370 1.00 27.66 352 GLY A CA 1
ATOM 2511 C C . GLY A 1 352 ? 17.269 -25.007 3.826 1.00 27.66 352 GLY A C 1
ATOM 2512 O O . GLY A 1 352 ? 18.165 -25.267 3.024 1.00 27.66 352 GLY A O 1
ATOM 2513 N N . LEU A 1 353 ? 17.325 -25.311 5.123 1.00 28.02 353 LEU A N 1
ATOM 2514 C CA . LEU A 1 353 ? 18.335 -26.194 5.689 1.00 28.02 353 LEU A CA 1
ATOM 2515 C C . LEU A 1 353 ? 18.400 -27.452 4.808 1.00 28.02 353 LEU A C 1
ATOM 2517 O O . LEU A 1 353 ? 17.405 -28.181 4.733 1.00 28.02 353 LEU A O 1
ATOM 2521 N N . PRO A 1 354 ? 19.518 -27.719 4.115 1.00 28.86 354 PRO A N 1
ATOM 2522 C CA . PRO A 1 354 ? 19.660 -28.958 3.384 1.00 28.86 354 PRO A CA 1
ATOM 2523 C C . PRO A 1 354 ? 19.914 -30.049 4.422 1.00 28.86 354 PRO A C 1
ATOM 2525 O O . PRO A 1 354 ? 20.993 -30.122 5.003 1.00 28.86 354 PRO A O 1
ATOM 2528 N N . GLY A 1 355 ? 18.905 -30.879 4.686 1.00 33.50 355 GLY A N 1
ATOM 2529 C CA . GLY A 1 355 ? 19.083 -32.084 5.495 1.00 33.50 355 GLY A CA 1
ATOM 2530 C C . GLY A 1 355 ? 17.995 -32.338 6.528 1.00 33.50 355 GLY A C 1
ATOM 2531 O O . GLY A 1 355 ? 18.276 -32.370 7.717 1.00 33.50 355 GLY A O 1
ATOM 2532 N N . LEU A 1 356 ? 16.774 -32.613 6.075 1.00 30.77 356 LEU A N 1
ATOM 2533 C CA . LEU A 1 356 ? 15.845 -33.479 6.803 1.00 30.77 356 LEU A CA 1
ATOM 2534 C C . LEU A 1 356 ? 15.218 -34.427 5.781 1.00 30.77 356 LEU A C 1
ATOM 2536 O O . LEU A 1 356 ? 14.144 -34.184 5.239 1.00 30.77 356 LEU A O 1
ATOM 2540 N N . LEU A 1 357 ? 15.944 -35.502 5.474 1.00 28.70 357 LEU A N 1
ATOM 2541 C CA . LEU A 1 357 ? 15.339 -36.679 4.861 1.00 28.70 357 LEU A CA 1
ATOM 2542 C C . LEU A 1 357 ? 14.338 -37.264 5.877 1.00 28.70 357 LEU A C 1
ATOM 2544 O O . LEU A 1 357 ? 14.720 -37.493 7.028 1.00 28.70 357 LEU A O 1
ATOM 2548 N N . PRO A 1 358 ? 13.069 -37.500 5.505 1.00 27.27 358 PRO A N 1
ATOM 2549 C CA . PRO A 1 358 ? 12.098 -38.099 6.409 1.00 27.27 358 PRO A CA 1
ATOM 2550 C C . PRO A 1 358 ? 12.425 -39.587 6.596 1.00 27.27 358 PRO A C 1
ATOM 2552 O O . PRO A 1 358 ? 12.449 -40.331 5.618 1.00 27.27 358 PRO A O 1
ATOM 2555 N N . GLY A 1 359 ? 12.657 -40.034 7.838 1.00 35.09 359 GLY A N 1
ATOM 2556 C CA . GLY A 1 359 ? 12.671 -41.475 8.138 1.00 35.09 359 GLY A CA 1
ATOM 2557 C C . GLY A 1 359 ? 13.682 -42.029 9.146 1.00 35.09 359 GLY A C 1
ATOM 2558 O O . GLY A 1 359 ? 13.983 -43.214 9.052 1.00 35.09 359 GLY A O 1
ATOM 2559 N N . LEU A 1 360 ? 14.193 -41.264 10.118 1.00 29.92 360 LEU A N 1
ATOM 2560 C CA . LEU A 1 360 ? 14.968 -41.853 11.225 1.00 29.92 360 LEU A CA 1
ATOM 2561 C C . LEU A 1 360 ? 14.195 -41.800 12.554 1.00 29.92 360 LEU A C 1
ATOM 2563 O O . LEU A 1 360 ? 13.613 -40.761 12.874 1.00 29.92 360 LEU A O 1
ATOM 2567 N N . PRO A 1 361 ? 14.161 -42.902 13.330 1.00 28.89 361 PRO A N 1
ATOM 2568 C CA . PRO A 1 361 ? 13.430 -42.962 14.587 1.00 28.89 361 PRO A CA 1
ATOM 2569 C C . PRO A 1 361 ? 14.125 -42.115 15.659 1.00 28.89 361 PRO A C 1
ATOM 2571 O O . PRO A 1 361 ? 15.337 -42.202 15.860 1.00 28.89 361 PRO A O 1
ATOM 2574 N N . VAL A 1 362 ? 13.339 -41.307 16.371 1.00 36.28 362 VAL A N 1
ATOM 2575 C CA . VAL A 1 362 ? 13.796 -40.550 17.541 1.00 36.28 362 VAL A CA 1
ATOM 2576 C C . VAL A 1 362 ? 14.111 -41.537 18.667 1.00 36.28 362 VAL A C 1
ATOM 2578 O O . VAL A 1 362 ? 13.226 -42.247 19.140 1.00 36.28 362 VAL A O 1
ATOM 2581 N N . VAL A 1 363 ? 15.371 -41.582 19.104 1.00 32.06 363 VAL A N 1
ATOM 2582 C CA . VAL A 1 363 ? 15.794 -42.356 20.279 1.00 32.06 363 VAL A CA 1
ATOM 2583 C C . VAL A 1 363 ? 15.422 -41.567 21.547 1.00 32.06 363 VAL A C 1
ATOM 2585 O O . VAL A 1 363 ? 15.872 -40.427 21.692 1.00 32.06 363 VAL A O 1
ATOM 2588 N N . PRO A 1 364 ? 14.627 -42.117 22.485 1.00 27.95 364 PRO A N 1
ATOM 2589 C CA . PRO A 1 364 ? 14.315 -41.433 23.738 1.00 27.95 364 PRO A CA 1
ATOM 2590 C C . PRO A 1 364 ? 15.545 -41.438 24.658 1.00 27.95 364 PRO A C 1
ATOM 2592 O O . PRO A 1 364 ? 16.027 -42.507 25.023 1.00 27.95 364 PRO A O 1
ATOM 2595 N N . GLY A 1 365 ? 16.043 -40.258 25.048 1.00 36.97 365 GLY A N 1
ATOM 2596 C CA . GLY A 1 365 ? 17.087 -40.131 26.080 1.00 36.97 365 GLY A CA 1
ATOM 2597 C C . GLY A 1 365 ? 18.250 -39.174 25.796 1.00 36.97 365 GLY A C 1
ATOM 2598 O O . GLY A 1 365 ? 19.134 -39.058 26.640 1.00 36.97 365 GLY A O 1
ATOM 2599 N N . ALA A 1 366 ? 18.280 -38.468 24.662 1.00 31.53 366 ALA A N 1
ATOM 2600 C CA . ALA A 1 366 ? 19.289 -37.429 24.437 1.00 31.53 366 ALA A CA 1
ATOM 2601 C C . ALA A 1 366 ? 18.938 -36.138 25.217 1.00 31.53 366 ALA A C 1
ATOM 2603 O O . ALA A 1 366 ? 17.779 -35.714 25.182 1.00 31.53 366 ALA A O 1
ATOM 2604 N N . PRO A 1 367 ? 19.899 -35.500 25.917 1.00 30.83 367 PRO A N 1
ATOM 2605 C CA . PRO A 1 367 ? 19.660 -34.251 26.634 1.00 30.83 367 PRO A CA 1
ATOM 2606 C C . PRO A 1 367 ? 19.224 -33.163 25.647 1.00 30.83 367 PRO A C 1
ATOM 2608 O O . PRO A 1 367 ? 1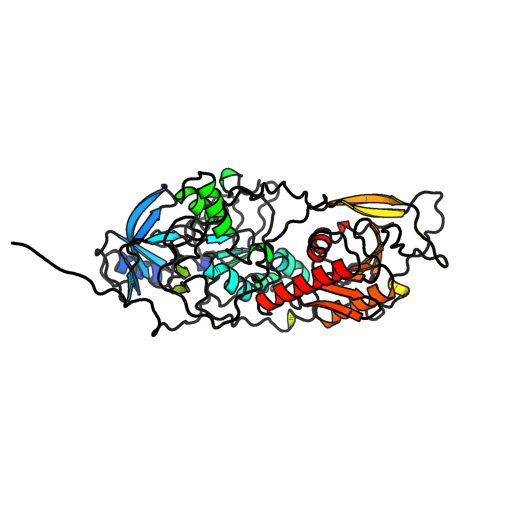9.849 -32.970 24.605 1.00 30.83 367 PRO A O 1
ATOM 2611 N N . GLY A 1 368 ? 18.118 -32.487 25.965 1.00 28.91 368 GLY A N 1
ATOM 2612 C CA . GLY A 1 368 ? 17.501 -31.492 25.097 1.00 28.91 368 GLY A CA 1
ATOM 2613 C C . GLY A 1 368 ? 18.459 -30.348 24.788 1.00 28.91 368 GLY A C 1
ATOM 2614 O O . GLY A 1 368 ? 18.741 -29.518 25.649 1.00 28.91 368 GLY A O 1
ATOM 2615 N N . ILE A 1 369 ? 18.926 -30.284 23.543 1.00 31.19 369 ILE A N 1
ATOM 2616 C CA . ILE A 1 369 ? 19.480 -29.057 22.984 1.00 31.19 369 ILE A CA 1
ATOM 2617 C C . ILE A 1 369 ? 18.288 -28.111 22.851 1.00 31.19 369 ILE A C 1
ATOM 2619 O O . ILE A 1 369 ? 17.479 -28.238 21.932 1.00 31.19 369 ILE A O 1
ATOM 2623 N N . ALA A 1 370 ? 18.135 -27.204 23.816 1.00 25.12 370 ALA A N 1
ATOM 2624 C CA . ALA A 1 370 ? 17.264 -26.053 23.646 1.00 25.12 370 ALA A CA 1
ATOM 2625 C C . ALA A 1 370 ? 17.700 -25.344 22.352 1.00 25.12 370 ALA A C 1
ATOM 2627 O O . ALA A 1 370 ? 18.901 -25.10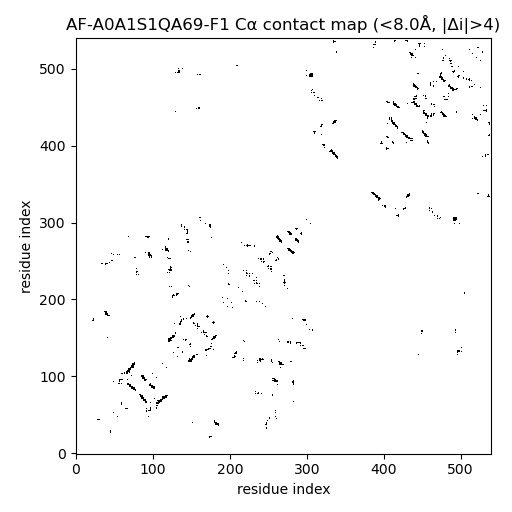0 22.194 1.00 25.12 370 ALA A O 1
ATOM 2628 N N . PRO A 1 371 ? 16.790 -25.052 21.405 1.00 29.48 371 PRO A N 1
ATOM 2629 C CA . PRO A 1 371 ? 17.168 -24.300 20.223 1.00 29.48 371 PRO A CA 1
ATOM 2630 C C . PRO A 1 371 ? 17.709 -22.955 20.702 1.00 29.48 371 PRO A C 1
ATOM 2632 O O . PRO A 1 371 ? 16.994 -22.182 21.340 1.00 29.48 371 PRO A O 1
ATOM 2635 N N . ALA A 1 372 ? 18.995 -22.710 20.453 1.00 24.05 372 ALA A N 1
ATOM 2636 C CA . ALA A 1 372 ? 19.596 -21.415 20.696 1.00 24.05 372 ALA A CA 1
ATOM 2637 C C . ALA A 1 372 ? 18.827 -20.403 19.843 1.00 24.05 372 ALA A C 1
ATOM 2639 O O . ALA A 1 372 ? 18.885 -20.446 18.614 1.00 24.05 372 ALA A O 1
ATOM 2640 N N . ILE A 1 373 ? 18.059 -19.533 20.499 1.00 28.73 373 ILE A N 1
ATOM 2641 C CA . ILE A 1 373 ? 17.514 -18.336 19.867 1.00 28.73 373 ILE A CA 1
ATOM 2642 C C . ILE A 1 373 ? 18.748 -17.553 19.407 1.00 28.73 373 ILE A C 1
ATOM 2644 O O . ILE A 1 373 ? 19.570 -17.219 20.263 1.00 28.73 373 ILE A O 1
ATOM 2648 N N . PRO A 1 374 ? 18.946 -17.301 18.101 1.00 27.41 374 PRO A N 1
ATOM 2649 C CA . PRO A 1 374 ? 20.069 -16.488 17.669 1.00 27.41 374 PRO A CA 1
ATOM 2650 C C . PRO A 1 374 ? 19.941 -15.129 18.355 1.00 27.41 374 PRO A C 1
ATOM 2652 O O . PRO A 1 374 ? 18.898 -14.480 18.233 1.00 27.41 374 PRO A O 1
ATOM 2655 N N . GLU A 1 375 ? 20.968 -14.712 19.097 1.00 23.94 375 GLU A N 1
ATOM 2656 C CA . GLU A 1 375 ? 21.059 -13.342 19.589 1.00 23.94 375 GLU A CA 1
ATOM 2657 C C . GLU A 1 375 ? 20.931 -12.407 18.387 1.00 23.94 375 GLU A C 1
ATOM 2659 O O . GLU A 1 375 ? 21.799 -12.350 17.513 1.00 23.94 375 GLU A O 1
ATOM 2664 N N . TRP A 1 376 ? 19.804 -11.699 18.318 1.00 31.25 376 TRP A N 1
ATOM 2665 C CA . TRP A 1 376 ? 19.575 -10.687 17.304 1.00 31.25 376 TRP A CA 1
ATOM 2666 C C . TRP A 1 376 ? 20.431 -9.480 17.670 1.00 31.25 376 TRP A C 1
ATOM 2668 O O . TRP A 1 376 ? 20.009 -8.599 18.419 1.00 31.25 376 TRP A O 1
ATOM 2678 N N . GLN A 1 377 ? 21.665 -9.458 17.171 1.00 21.81 377 GLN A N 1
ATOM 2679 C CA . GLN A 1 377 ? 22.430 -8.224 17.149 1.00 21.81 377 GLN A CA 1
ATOM 2680 C C . GLN A 1 377 ? 21.684 -7.257 16.227 1.00 21.81 377 GLN A C 1
ATOM 2682 O O . GLN A 1 377 ? 21.377 -7.634 15.090 1.00 21.81 377 GLN A O 1
ATOM 2687 N N . PRO A 1 378 ? 21.350 -6.037 16.685 1.00 27.28 378 PRO A N 1
ATOM 2688 C CA . PRO A 1 378 ? 20.759 -5.051 15.807 1.00 27.28 378 PRO A CA 1
ATOM 2689 C C . PRO A 1 378 ? 21.746 -4.851 14.667 1.00 27.28 378 PRO A C 1
ATOM 2691 O O . PRO A 1 378 ? 22.857 -4.366 14.878 1.00 27.28 378 PRO A O 1
ATOM 2694 N N . ALA A 1 379 ? 21.359 -5.251 13.457 1.00 27.19 379 ALA A N 1
ATOM 2695 C CA . ALA A 1 379 ? 22.034 -4.743 12.286 1.00 27.19 379 ALA A CA 1
ATOM 2696 C C . ALA A 1 379 ? 21.895 -3.227 12.398 1.00 27.19 379 ALA A C 1
ATOM 2698 O O . ALA A 1 379 ? 20.787 -2.691 12.303 1.00 27.19 379 ALA A O 1
ATOM 2699 N N . THR A 1 380 ? 22.996 -2.541 12.694 1.00 24.95 380 THR A N 1
ATOM 2700 C CA . THR A 1 380 ? 23.082 -1.102 12.513 1.00 24.95 380 THR A CA 1
ATOM 2701 C C . THR A 1 380 ? 22.829 -0.888 11.032 1.00 24.95 380 THR A C 1
ATOM 2703 O O . THR A 1 380 ? 23.734 -1.028 10.212 1.00 24.95 380 THR A O 1
ATOM 2706 N N . VAL A 1 381 ? 21.569 -0.639 10.674 1.00 32.22 381 VAL A N 1
ATOM 2707 C CA . VAL A 1 381 ? 21.197 -0.169 9.349 1.00 32.22 381 VAL A CA 1
ATOM 2708 C C . VAL A 1 381 ? 21.795 1.226 9.275 1.00 32.22 381 VAL A C 1
ATOM 2710 O O . VAL A 1 381 ? 21.184 2.209 9.695 1.00 32.22 381 VAL A O 1
ATOM 2713 N N . LEU A 1 382 ? 23.052 1.298 8.835 1.00 26.23 382 LEU A N 1
ATOM 2714 C CA . LEU A 1 382 ? 23.629 2.544 8.369 1.00 26.23 382 LEU A CA 1
ATOM 2715 C C . LEU A 1 382 ? 22.653 3.082 7.318 1.00 26.23 382 LEU A C 1
ATOM 2717 O O . LEU A 1 382 ? 22.189 2.299 6.485 1.00 26.23 382 LEU A O 1
ATOM 2721 N N . PRO A 1 383 ? 22.268 4.366 7.380 1.00 34.97 383 PRO A N 1
ATOM 2722 C CA . PRO A 1 383 ? 21.332 4.913 6.418 1.00 34.97 383 PRO A CA 1
ATOM 2723 C C . PRO A 1 383 ? 21.929 4.718 5.026 1.00 34.97 383 PRO A C 1
ATOM 2725 O O . PRO A 1 383 ? 22.946 5.326 4.695 1.00 34.97 383 PRO A O 1
ATOM 2728 N N . VAL A 1 384 ? 21.305 3.852 4.227 1.00 43.72 384 VAL A N 1
ATOM 2729 C CA . VAL A 1 384 ? 21.528 3.826 2.785 1.00 43.72 384 VAL A CA 1
ATOM 2730 C C . VAL A 1 384 ? 21.157 5.232 2.330 1.00 43.72 384 VAL A C 1
ATOM 2732 O O . VAL A 1 384 ? 20.026 5.675 2.543 1.00 43.72 384 VAL A O 1
ATOM 2735 N N . GLY A 1 385 ? 22.134 6.004 1.856 1.00 51.31 385 GLY A N 1
ATOM 2736 C CA . GLY A 1 385 ? 21.816 7.292 1.249 1.00 51.31 385 GLY A CA 1
ATOM 2737 C C . GLY A 1 385 ? 20.885 7.044 0.063 1.00 51.31 385 GLY A C 1
ATOM 2738 O O . GLY A 1 385 ? 21.024 6.049 -0.647 1.00 51.31 385 GLY A O 1
ATOM 2739 N N . GLU A 1 386 ? 19.893 7.907 -0.102 1.00 62.06 386 GLU A N 1
ATOM 2740 C CA . GLU A 1 386 ? 18.952 7.781 -1.211 1.00 62.06 386 GLU A CA 1
ATOM 2741 C C . GLU A 1 386 ? 19.714 7.980 -2.532 1.00 62.06 386 GLU A C 1
ATOM 2743 O O . GLU A 1 386 ? 20.606 8.839 -2.593 1.00 62.06 386 GLU A O 1
ATOM 2748 N N . PRO A 1 387 ? 19.431 7.171 -3.568 1.00 70.25 387 PRO A N 1
ATOM 2749 C CA . PRO A 1 387 ? 20.059 7.354 -4.864 1.00 70.25 387 PRO A CA 1
ATOM 2750 C C . PRO A 1 387 ? 19.769 8.771 -5.360 1.00 70.25 387 PRO A C 1
ATOM 2752 O O . PRO A 1 387 ? 18.659 9.283 -5.219 1.00 70.25 387 PRO A O 1
ATOM 2755 N N . SER A 1 388 ? 20.786 9.423 -5.917 1.00 80.00 388 SER A N 1
ATOM 2756 C CA . SER A 1 388 ? 20.675 10.802 -6.391 1.00 80.00 388 SER A CA 1
ATOM 2757 C C . SER A 1 388 ? 21.193 10.930 -7.813 1.00 80.00 388 SER A C 1
ATOM 2759 O O . SER A 1 388 ? 22.148 10.261 -8.207 1.00 80.00 388 SER A O 1
ATOM 2761 N N . ALA A 1 389 ? 20.544 11.797 -8.582 1.00 82.38 389 ALA A N 1
ATOM 2762 C CA . ALA A 1 389 ? 20.963 12.182 -9.917 1.00 82.38 389 ALA A CA 1
ATOM 2763 C C . ALA A 1 389 ? 21.878 13.410 -9.833 1.00 82.38 389 ALA A C 1
ATOM 2765 O O . ALA A 1 389 ? 21.510 14.432 -9.248 1.00 82.38 389 ALA A O 1
ATOM 2766 N N . ARG A 1 390 ? 23.068 13.331 -10.433 1.00 83.50 390 ARG A N 1
ATOM 2767 C CA . ARG A 1 390 ? 23.978 14.471 -10.584 1.00 83.50 390 ARG A CA 1
ATOM 2768 C C . ARG A 1 390 ? 24.327 14.676 -12.046 1.00 83.50 390 ARG A C 1
ATOM 2770 O O . ARG A 1 390 ? 24.690 13.740 -12.746 1.00 83.50 390 ARG A O 1
ATOM 2777 N N . HIS A 1 391 ? 24.311 15.926 -12.488 1.00 82.06 391 HIS A N 1
ATOM 2778 C CA . HIS A 1 391 ? 24.782 16.267 -13.823 1.00 82.06 391 HIS A CA 1
ATOM 2779 C C . HIS A 1 391 ? 26.309 16.159 -13.913 1.00 82.06 391 HIS A C 1
ATOM 2781 O O . HIS A 1 391 ? 27.037 16.781 -13.129 1.00 82.06 391 HIS A O 1
ATOM 2787 N N . VAL A 1 392 ? 26.790 15.409 -14.899 1.00 78.81 392 VAL A N 1
ATOM 2788 C CA . VAL A 1 392 ? 28.211 15.205 -15.193 1.00 78.81 392 VAL A CA 1
ATOM 2789 C C . VAL A 1 392 ? 28.498 15.450 -16.667 1.00 78.81 392 VAL A C 1
ATOM 2791 O O . VAL A 1 392 ? 27.643 15.259 -17.525 1.00 78.81 392 VAL A O 1
ATOM 2794 N N . ARG A 1 393 ? 29.715 15.897 -16.970 1.00 78.94 393 ARG A N 1
ATOM 2795 C CA . ARG A 1 393 ? 30.172 16.139 -18.343 1.00 78.94 393 ARG A CA 1
ATOM 2796 C C . ARG A 1 393 ? 31.074 14.989 -18.764 1.00 78.94 393 ARG A C 1
ATOM 2798 O O . ARG A 1 393 ? 31.964 14.624 -18.001 1.00 78.94 393 ARG A O 1
ATOM 2805 N N . PHE A 1 394 ? 30.869 14.453 -19.956 1.00 72.44 394 PHE A N 1
ATOM 2806 C CA . PHE A 1 394 ? 31.658 13.344 -20.496 1.00 72.44 394 PHE A CA 1
ATOM 2807 C C . PHE A 1 394 ? 31.761 13.487 -22.018 1.00 72.44 394 PHE A C 1
ATOM 2809 O O . PHE A 1 394 ? 30.978 14.214 -22.623 1.00 72.44 394 PHE A O 1
ATOM 2816 N N . GLU A 1 395 ? 32.723 12.814 -22.643 1.00 73.50 395 GLU A N 1
ATOM 2817 C CA . GLU A 1 395 ? 32.787 12.729 -24.105 1.00 73.50 395 GLU A CA 1
ATOM 2818 C C . GLU A 1 395 ? 31.963 11.523 -24.580 1.00 73.50 395 GLU A C 1
ATOM 2820 O O . GLU A 1 395 ? 32.179 10.417 -24.083 1.00 73.50 395 GLU A O 1
ATOM 2825 N N . PRO A 1 396 ? 30.997 11.702 -25.499 1.00 78.50 396 PRO A N 1
ATOM 2826 C CA . PRO A 1 396 ? 30.132 10.620 -25.931 1.00 78.50 396 PRO A CA 1
ATOM 2827 C C . PRO A 1 396 ? 30.841 9.738 -26.949 1.00 78.50 396 PRO A C 1
ATOM 2829 O O . PRO A 1 396 ? 31.539 10.223 -27.843 1.00 78.50 396 PRO A O 1
ATOM 2832 N N . THR A 1 397 ? 30.562 8.442 -26.888 1.00 83.56 397 THR A N 1
ATOM 2833 C CA . THR A 1 397 ? 30.958 7.515 -27.945 1.00 83.56 397 THR A CA 1
ATOM 2834 C C . THR A 1 397 ? 30.087 7.767 -29.177 1.00 83.56 397 THR A C 1
ATOM 2836 O O . THR A 1 397 ? 28.860 7.689 -29.117 1.00 83.56 397 THR A O 1
ATOM 2839 N N . VAL A 1 398 ? 30.717 8.103 -30.307 1.00 83.62 398 VAL A N 1
ATOM 2840 C CA . VAL A 1 398 ? 30.033 8.378 -31.581 1.00 83.62 398 VAL A CA 1
ATOM 2841 C C . VAL A 1 398 ? 30.315 7.247 -32.564 1.00 83.62 398 VAL A C 1
ATOM 2843 O O . VAL A 1 398 ? 31.472 6.936 -32.841 1.00 83.62 398 VAL A O 1
ATOM 2846 N N . ARG A 1 399 ? 29.257 6.652 -33.119 1.00 83.50 399 ARG A N 1
ATOM 2847 C CA . ARG A 1 399 ? 29.319 5.622 -34.165 1.00 83.50 399 ARG A CA 1
ATOM 2848 C C . ARG A 1 399 ? 28.419 6.055 -35.317 1.00 83.50 399 ARG A C 1
ATOM 2850 O O . ARG A 1 399 ? 27.287 6.463 -35.085 1.00 83.50 399 ARG A O 1
ATOM 2857 N N . ASP A 1 400 ? 28.948 6.053 -36.539 1.00 81.56 400 ASP A N 1
ATOM 2858 C CA . ASP A 1 400 ? 28.228 6.482 -37.752 1.00 81.56 400 ASP A CA 1
ATOM 2859 C C . ASP A 1 400 ? 27.582 7.881 -37.652 1.00 81.56 400 ASP A C 1
ATOM 2861 O O . ASP A 1 400 ? 26.513 8.148 -38.193 1.00 81.56 400 ASP A O 1
ATOM 2865 N N . GLY A 1 401 ? 28.234 8.801 -36.930 1.00 79.94 401 GLY A N 1
ATOM 2866 C CA . GLY A 1 401 ? 27.744 10.170 -36.721 1.00 79.94 401 GLY A CA 1
ATOM 2867 C C . GLY A 1 401 ? 26.628 10.311 -35.675 1.00 79.94 401 GLY A C 1
ATOM 2868 O O . GLY A 1 401 ? 26.172 11.430 -35.427 1.00 79.94 401 GLY A O 1
ATOM 2869 N N . LEU A 1 402 ? 26.227 9.212 -35.033 1.00 82.88 402 LEU A N 1
ATOM 2870 C CA . LEU A 1 402 ? 25.223 9.164 -33.975 1.00 82.88 402 LEU A CA 1
ATOM 2871 C C . LEU A 1 402 ? 25.865 8.868 -32.621 1.00 82.88 402 LEU A C 1
ATOM 2873 O O . LEU A 1 402 ? 26.874 8.169 -32.522 1.00 82.88 402 LEU A O 1
ATOM 2877 N N . ILE A 1 403 ? 25.255 9.385 -31.562 1.00 83.81 403 ILE A N 1
ATOM 2878 C CA . ILE A 1 403 ? 25.638 9.071 -30.189 1.00 83.81 403 ILE A CA 1
ATOM 2879 C C . ILE A 1 403 ? 25.201 7.639 -29.875 1.00 83.81 403 ILE A C 1
ATOM 2881 O O . ILE A 1 403 ? 24.028 7.276 -30.022 1.00 83.81 403 ILE A O 1
ATOM 2885 N N . ALA A 1 404 ? 26.159 6.830 -29.435 1.00 85.69 404 ALA A N 1
ATOM 2886 C CA . ALA A 1 404 ? 25.980 5.434 -29.081 1.00 85.69 404 ALA A CA 1
ATOM 2887 C C . ALA A 1 404 ? 26.154 5.233 -27.572 1.00 85.69 404 ALA A C 1
ATOM 2889 O O . ALA A 1 404 ? 26.917 5.945 -26.920 1.00 85.69 404 ALA A O 1
ATOM 2890 N N . ALA A 1 405 ? 25.458 4.233 -27.031 1.00 88.94 405 ALA A N 1
ATOM 2891 C CA . ALA A 1 405 ? 25.785 3.721 -25.710 1.00 88.94 405 ALA A CA 1
ATOM 2892 C C . ALA A 1 405 ? 27.169 3.051 -25.741 1.00 88.94 405 ALA A C 1
ATOM 2894 O O . ALA A 1 405 ? 27.574 2.449 -26.742 1.00 88.94 405 ALA A O 1
ATOM 2895 N N . ASP A 1 406 ? 27.867 3.142 -24.619 1.00 90.44 406 ASP A N 1
ATOM 2896 C CA . ASP A 1 406 ? 29.163 2.541 -24.358 1.00 90.44 406 ASP A CA 1
ATOM 2897 C C . ASP A 1 406 ? 29.147 1.837 -22.987 1.00 90.44 406 ASP A C 1
ATOM 2899 O O . ASP A 1 406 ? 29.555 2.410 -21.969 1.00 90.44 406 ASP A O 1
ATOM 2903 N N . PRO A 1 407 ? 28.632 0.594 -22.940 1.00 91.38 407 PRO A N 1
ATOM 2904 C CA . PRO A 1 407 ? 28.536 -0.179 -21.704 1.00 91.38 407 PRO A CA 1
ATOM 2905 C C . PRO A 1 407 ? 29.883 -0.433 -21.014 1.00 91.38 407 PRO A C 1
ATOM 2907 O O . PRO A 1 407 ? 29.920 -0.560 -19.792 1.00 91.38 407 PRO A O 1
ATOM 2910 N N . GLU A 1 408 ? 30.994 -0.473 -21.760 1.00 88.38 408 GLU A N 1
ATOM 2911 C CA . GLU A 1 408 ? 32.337 -0.677 -21.191 1.00 88.38 408 GLU A CA 1
ATOM 2912 C C . GLU A 1 408 ? 32.739 0.484 -20.270 1.00 88.38 408 GLU A C 1
ATOM 2914 O O . GLU A 1 408 ? 33.391 0.277 -19.244 1.00 88.38 408 GLU A O 1
ATOM 2919 N N . HIS A 1 409 ? 32.275 1.694 -20.588 1.00 87.06 409 HIS A N 1
ATOM 2920 C CA . HIS A 1 409 ? 32.486 2.904 -19.796 1.00 87.06 409 HIS A CA 1
ATOM 2921 C C . HIS A 1 409 ? 31.281 3.275 -18.911 1.00 87.06 409 HIS A C 1
ATOM 2923 O O . HIS A 1 409 ? 31.260 4.363 -18.327 1.00 87.06 409 HIS A O 1
ATOM 2929 N N . ASP A 1 410 ? 30.306 2.365 -18.767 1.00 89.06 410 ASP A N 1
ATOM 2930 C CA . ASP A 1 410 ? 29.040 2.575 -18.048 1.00 89.06 410 ASP A CA 1
ATOM 2931 C C . ASP A 1 410 ? 28.281 3.812 -18.545 1.00 89.06 410 ASP A C 1
ATOM 2933 O O . ASP A 1 410 ? 27.773 4.610 -17.761 1.00 89.06 410 ASP A O 1
ATOM 2937 N N . LEU A 1 411 ? 28.251 4.004 -19.862 1.00 90.00 411 LEU A N 1
ATOM 2938 C CA . LEU A 1 411 ? 27.525 5.087 -20.503 1.00 90.00 411 LEU A CA 1
ATOM 2939 C C . LEU A 1 411 ? 26.361 4.501 -21.299 1.00 90.00 411 LEU A C 1
ATOM 2941 O O . LEU A 1 411 ? 26.548 3.903 -22.354 1.00 90.00 411 LEU A O 1
ATOM 2945 N N . LEU A 1 412 ? 25.142 4.668 -20.805 1.00 92.19 412 LEU A N 1
ATOM 2946 C CA . LEU A 1 412 ? 23.943 4.090 -21.409 1.00 92.19 412 LEU A CA 1
ATOM 2947 C C . LEU A 1 412 ? 23.051 5.170 -21.998 1.00 92.19 412 LEU A C 1
ATOM 2949 O O . LEU A 1 412 ? 23.075 6.322 -21.562 1.00 92.19 412 LEU A O 1
ATOM 2953 N N . LYS A 1 413 ? 22.212 4.780 -22.959 1.00 92.75 413 LYS A N 1
ATOM 2954 C CA . LYS A 1 413 ? 21.119 5.638 -23.407 1.00 92.75 413 LYS A CA 1
ATOM 2955 C C . LYS A 1 413 ? 20.006 5.615 -22.379 1.00 92.75 413 LYS A C 1
ATOM 2957 O O . LYS A 1 413 ? 19.611 4.545 -21.920 1.00 92.75 413 LYS A O 1
ATOM 2962 N N . VAL A 1 414 ? 19.488 6.795 -22.071 1.00 93.00 414 VAL A N 1
ATOM 2963 C CA . VAL A 1 414 ? 18.223 6.976 -21.365 1.00 93.00 414 VAL A CA 1
ATOM 2964 C C . VAL A 1 414 ? 17.227 7.592 -22.336 1.00 93.00 414 VAL A C 1
ATOM 2966 O O . VAL A 1 414 ? 17.555 8.557 -23.024 1.00 93.00 414 VAL A O 1
ATOM 2969 N N . ALA A 1 415 ? 16.032 7.024 -22.429 1.00 92.94 415 ALA A N 1
ATOM 2970 C CA . ALA A 1 415 ? 14.970 7.542 -23.274 1.00 92.94 415 ALA A CA 1
ATOM 2971 C C . ALA A 1 415 ? 13.703 7.769 -22.451 1.00 92.94 415 ALA A C 1
ATOM 2973 O O . ALA A 1 415 ? 13.236 6.865 -21.761 1.00 92.94 415 ALA A O 1
ATOM 2974 N N . LEU A 1 416 ? 13.148 8.973 -22.555 1.00 91.88 416 LEU A N 1
ATOM 2975 C CA . LEU A 1 416 ? 11.802 9.287 -22.100 1.00 91.88 416 LEU A CA 1
ATOM 2976 C C . LEU A 1 416 ? 10.868 9.231 -23.305 1.00 91.88 416 LEU A C 1
ATOM 2978 O O . LEU A 1 416 ? 11.100 9.916 -24.302 1.00 91.88 416 LEU A O 1
ATOM 2982 N N . VAL A 1 417 ? 9.844 8.388 -23.231 1.00 90.88 417 VAL A N 1
ATOM 2983 C CA . VAL A 1 417 ? 8.825 8.249 -24.273 1.00 90.88 417 VAL A CA 1
ATOM 2984 C C . VAL A 1 417 ? 7.530 8.851 -23.757 1.00 90.88 417 VAL A C 1
ATOM 2986 O O . VAL A 1 417 ? 6.964 8.376 -22.764 1.00 90.88 417 VAL A O 1
ATOM 2989 N N . ASP A 1 418 ? 7.063 9.890 -24.442 1.00 85.44 418 ASP A N 1
ATOM 2990 C CA . ASP A 1 418 ? 5.829 10.567 -24.076 1.00 85.44 418 ASP A CA 1
ATOM 2991 C C . ASP A 1 418 ? 4.621 9.679 -24.391 1.00 85.44 418 ASP A C 1
ATOM 2993 O O . ASP A 1 418 ? 4.468 9.139 -25.490 1.00 85.44 418 ASP A O 1
ATOM 2997 N N . ARG A 1 419 ? 3.745 9.543 -23.397 1.00 81.88 419 ARG A N 1
ATOM 2998 C CA . ARG A 1 419 ? 2.453 8.845 -23.502 1.00 81.88 419 ARG A CA 1
ATOM 2999 C C . ARG A 1 419 ? 1.255 9.790 -23.414 1.00 81.88 419 ARG A C 1
ATOM 3001 O O . ARG A 1 419 ? 0.118 9.355 -23.569 1.00 81.88 419 ARG A O 1
ATOM 3008 N N . SER A 1 420 ? 1.496 11.061 -23.097 1.00 74.00 420 SER A N 1
ATOM 3009 C CA . SER A 1 420 ? 0.471 12.084 -22.884 1.00 74.00 420 SER A CA 1
ATOM 3010 C C . SER A 1 420 ? 0.173 12.904 -24.142 1.00 74.00 420 SER A C 1
ATOM 3012 O O . SER A 1 420 ? -0.914 13.469 -24.258 1.00 74.00 420 SER A O 1
ATOM 3014 N N . GLY A 1 421 ? 1.117 12.958 -25.086 1.00 72.75 421 GLY A N 1
ATOM 3015 C CA . GLY A 1 421 ? 1.070 13.840 -26.251 1.00 72.75 421 GLY A CA 1
ATOM 3016 C C . GLY A 1 421 ? 1.423 15.297 -25.927 1.00 72.75 421 GLY A C 1
ATOM 3017 O O . GLY A 1 421 ? 1.182 16.173 -26.757 1.00 72.75 421 GLY A O 1
ATOM 3018 N N . ALA A 1 422 ? 1.940 15.576 -24.726 1.00 69.69 422 ALA A N 1
ATOM 3019 C CA . ALA A 1 422 ? 2.340 16.909 -24.279 1.00 69.69 422 ALA A CA 1
ATOM 3020 C C . ALA A 1 422 ? 3.785 17.273 -24.665 1.00 69.69 422 ALA A C 1
ATOM 3022 O O . ALA A 1 422 ? 4.156 18.449 -24.613 1.00 69.69 422 ALA A O 1
ATOM 3023 N N . HIS A 1 423 ? 4.604 16.288 -25.033 1.00 72.56 423 HIS A N 1
ATOM 3024 C CA . HIS A 1 423 ? 6.028 16.450 -25.308 1.00 72.56 423 HIS A CA 1
ATOM 3025 C C . HIS A 1 423 ? 6.423 15.874 -26.670 1.00 72.56 423 HIS A C 1
ATOM 3027 O O . HIS A 1 423 ? 5.607 15.333 -27.418 1.00 72.56 423 HIS A O 1
ATOM 3033 N N . GLU A 1 424 ? 7.705 16.025 -27.017 1.00 75.38 424 GLU A N 1
ATOM 3034 C CA . GLU A 1 424 ? 8.273 15.290 -28.143 1.00 75.38 424 GLU A CA 1
ATOM 3035 C C . GLU A 1 424 ? 8.102 13.777 -27.925 1.00 75.38 424 GLU A C 1
ATOM 3037 O O . GLU A 1 424 ? 8.283 13.308 -26.799 1.00 75.38 424 GLU A O 1
ATOM 3042 N N . PRO A 1 425 ? 7.799 12.998 -28.983 1.00 83.62 425 PRO A N 1
ATOM 3043 C CA . PRO A 1 425 ? 7.467 11.579 -28.852 1.00 83.62 425 PRO A CA 1
ATOM 3044 C C . PRO A 1 425 ? 8.528 10.749 -28.119 1.00 83.62 425 PRO A C 1
ATOM 3046 O O . PRO A 1 425 ? 8.190 9.830 -27.376 1.00 83.62 425 PRO A O 1
ATOM 3049 N N . VAL A 1 426 ? 9.808 11.056 -28.348 1.00 89.31 426 VAL A N 1
ATOM 3050 C CA . VAL A 1 426 ? 10.950 10.399 -27.707 1.00 89.31 426 VAL A CA 1
ATOM 3051 C C . VAL A 1 426 ? 12.029 11.436 -27.443 1.00 89.31 426 VAL A C 1
ATOM 3053 O O . VAL A 1 426 ? 12.436 12.154 -28.353 1.00 89.31 426 VAL A O 1
ATOM 3056 N N . ARG A 1 427 ? 12.525 11.470 -26.209 1.00 89.19 427 ARG A N 1
ATOM 3057 C CA . ARG A 1 427 ? 13.643 12.309 -25.779 1.00 89.19 427 ARG A CA 1
ATOM 3058 C C . ARG A 1 427 ? 14.780 11.416 -25.314 1.00 89.19 427 ARG A C 1
ATOM 3060 O O . ARG A 1 427 ? 14.578 10.591 -24.428 1.00 89.19 427 ARG A O 1
ATOM 3067 N N . VAL A 1 428 ? 15.959 11.561 -25.914 1.00 89.38 428 VAL A N 1
ATOM 3068 C CA . VAL A 1 428 ? 17.114 10.687 -25.658 1.00 89.38 428 VAL A CA 1
ATOM 3069 C C . VAL A 1 428 ? 18.237 11.480 -25.005 1.00 89.38 428 VAL A C 1
ATOM 3071 O O . VAL A 1 428 ? 18.648 12.521 -25.511 1.00 89.38 428 VAL A O 1
ATOM 3074 N N . GLY A 1 429 ? 18.748 10.958 -23.897 1.00 88.44 429 GLY A N 1
ATOM 3075 C CA . GLY A 1 429 ? 19.928 11.449 -23.201 1.00 88.44 429 GLY A CA 1
ATOM 3076 C C . GLY A 1 429 ? 20.907 10.317 -22.904 1.00 88.44 429 GLY A C 1
ATOM 3077 O O . GLY A 1 429 ? 20.756 9.187 -23.381 1.00 88.44 429 GLY A O 1
ATOM 3078 N N . LEU A 1 430 ? 21.909 10.620 -22.080 1.00 88.38 430 LEU A N 1
ATOM 3079 C CA . LEU A 1 430 ? 22.887 9.643 -21.611 1.00 88.38 430 LEU A CA 1
ATOM 3080 C C . LEU A 1 430 ? 22.925 9.589 -20.081 1.00 88.38 430 LEU A C 1
ATOM 3082 O O . LEU A 1 430 ? 22.795 10.608 -19.401 1.00 88.38 430 LEU A O 1
ATOM 3086 N N . VAL A 1 431 ? 23.105 8.384 -19.546 1.00 89.50 431 VAL A N 1
ATOM 3087 C CA . VAL A 1 431 ? 23.128 8.106 -18.107 1.00 89.50 431 VAL A CA 1
ATOM 3088 C C . VAL A 1 431 ? 24.327 7.230 -17.753 1.00 89.50 431 VAL A C 1
ATOM 3090 O O . VAL A 1 431 ? 24.722 6.360 -18.530 1.00 89.50 431 VAL A O 1
ATOM 3093 N N . ARG A 1 432 ? 24.899 7.462 -16.571 1.00 87.75 432 ARG A N 1
ATOM 3094 C CA . ARG A 1 432 ? 26.018 6.708 -15.996 1.00 87.75 432 ARG A CA 1
ATOM 3095 C C . ARG A 1 432 ? 25.674 6.198 -14.601 1.00 87.75 432 ARG A C 1
ATOM 3097 O O . ARG A 1 432 ? 24.882 6.817 -13.894 1.00 87.75 432 ARG A O 1
ATOM 3104 N N . GLY A 1 433 ? 26.291 5.095 -14.181 1.00 86.56 433 GLY A N 1
ATOM 3105 C CA . GLY A 1 433 ? 26.144 4.541 -12.831 1.00 86.56 433 GLY A CA 1
ATOM 3106 C C . GLY A 1 433 ? 25.098 3.432 -12.726 1.00 86.56 433 GLY A C 1
ATOM 3107 O O . GLY A 1 433 ? 24.863 2.916 -11.636 1.00 86.56 433 GLY A O 1
ATOM 3108 N N . VAL A 1 434 ? 24.477 3.039 -13.842 1.00 89.25 434 VAL A N 1
ATOM 3109 C CA . VAL A 1 434 ? 23.465 1.970 -13.878 1.00 89.25 434 VAL A CA 1
ATOM 3110 C C . VAL A 1 434 ? 24.136 0.598 -14.000 1.00 89.25 434 VAL A C 1
ATOM 3112 O O . VAL A 1 434 ? 23.713 -0.353 -13.343 1.00 89.25 434 VAL A O 1
ATOM 3115 N N . GLY A 1 435 ? 25.196 0.486 -14.805 1.00 90.62 435 GLY A N 1
ATOM 3116 C CA . GLY A 1 435 ? 26.039 -0.702 -14.935 1.00 90.62 435 GLY A CA 1
ATOM 3117 C C . GLY A 1 435 ? 25.601 -1.754 -15.955 1.00 90.62 435 GLY A C 1
ATOM 3118 O O . GLY A 1 435 ? 26.269 -2.778 -16.044 1.00 90.62 435 GLY A O 1
ATOM 3119 N N . LEU A 1 436 ? 24.520 -1.549 -16.720 1.00 93.69 436 LEU A N 1
ATOM 3120 C CA . LEU A 1 436 ? 24.089 -2.541 -17.720 1.00 93.69 436 LEU A CA 1
ATOM 3121 C C . LEU A 1 436 ? 25.213 -2.813 -18.727 1.00 93.69 436 LEU A C 1
ATOM 3123 O O . LEU A 1 436 ? 25.748 -1.883 -19.324 1.00 93.69 436 LEU A O 1
ATOM 3127 N N . THR A 1 437 ? 25.542 -4.085 -18.943 1.00 94.31 437 THR A N 1
ATOM 3128 C CA . THR A 1 437 ? 26.530 -4.509 -19.950 1.00 94.31 437 THR A CA 1
ATOM 3129 C C . THR A 1 437 ? 25.872 -4.855 -21.283 1.00 94.31 437 THR A C 1
ATOM 3131 O O . THR A 1 437 ? 26.515 -4.830 -22.330 1.00 94.31 437 THR A O 1
ATOM 3134 N N . SER A 1 438 ? 24.580 -5.178 -21.249 1.00 95.94 438 SER A N 1
ATOM 3135 C CA . SER A 1 438 ? 23.748 -5.544 -22.394 1.00 95.94 438 SER A CA 1
ATOM 3136 C C . SER A 1 438 ? 22.278 -5.258 -22.079 1.00 95.94 438 SER A C 1
ATOM 3138 O O . SER A 1 438 ? 21.947 -4.901 -20.947 1.00 95.94 438 SER A O 1
ATOM 3140 N N . GLY A 1 439 ? 21.405 -5.378 -23.077 1.00 96.81 439 GLY A N 1
ATOM 3141 C CA . GLY A 1 439 ? 19.969 -5.260 -22.865 1.00 96.81 439 GLY A CA 1
ATOM 3142 C C . GLY A 1 439 ? 19.449 -3.847 -22.605 1.00 96.81 439 GLY A C 1
ATOM 3143 O O . GLY A 1 439 ? 20.124 -2.831 -22.819 1.00 96.81 439 GLY A O 1
ATOM 3144 N N . ALA A 1 440 ? 18.205 -3.803 -22.142 1.00 97.88 440 ALA A N 1
ATOM 3145 C CA . ALA A 1 440 ? 17.507 -2.605 -21.712 1.00 97.88 440 ALA A CA 1
ATOM 3146 C C . ALA A 1 440 ? 16.558 -2.907 -20.547 1.00 97.88 440 ALA A C 1
ATOM 3148 O O . ALA A 1 440 ? 16.016 -4.004 -20.411 1.00 97.88 440 ALA A O 1
ATOM 3149 N N . VAL A 1 441 ? 16.323 -1.893 -19.725 1.00 97.62 441 VAL A N 1
ATOM 3150 C CA . VAL A 1 441 ? 15.341 -1.881 -18.645 1.00 97.62 441 VAL A CA 1
ATOM 3151 C C . VAL A 1 441 ? 14.335 -0.779 -18.938 1.00 97.62 441 VAL A C 1
ATOM 3153 O O . VAL A 1 441 ? 14.706 0.300 -19.401 1.00 97.62 441 VAL A O 1
ATOM 3156 N N . GLY A 1 442 ? 13.062 -1.038 -18.665 1.00 96.56 442 GLY A N 1
ATOM 3157 C CA . GLY A 1 442 ? 12.003 -0.063 -18.870 1.00 96.56 442 GLY A CA 1
ATOM 3158 C C . GLY A 1 442 ? 11.017 -0.016 -17.713 1.00 96.56 442 GLY A C 1
ATOM 3159 O O . GLY A 1 442 ? 10.669 -1.055 -17.148 1.00 96.56 442 GLY A O 1
ATOM 3160 N N . VAL A 1 443 ? 10.564 1.192 -17.376 1.00 95.44 443 VAL A N 1
ATOM 3161 C CA . VAL A 1 443 ? 9.638 1.459 -16.269 1.00 95.44 443 VAL A CA 1
ATOM 3162 C C . VAL A 1 443 ? 8.591 2.505 -16.677 1.00 95.44 443 VAL A C 1
ATOM 3164 O O . VAL A 1 443 ? 8.895 3.465 -17.385 1.00 95.44 443 VAL A O 1
ATOM 3167 N N . THR A 1 444 ? 7.345 2.359 -16.221 1.00 93.62 444 THR A N 1
ATOM 3168 C CA . THR A 1 444 ? 6.263 3.348 -16.471 1.00 93.62 444 THR A CA 1
ATOM 3169 C C . THR A 1 444 ? 5.857 4.162 -15.241 1.00 93.62 444 THR A C 1
ATOM 3171 O O . THR A 1 444 ? 5.062 5.112 -15.341 1.00 93.62 444 THR A O 1
ATOM 3174 N N . ILE A 1 445 ? 6.394 3.796 -14.079 1.00 89.56 445 ILE A N 1
ATOM 3175 C CA . ILE A 1 445 ? 6.171 4.457 -12.797 1.00 89.56 445 ILE A CA 1
ATOM 3176 C C . ILE A 1 445 ? 7.276 5.482 -12.515 1.00 89.56 445 ILE A C 1
ATOM 3178 O O . ILE A 1 445 ? 8.167 5.273 -11.711 1.00 89.56 445 ILE A O 1
ATOM 3182 N N . THR A 1 446 ? 7.231 6.610 -13.205 1.00 86.12 446 THR A N 1
ATOM 3183 C CA . THR A 1 446 ? 8.158 7.728 -12.992 1.00 86.12 446 THR A CA 1
ATOM 3184 C C . THR A 1 446 ? 7.633 8.713 -11.941 1.00 86.12 446 THR A C 1
ATOM 3186 O O . THR A 1 446 ? 6.411 8.887 -11.803 1.00 86.12 446 THR A O 1
ATOM 3189 N N . GLU A 1 447 ? 8.550 9.343 -11.198 1.00 73.81 447 GLU A N 1
ATOM 3190 C CA . GLU A 1 447 ? 8.299 10.522 -10.360 1.00 73.81 447 GLU A CA 1
ATOM 3191 C C . GLU A 1 447 ? 9.111 11.729 -10.906 1.00 73.81 447 GLU A C 1
ATOM 3193 O O . GLU A 1 447 ? 10.322 11.604 -11.092 1.00 73.81 447 GLU A O 1
ATOM 3198 N N . PRO A 1 448 ? 8.483 12.889 -11.181 1.00 69.75 448 PRO A N 1
ATOM 3199 C CA . PRO A 1 448 ? 7.038 13.105 -11.189 1.00 69.75 448 PRO A CA 1
ATOM 3200 C C . PRO A 1 448 ? 6.324 12.202 -12.219 1.00 69.75 448 PRO A C 1
ATOM 3202 O O . PRO A 1 448 ? 6.943 11.746 -13.180 1.00 69.75 448 PRO A O 1
ATOM 3205 N N . PRO A 1 449 ? 5.025 11.907 -12.024 1.00 71.38 449 PRO A N 1
ATOM 3206 C CA . PRO A 1 449 ? 4.235 11.147 -12.984 1.00 71.38 449 PRO A CA 1
ATOM 3207 C C . PRO A 1 449 ? 4.273 11.752 -14.387 1.00 71.38 449 PRO A C 1
ATOM 3209 O O . PRO A 1 449 ? 3.753 12.844 -14.596 1.00 71.38 449 PRO A O 1
ATOM 3212 N N . GLY A 1 450 ? 4.804 11.008 -15.353 1.00 76.06 450 GLY A N 1
ATOM 3213 C CA . GLY A 1 450 ? 4.848 11.468 -16.737 1.00 76.06 450 GLY A CA 1
ATOM 3214 C C . GLY A 1 450 ? 5.171 10.333 -17.692 1.00 76.06 450 GLY A C 1
ATOM 3215 O O . GLY A 1 450 ? 4.407 9.364 -17.801 1.00 76.06 450 GLY A O 1
ATOM 3216 N N . ASP A 1 451 ? 6.311 10.461 -18.351 1.00 82.69 451 ASP A N 1
ATOM 3217 C CA . ASP A 1 451 ? 6.766 9.603 -19.439 1.00 82.69 451 ASP A CA 1
ATOM 3218 C C . ASP A 1 451 ? 7.114 8.179 -19.001 1.00 82.69 451 ASP A C 1
ATOM 3220 O O . ASP A 1 451 ? 7.317 7.873 -17.820 1.00 82.69 451 ASP A O 1
ATOM 3224 N N . LEU A 1 452 ? 7.188 7.300 -19.997 1.00 91.25 452 LEU A N 1
ATOM 3225 C CA . LEU A 1 452 ? 7.820 5.995 -19.887 1.00 91.25 452 LEU A CA 1
ATOM 3226 C C . LEU A 1 452 ? 9.342 6.188 -19.950 1.00 91.25 452 LEU A C 1
ATOM 3228 O O . LEU A 1 452 ? 9.844 6.831 -20.867 1.00 91.25 452 LEU A O 1
ATOM 3232 N N . LEU A 1 453 ? 10.072 5.626 -18.987 1.00 94.69 453 LEU A N 1
ATOM 3233 C CA . LEU A 1 453 ? 11.529 5.717 -18.893 1.00 94.69 453 LEU A CA 1
ATOM 3234 C C . LEU A 1 453 ? 12.165 4.396 -19.338 1.00 94.69 453 LEU A C 1
ATOM 3236 O O . LEU A 1 453 ? 11.815 3.327 -18.838 1.00 94.69 453 LEU A O 1
ATOM 3240 N N . LEU A 1 454 ? 13.135 4.481 -20.242 1.00 96.44 454 LEU A N 1
ATOM 3241 C CA . LEU A 1 454 ? 13.943 3.361 -20.711 1.00 96.44 454 LEU A CA 1
ATOM 3242 C C . LEU A 1 454 ? 15.420 3.658 -20.488 1.00 96.44 454 LEU A C 1
ATOM 3244 O O . LEU A 1 454 ? 15.868 4.775 -20.733 1.00 96.44 454 LEU A O 1
ATOM 3248 N N . VAL A 1 455 ? 16.187 2.647 -20.099 1.00 96.50 455 VAL A N 1
ATOM 3249 C CA . VAL A 1 455 ? 17.649 2.704 -20.037 1.00 96.50 455 VAL A CA 1
ATOM 3250 C C . VAL A 1 455 ? 18.213 1.479 -20.737 1.00 96.50 455 VAL A C 1
ATOM 3252 O O . VAL A 1 455 ? 17.784 0.367 -20.445 1.00 96.50 455 VAL A O 1
ATOM 3255 N N . GLY A 1 456 ? 19.169 1.644 -21.648 1.00 96.25 456 GLY A N 1
ATOM 3256 C CA . GLY A 1 456 ? 19.652 0.512 -22.436 1.00 96.25 456 GLY A CA 1
ATOM 3257 C C . GLY A 1 456 ? 21.000 0.705 -23.111 1.00 96.25 456 GLY A C 1
ATOM 3258 O O . GLY A 1 456 ? 21.478 1.821 -23.326 1.00 96.25 456 GLY A O 1
ATOM 3259 N N . ALA A 1 457 ? 21.599 -0.434 -23.453 1.00 95.50 457 ALA A N 1
ATOM 3260 C CA . ALA A 1 457 ? 22.881 -0.547 -24.139 1.00 95.50 457 ALA A CA 1
ATOM 3261 C C . ALA A 1 457 ? 22.756 -0.473 -25.673 1.00 95.50 457 ALA A C 1
ATOM 3263 O O . ALA A 1 457 ? 23.762 -0.326 -26.365 1.00 95.50 457 ALA A O 1
ATOM 3264 N N . ASN A 1 458 ? 21.547 -0.601 -26.229 1.00 94.31 458 ASN A N 1
ATOM 3265 C CA . ASN A 1 458 ? 21.297 -0.497 -27.666 1.00 94.31 458 ASN A CA 1
ATOM 3266 C C . ASN A 1 4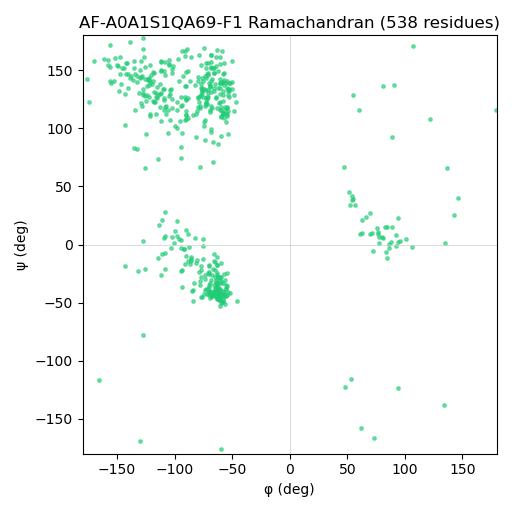58 ? 19.834 -0.137 -27.984 1.00 94.31 458 ASN A C 1
ATOM 3268 O O . ASN A 1 458 ? 18.929 -0.375 -27.186 1.00 94.31 458 ASN A O 1
ATOM 3272 N N . ASP A 1 459 ? 19.607 0.399 -29.183 1.00 95.44 459 ASP A N 1
ATOM 3273 C CA . ASP A 1 459 ? 18.310 0.954 -29.598 1.00 95.44 459 ASP A CA 1
ATOM 3274 C C . ASP A 1 459 ? 17.245 -0.117 -29.885 1.00 95.44 459 ASP A C 1
ATOM 3276 O O . ASP A 1 459 ? 16.047 0.145 -29.756 1.00 95.44 459 ASP A O 1
ATOM 3280 N N . ALA A 1 460 ? 17.657 -1.330 -30.264 1.00 95.94 460 ALA A N 1
ATOM 3281 C CA . ALA A 1 460 ? 16.734 -2.427 -30.554 1.00 95.94 460 ALA A CA 1
ATOM 3282 C C . ALA A 1 460 ? 16.084 -2.972 -29.271 1.00 95.94 460 ALA A C 1
ATOM 3284 O O . ALA A 1 460 ? 14.869 -3.189 -29.231 1.00 95.94 460 ALA A O 1
ATOM 3285 N N . ASP A 1 461 ? 16.870 -3.128 -28.205 1.00 97.50 461 ASP A N 1
ATOM 3286 C CA . ASP A 1 461 ? 16.366 -3.540 -26.894 1.00 97.50 461 ASP A CA 1
ATOM 3287 C C . ASP A 1 461 ? 15.530 -2.433 -26.242 1.00 97.50 461 ASP A C 1
ATOM 3289 O O . ASP A 1 461 ? 14.506 -2.738 -25.632 1.00 97.50 461 ASP A O 1
ATOM 3293 N N . LEU A 1 462 ? 15.882 -1.154 -26.445 1.00 97.06 462 LEU A N 1
ATOM 3294 C CA . LEU A 1 462 ? 15.039 -0.021 -26.034 1.00 97.06 462 LEU A CA 1
ATOM 3295 C C . LEU A 1 462 ? 13.652 -0.088 -26.691 1.00 97.06 462 LEU A C 1
ATOM 3297 O O . LEU A 1 462 ? 12.638 0.003 -25.998 1.00 97.06 462 LEU A O 1
ATOM 3301 N N . LEU A 1 463 ? 13.583 -0.308 -28.009 1.00 97.12 463 LEU A N 1
ATOM 3302 C CA . LEU A 1 463 ? 12.300 -0.458 -28.703 1.00 97.12 463 LEU A CA 1
ATOM 3303 C C . LEU A 1 463 ? 11.506 -1.659 -28.180 1.00 97.12 463 LEU A C 1
ATOM 3305 O O . LEU A 1 463 ? 10.299 -1.556 -27.961 1.00 97.12 463 LEU A O 1
ATOM 3309 N N . THR A 1 464 ? 12.179 -2.791 -27.985 1.00 97.88 464 THR A N 1
ATOM 3310 C CA . THR A 1 464 ? 11.551 -4.020 -27.490 1.00 97.88 464 THR A CA 1
ATOM 3311 C C . THR A 1 464 ? 10.974 -3.809 -26.091 1.00 97.88 464 THR A C 1
ATOM 3313 O O . THR A 1 464 ? 9.827 -4.177 -25.843 1.00 97.88 464 THR A O 1
ATOM 3316 N N . ALA A 1 465 ? 11.715 -3.144 -25.200 1.00 97.88 465 ALA A N 1
ATOM 3317 C CA . ALA A 1 465 ? 11.243 -2.779 -23.869 1.00 97.88 465 ALA A CA 1
ATOM 3318 C C . ALA A 1 465 ? 10.027 -1.842 -23.937 1.00 97.88 465 ALA A C 1
ATOM 3320 O O . ALA A 1 465 ? 9.029 -2.084 -23.258 1.00 97.88 465 ALA A O 1
ATOM 3321 N N . ALA A 1 466 ? 10.063 -0.823 -24.803 1.00 96.50 466 ALA A N 1
ATOM 3322 C CA . ALA A 1 466 ? 8.943 0.097 -25.004 1.00 96.50 466 ALA A CA 1
ATOM 3323 C C . ALA A 1 466 ? 7.663 -0.646 -25.427 1.00 96.50 466 ALA A C 1
ATOM 3325 O O . ALA A 1 466 ? 6.606 -0.474 -24.822 1.00 96.50 466 ALA A O 1
ATOM 3326 N N . ARG A 1 467 ? 7.762 -1.521 -26.436 1.00 95.62 467 ARG A N 1
ATOM 3327 C CA . ARG A 1 467 ? 6.618 -2.290 -26.950 1.00 95.62 467 ARG A CA 1
ATOM 3328 C C . ARG A 1 467 ? 6.124 -3.348 -25.968 1.00 95.62 467 ARG A C 1
ATOM 3330 O O . ARG A 1 467 ? 4.921 -3.579 -25.898 1.00 95.62 467 ARG A O 1
ATOM 3337 N N . ALA A 1 468 ? 7.013 -3.951 -25.182 1.00 97.06 468 ALA A N 1
ATOM 3338 C CA . ALA A 1 468 ? 6.617 -4.857 -24.110 1.00 97.06 468 ALA A CA 1
ATOM 3339 C C . ALA A 1 468 ? 5.809 -4.125 -23.026 1.00 97.06 468 ALA A C 1
ATOM 3341 O O . ALA A 1 468 ? 4.753 -4.612 -22.630 1.00 97.06 468 ALA A O 1
ATOM 3342 N N . LEU A 1 469 ? 6.254 -2.933 -22.603 1.00 96.44 469 LEU A N 1
ATOM 3343 C CA . LEU A 1 469 ? 5.530 -2.085 -21.646 1.00 96.44 469 LEU A CA 1
ATOM 3344 C C . LEU A 1 469 ? 4.160 -1.661 -22.171 1.00 96.44 469 LEU A C 1
ATOM 3346 O O . LEU A 1 469 ? 3.189 -1.724 -21.425 1.00 96.44 469 LEU A O 1
ATOM 3350 N N . GLU A 1 470 ? 4.069 -1.265 -23.440 1.00 94.94 470 GLU A N 1
ATOM 3351 C CA . GLU A 1 470 ? 2.790 -0.971 -24.093 1.00 94.94 470 GLU A CA 1
ATOM 3352 C C . GLU A 1 470 ? 1.865 -2.195 -24.092 1.00 94.94 470 GLU A C 1
ATOM 3354 O O . GLU A 1 470 ? 0.726 -2.104 -23.640 1.00 94.94 470 GLU A O 1
ATOM 3359 N N . GLY A 1 471 ? 2.369 -3.356 -24.521 1.00 94.88 471 GLY A N 1
ATOM 3360 C CA . GLY A 1 471 ? 1.583 -4.585 -24.638 1.00 94.88 471 GLY A CA 1
ATOM 3361 C C . GLY A 1 471 ? 1.071 -5.145 -23.309 1.00 94.88 471 GLY A C 1
ATOM 3362 O O . GLY A 1 471 ? 0.025 -5.785 -23.290 1.00 94.88 471 GLY A O 1
ATOM 3363 N N . MET A 1 472 ? 1.773 -4.898 -22.199 1.00 95.50 472 MET A N 1
ATOM 3364 C CA . MET A 1 472 ? 1.335 -5.315 -20.860 1.00 95.50 472 MET A CA 1
ATOM 3365 C C . MET A 1 472 ? 0.593 -4.222 -20.074 1.00 95.50 472 MET A C 1
ATOM 3367 O O . MET A 1 472 ? 0.270 -4.421 -18.904 1.00 95.50 472 MET A O 1
ATOM 3371 N N . GLY A 1 473 ? 0.333 -3.063 -20.692 1.00 93.88 473 GLY A N 1
ATOM 3372 C CA . GLY A 1 473 ? -0.384 -1.952 -20.061 1.00 93.88 473 GLY A CA 1
ATOM 3373 C C . GLY A 1 473 ? 0.442 -1.148 -19.051 1.00 93.88 473 GLY A C 1
ATOM 3374 O O . GLY A 1 473 ? -0.125 -0.353 -18.307 1.00 93.88 473 GLY A O 1
ATOM 3375 N N . GLY A 1 474 ? 1.766 -1.310 -19.046 1.00 94.75 474 GLY A N 1
ATOM 3376 C CA . GLY A 1 474 ? 2.725 -0.667 -18.148 1.00 94.75 474 GLY A CA 1
ATOM 3377 C C . GLY A 1 474 ? 3.303 -1.601 -17.088 1.00 94.75 474 GLY A C 1
ATOM 3378 O O . GLY A 1 474 ? 2.879 -2.741 -16.932 1.00 94.75 474 GLY A O 1
ATOM 3379 N N . GLY A 1 475 ? 4.315 -1.121 -16.373 1.00 95.38 475 GLY A N 1
ATOM 3380 C CA . GLY A 1 475 ? 4.996 -1.837 -15.305 1.00 95.38 475 GLY A CA 1
ATOM 3381 C C . GLY A 1 475 ? 6.508 -1.738 -15.402 1.00 95.38 475 GLY A C 1
ATOM 3382 O O . GLY A 1 475 ? 7.052 -0.671 -15.700 1.00 95.38 475 GLY A O 1
ATOM 3383 N N . PHE A 1 476 ? 7.166 -2.864 -15.151 1.00 96.94 476 PHE A N 1
ATOM 3384 C CA . PHE A 1 476 ? 8.613 -3.017 -15.241 1.00 96.94 476 PHE A CA 1
ATOM 3385 C C . PHE A 1 476 ? 8.975 -4.116 -16.230 1.00 96.94 476 PHE A C 1
ATOM 3387 O O . PHE A 1 476 ? 8.370 -5.187 -16.201 1.00 96.94 476 PHE A O 1
ATOM 3394 N N . VAL A 1 477 ? 9.981 -3.886 -17.069 1.00 98.06 477 VAL A N 1
ATOM 3395 C CA . VAL A 1 477 ? 10.477 -4.890 -18.015 1.00 98.06 477 VAL A CA 1
ATOM 3396 C C . VAL A 1 477 ? 11.997 -4.897 -18.064 1.00 98.06 477 VAL A C 1
ATOM 3398 O O . VAL A 1 477 ? 12.638 -3.849 -17.984 1.00 98.06 477 VAL A O 1
ATOM 3401 N N . VAL A 1 478 ? 12.562 -6.088 -18.240 1.00 98.38 478 VAL A N 1
ATOM 3402 C CA . VAL A 1 478 ? 13.973 -6.294 -18.562 1.00 98.38 478 VAL A CA 1
ATOM 3403 C C . VAL A 1 478 ? 14.059 -7.069 -19.867 1.00 98.38 478 VAL A C 1
ATOM 3405 O O . VAL A 1 478 ? 13.442 -8.125 -20.015 1.00 98.38 478 VAL A O 1
ATOM 3408 N N . VAL A 1 479 ? 14.822 -6.538 -20.814 1.00 98.44 479 VAL A N 1
ATOM 3409 C CA . VAL A 1 479 ? 15.038 -7.103 -22.146 1.00 98.44 479 VAL A CA 1
ATOM 3410 C C . VAL A 1 479 ? 16.525 -7.344 -22.342 1.00 98.44 479 VAL A C 1
ATOM 3412 O O . VAL A 1 479 ? 17.338 -6.502 -21.978 1.00 98.44 479 VAL A O 1
ATOM 3415 N N . ASP A 1 480 ? 16.873 -8.468 -22.957 1.00 97.94 480 ASP A N 1
ATOM 3416 C CA . ASP A 1 480 ? 18.223 -8.724 -23.452 1.00 97.94 480 ASP A CA 1
ATOM 3417 C C . ASP A 1 480 ? 18.155 -9.447 -24.796 1.00 97.94 480 ASP A C 1
ATOM 3419 O O . ASP A 1 480 ? 17.382 -10.398 -24.960 1.00 97.94 480 ASP A O 1
ATOM 3423 N N . ARG A 1 481 ? 18.966 -8.991 -25.757 1.00 95.50 481 ARG A N 1
ATOM 3424 C CA . ARG A 1 481 ? 19.100 -9.577 -27.104 1.00 95.50 481 ARG A CA 1
ATOM 3425 C C . ARG A 1 481 ? 17.765 -9.714 -27.846 1.00 95.50 481 ARG A C 1
ATOM 3427 O O . ARG A 1 481 ? 17.540 -10.706 -28.539 1.00 95.50 481 ARG A O 1
ATOM 3434 N N . GLY A 1 482 ? 16.879 -8.735 -27.697 1.00 94.56 482 GLY A N 1
ATOM 3435 C CA . GLY A 1 482 ? 15.560 -8.688 -28.324 1.00 94.56 482 GLY A CA 1
ATOM 3436 C C . GLY A 1 482 ? 14.483 -9.529 -27.635 1.00 94.56 482 GLY A C 1
ATOM 3437 O O . GLY A 1 482 ? 13.375 -9.624 -28.159 1.00 94.56 482 GLY A O 1
ATOM 3438 N N . TRP A 1 483 ? 14.767 -10.130 -26.474 1.00 96.75 483 TRP A N 1
ATOM 3439 C CA . TRP A 1 483 ? 13.817 -10.968 -25.735 1.00 96.75 483 TRP A CA 1
ATOM 3440 C C . TRP A 1 483 ? 13.542 -10.414 -24.341 1.00 96.75 483 TRP A C 1
ATOM 3442 O O . TRP A 1 483 ? 14.462 -10.015 -23.626 1.00 96.75 483 TRP A O 1
ATOM 3452 N N . VAL A 1 484 ? 12.273 -10.441 -23.931 1.00 98.19 484 VAL A N 1
ATOM 3453 C CA . VAL A 1 484 ? 11.869 -10.113 -22.558 1.00 98.19 484 VAL A CA 1
ATOM 3454 C C . VAL A 1 484 ? 12.366 -11.211 -21.618 1.00 98.19 484 VAL A C 1
ATOM 3456 O O . VAL A 1 484 ? 11.934 -12.356 -21.717 1.00 98.19 484 VAL A O 1
ATOM 3459 N N . GLN A 1 485 ? 13.267 -10.849 -20.706 1.00 98.06 485 GLN A N 1
ATOM 3460 C CA . GLN A 1 485 ? 13.834 -11.753 -19.702 1.00 98.06 485 GLN A CA 1
ATOM 3461 C C . GLN A 1 485 ? 12.924 -11.866 -18.477 1.00 98.06 485 GLN A C 1
ATOM 3463 O O . GLN A 1 485 ? 12.744 -12.945 -17.920 1.00 98.06 485 GLN A O 1
ATOM 3468 N N . ALA A 1 486 ? 12.335 -10.742 -18.067 1.00 98.06 486 ALA A N 1
ATOM 3469 C CA . ALA A 1 486 ? 11.388 -10.670 -16.965 1.00 98.06 486 ALA A CA 1
ATOM 3470 C C . ALA A 1 486 ? 10.488 -9.440 -17.112 1.00 98.06 486 ALA A C 1
ATOM 3472 O O . ALA A 1 486 ? 10.886 -8.426 -17.693 1.00 98.06 486 ALA A O 1
ATOM 3473 N N . ALA A 1 487 ? 9.280 -9.529 -16.560 1.00 97.56 487 ALA A N 1
ATOM 3474 C CA . ALA A 1 487 ? 8.324 -8.435 -16.538 1.00 97.56 487 ALA A CA 1
ATOM 3475 C C . ALA A 1 487 ? 7.466 -8.478 -15.268 1.00 97.56 487 ALA A C 1
ATOM 3477 O O . ALA A 1 487 ? 7.126 -9.554 -14.774 1.00 97.56 487 ALA A O 1
ATOM 3478 N N . CYS A 1 488 ? 7.089 -7.300 -14.781 1.00 97.62 488 CYS A N 1
ATOM 3479 C CA . CYS A 1 488 ? 6.117 -7.100 -13.712 1.00 97.62 488 CYS A CA 1
ATOM 3480 C C . CYS A 1 488 ? 5.020 -6.160 -14.237 1.00 97.62 488 CYS A C 1
ATOM 3482 O O . CYS A 1 488 ? 5.229 -4.942 -14.248 1.00 97.62 488 CYS A O 1
ATOM 3484 N N . PRO A 1 489 ? 3.900 -6.708 -14.752 1.00 97.19 489 PRO A N 1
ATOM 3485 C CA . PRO A 1 489 ? 2.809 -5.919 -15.318 1.00 97.19 489 PRO A CA 1
ATOM 3486 C C . PRO A 1 489 ? 2.063 -5.103 -14.257 1.00 97.19 489 PRO A C 1
ATOM 3488 O O . PRO A 1 489 ? 1.609 -5.639 -13.245 1.00 97.19 489 PRO A O 1
ATOM 3491 N N . LEU A 1 490 ? 1.871 -3.814 -14.536 1.00 96.25 490 LEU A N 1
ATOM 3492 C CA . LEU A 1 490 ? 1.106 -2.859 -13.731 1.00 96.25 490 LEU A CA 1
ATOM 3493 C C . LEU A 1 490 ? 0.028 -2.192 -14.606 1.00 96.25 490 LEU A C 1
ATOM 3495 O O . LEU A 1 490 ? 0.118 -0.995 -14.889 1.00 96.25 490 LEU A O 1
ATOM 3499 N N . PRO A 1 491 ? -0.969 -2.956 -15.086 1.00 95.31 491 PRO A N 1
ATOM 3500 C CA . PRO A 1 491 ? -1.853 -2.534 -16.174 1.00 95.31 491 PRO A CA 1
ATOM 3501 C C . PRO A 1 491 ? -2.763 -1.352 -15.820 1.00 95.31 491 PRO A C 1
ATOM 3503 O O . PRO A 1 491 ? -3.249 -0.657 -16.711 1.00 95.31 491 PRO A O 1
ATOM 3506 N N . VAL A 1 492 ? -3.010 -1.096 -14.533 1.00 94.56 492 VAL A N 1
ATOM 3507 C CA . VAL A 1 492 ? -3.928 -0.046 -14.090 1.00 94.56 492 VAL A CA 1
ATOM 3508 C C . VAL A 1 492 ? -3.199 1.291 -14.063 1.00 94.56 492 VAL A C 1
ATOM 3510 O O . VAL A 1 492 ? -2.284 1.516 -13.264 1.00 94.56 492 VAL A O 1
ATOM 3513 N N . GLY A 1 493 ? -3.578 2.190 -14.971 1.00 91.06 493 GLY A N 1
ATOM 3514 C CA . GLY A 1 493 ? -2.899 3.471 -15.161 1.00 91.06 493 GLY A CA 1
ATOM 3515 C C . GLY A 1 493 ? -1.424 3.335 -15.568 1.00 91.06 493 GLY A C 1
ATOM 3516 O O . GLY A 1 493 ? -0.696 4.328 -15.560 1.00 91.06 493 GLY A O 1
ATOM 3517 N N . GLY A 1 494 ? -0.947 2.126 -15.880 1.00 92.56 494 GLY A N 1
ATOM 3518 C CA . GLY A 1 494 ? 0.469 1.833 -16.063 1.00 92.56 494 GLY A CA 1
ATOM 3519 C C . GLY A 1 494 ? 1.306 1.964 -14.791 1.00 92.56 494 GLY A C 1
ATOM 3520 O O . GLY A 1 494 ? 2.491 2.271 -14.907 1.00 92.56 494 GLY A O 1
ATOM 3521 N N . VAL A 1 495 ? 0.717 1.842 -13.596 1.00 93.06 495 VAL A N 1
ATOM 3522 C CA . VAL A 1 495 ? 1.428 2.046 -12.315 1.00 93.06 495 VAL A CA 1
ATOM 3523 C C . VAL A 1 495 ? 1.025 1.136 -11.170 1.00 93.06 495 VAL A C 1
ATOM 3525 O O . VAL A 1 495 ? 1.786 1.030 -10.212 1.00 93.06 495 VAL A O 1
ATOM 3528 N N . VAL A 1 496 ? -0.142 0.501 -11.229 1.00 94.88 496 VAL A N 1
ATOM 3529 C CA . VAL A 1 496 ? -0.564 -0.459 -10.205 1.00 94.88 496 VAL A CA 1
ATOM 3530 C C . VAL A 1 496 ? -1.159 -1.708 -10.838 1.00 94.88 496 VAL A C 1
ATOM 3532 O O . VAL A 1 496 ? -1.592 -1.694 -11.990 1.00 94.88 496 VAL A O 1
ATOM 3535 N N . SER A 1 497 ? -1.156 -2.795 -10.076 1.00 95.69 497 SER A N 1
ATOM 3536 C CA . SER A 1 497 ? -1.696 -4.089 -10.471 1.00 95.69 497 SER A CA 1
ATOM 3537 C C . SER A 1 497 ? -2.845 -4.505 -9.557 1.00 95.69 497 SER A C 1
ATOM 3539 O O . SER A 1 497 ? -2.874 -4.178 -8.366 1.00 95.69 497 SER A O 1
ATOM 3541 N N . ASP A 1 498 ? -3.802 -5.221 -10.130 1.00 93.81 498 ASP A N 1
ATOM 3542 C CA . ASP A 1 498 ? -4.876 -5.937 -9.444 1.00 93.81 498 ASP A CA 1
ATOM 3543 C C . ASP A 1 498 ? -4.600 -7.440 -9.312 1.00 93.81 498 ASP A C 1
ATOM 3545 O O . ASP A 1 498 ? -5.412 -8.170 -8.744 1.00 93.81 498 ASP A O 1
ATOM 3549 N N . ALA A 1 499 ? -3.444 -7.910 -9.793 1.00 95.56 499 ALA A N 1
ATOM 3550 C CA . ALA A 1 499 ? -2.989 -9.270 -9.551 1.00 95.56 499 ALA A CA 1
ATOM 3551 C C . ALA A 1 499 ? -2.721 -9.509 -8.051 1.00 95.56 499 ALA A C 1
ATOM 3553 O O . ALA A 1 499 ? -2.360 -8.569 -7.334 1.00 95.56 499 ALA A O 1
ATOM 3554 N N . PRO A 1 500 ? -2.818 -10.768 -7.571 1.00 95.69 500 PRO A N 1
ATOM 3555 C CA . PRO A 1 500 ? -2.476 -11.111 -6.196 1.00 95.69 500 PRO A CA 1
ATOM 3556 C C . PRO A 1 500 ? -1.100 -10.576 -5.805 1.00 95.69 500 PRO A C 1
ATOM 3558 O O . PRO A 1 500 ? -0.135 -10.739 -6.559 1.00 95.69 500 PRO A O 1
ATOM 3561 N N . TRP A 1 501 ? -0.993 -9.964 -4.625 1.00 94.62 501 TRP A N 1
ATOM 3562 C CA . TRP A 1 501 ? 0.255 -9.320 -4.200 1.00 94.62 501 TRP A CA 1
ATOM 3563 C C . TRP A 1 501 ? 1.460 -10.273 -4.206 1.00 94.62 501 TRP A C 1
ATOM 3565 O O . TRP A 1 501 ? 2.574 -9.833 -4.478 1.00 94.62 501 TRP A O 1
ATOM 3575 N N . GLU A 1 502 ? 1.250 -11.573 -3.961 1.00 94.88 502 GLU A N 1
ATOM 3576 C CA . GLU A 1 502 ? 2.296 -12.599 -4.027 1.00 94.88 502 GLU A CA 1
ATOM 3577 C C . GLU A 1 502 ? 2.894 -12.717 -5.437 1.00 94.88 502 GLU A C 1
ATOM 3579 O O . GLU A 1 502 ? 4.100 -12.908 -5.599 1.00 94.88 502 GLU A O 1
ATOM 3584 N N . ALA A 1 503 ? 2.049 -12.595 -6.465 1.00 96.62 503 ALA A N 1
ATOM 3585 C CA . ALA A 1 503 ? 2.479 -12.622 -7.855 1.00 96.62 503 ALA A CA 1
ATOM 3586 C C . ALA A 1 503 ? 3.256 -11.349 -8.207 1.00 96.62 503 ALA A C 1
ATOM 3588 O O . ALA A 1 503 ? 4.313 -11.447 -8.824 1.00 96.62 503 ALA A O 1
ATOM 3589 N N . VAL A 1 504 ? 2.776 -10.180 -7.768 1.00 96.81 504 VAL A N 1
ATOM 3590 C CA . VAL A 1 504 ? 3.445 -8.890 -8.005 1.00 96.81 504 VAL A CA 1
ATOM 3591 C C . VAL A 1 504 ? 4.822 -8.850 -7.331 1.00 96.81 504 VAL A C 1
ATOM 3593 O O . VAL A 1 504 ? 5.800 -8.470 -7.970 1.00 96.81 504 VAL A O 1
ATOM 3596 N N . ASP A 1 505 ? 4.929 -9.303 -6.077 1.00 94.75 505 ASP A N 1
ATOM 3597 C CA . ASP A 1 505 ? 6.205 -9.397 -5.349 1.00 94.75 505 ASP A CA 1
ATOM 3598 C C . ASP A 1 505 ? 7.182 -10.358 -6.046 1.00 94.75 505 ASP A C 1
ATOM 3600 O O . ASP A 1 505 ? 8.340 -10.016 -6.296 1.00 94.75 505 ASP A O 1
ATOM 3604 N N . GLY A 1 506 ? 6.702 -11.541 -6.447 1.00 95.38 506 GLY A N 1
ATOM 3605 C CA . GLY A 1 506 ? 7.504 -12.519 -7.181 1.00 95.38 506 GLY A CA 1
ATOM 3606 C C . GLY A 1 506 ? 7.988 -12.008 -8.543 1.00 95.38 506 GLY A C 1
ATOM 3607 O O . GLY A 1 506 ? 9.152 -12.202 -8.895 1.00 95.38 506 GLY A O 1
ATOM 3608 N N . GLN A 1 507 ? 7.122 -11.326 -9.296 1.00 96.69 507 GLN A N 1
ATOM 3609 C CA . GLN A 1 507 ? 7.447 -10.735 -10.596 1.00 96.69 507 GLN A CA 1
ATOM 3610 C C . GLN A 1 507 ? 8.436 -9.575 -10.471 1.00 96.69 507 GLN A C 1
ATOM 3612 O O . GLN A 1 507 ? 9.385 -9.502 -11.252 1.00 96.69 507 GLN A O 1
ATOM 3617 N N . LEU A 1 508 ? 8.257 -8.696 -9.480 1.00 94.44 508 LEU A N 1
ATOM 3618 C CA . LEU A 1 508 ? 9.194 -7.608 -9.206 1.00 94.44 508 LEU A CA 1
ATOM 3619 C C . LEU A 1 508 ? 10.576 -8.160 -8.839 1.00 94.44 508 LEU A C 1
ATOM 3621 O O . LEU A 1 508 ? 11.575 -7.742 -9.419 1.00 94.44 508 LEU A O 1
ATOM 3625 N N . ALA A 1 509 ? 10.631 -9.155 -7.949 1.00 92.19 509 ALA A N 1
ATOM 3626 C CA . ALA A 1 509 ? 11.882 -9.800 -7.563 1.00 92.19 509 ALA A CA 1
ATOM 3627 C C . ALA A 1 509 ? 12.575 -10.494 -8.749 1.00 92.19 509 ALA A C 1
ATOM 3629 O O . ALA A 1 509 ? 13.798 -10.424 -8.876 1.00 92.19 509 ALA A O 1
ATOM 3630 N N . ALA A 1 510 ? 11.812 -11.146 -9.633 1.00 95.50 510 ALA A N 1
ATOM 3631 C CA . ALA A 1 510 ? 12.347 -11.749 -10.853 1.00 95.50 510 ALA A CA 1
ATOM 3632 C C . ALA A 1 510 ? 12.900 -10.692 -11.821 1.00 95.50 510 ALA A C 1
ATOM 3634 O O . ALA A 1 510 ? 13.952 -10.902 -12.423 1.00 95.50 510 ALA A O 1
ATOM 3635 N N . ALA A 1 511 ? 12.226 -9.548 -11.946 1.00 95.50 511 ALA A N 1
ATOM 3636 C CA . ALA A 1 511 ? 12.665 -8.455 -12.800 1.00 95.50 511 ALA A CA 1
ATOM 3637 C C . ALA A 1 511 ? 13.920 -7.751 -12.250 1.00 95.50 511 ALA A C 1
ATOM 3639 O O . ALA A 1 511 ? 14.857 -7.516 -13.011 1.00 95.50 511 ALA A O 1
ATOM 3640 N N . ASP A 1 512 ? 14.016 -7.520 -10.937 1.00 92.00 512 ASP A N 1
ATOM 3641 C CA . ASP A 1 512 ? 15.248 -7.025 -10.306 1.00 92.00 512 ASP A CA 1
ATOM 3642 C C . ASP A 1 512 ? 16.418 -8.008 -10.502 1.00 92.00 512 ASP A C 1
ATOM 3644 O O . ASP A 1 512 ? 17.526 -7.599 -10.859 1.00 92.00 512 ASP A O 1
ATOM 3648 N N . ALA A 1 513 ? 16.178 -9.315 -10.337 1.00 94.31 513 ALA A N 1
ATOM 3649 C CA . ALA A 1 513 ? 17.194 -10.342 -10.569 1.00 94.31 513 ALA A CA 1
ATOM 3650 C C . ALA A 1 513 ? 17.649 -10.394 -12.039 1.00 94.31 513 ALA A C 1
ATOM 3652 O O . ALA A 1 513 ? 18.844 -10.524 -12.309 1.00 94.31 513 ALA A O 1
ATOM 3653 N N . ALA A 1 514 ? 16.723 -10.249 -12.991 1.00 96.56 514 ALA A N 1
ATOM 3654 C CA . ALA A 1 514 ? 17.046 -10.180 -14.413 1.00 96.56 514 ALA A CA 1
ATOM 3655 C C . ALA A 1 514 ? 17.873 -8.930 -14.751 1.00 96.56 514 ALA A C 1
ATOM 3657 O O . ALA A 1 514 ? 18.848 -9.032 -15.494 1.00 96.56 514 ALA A O 1
ATOM 3658 N N . ALA A 1 515 ? 17.543 -7.770 -14.170 1.00 95.75 515 ALA A N 1
ATOM 3659 C CA . ALA A 1 515 ? 18.319 -6.543 -14.347 1.00 95.75 515 ALA A CA 1
ATOM 3660 C C . ALA A 1 515 ? 19.759 -6.707 -13.826 1.00 95.75 515 ALA A C 1
ATOM 3662 O O . ALA A 1 515 ? 20.715 -6.301 -14.488 1.00 95.75 515 ALA A O 1
ATOM 3663 N N . MET A 1 516 ? 19.933 -7.351 -12.668 1.00 94.00 516 MET A N 1
ATOM 3664 C CA . MET A 1 516 ? 21.261 -7.685 -12.140 1.00 94.00 516 MET A CA 1
ATOM 3665 C C . MET A 1 516 ? 22.021 -8.661 -13.050 1.00 94.00 516 MET A C 1
ATOM 3667 O O . MET A 1 516 ? 23.223 -8.496 -13.252 1.00 94.00 516 MET A O 1
ATOM 3671 N N . ALA A 1 517 ? 21.338 -9.644 -13.644 1.00 95.31 517 ALA A N 1
ATOM 3672 C CA . ALA A 1 517 ? 21.954 -10.625 -14.541 1.00 95.31 517 ALA A CA 1
ATOM 3673 C C . ALA A 1 517 ? 22.536 -10.000 -15.824 1.00 95.31 517 ALA A C 1
ATOM 3675 O O . ALA A 1 517 ? 23.546 -10.488 -16.330 1.00 95.31 517 ALA A O 1
ATOM 3676 N N . ILE A 1 518 ? 21.953 -8.899 -16.315 1.00 95.62 518 ILE A N 1
ATOM 3677 C CA . ILE A 1 518 ? 22.461 -8.133 -17.471 1.00 95.62 518 ILE A CA 1
ATOM 3678 C C . ILE A 1 518 ? 23.448 -7.017 -17.072 1.00 95.62 518 ILE A C 1
ATOM 3680 O O . ILE A 1 518 ? 23.790 -6.156 -17.883 1.00 95.62 518 ILE A O 1
ATOM 3684 N N . GLY A 1 519 ? 23.920 -7.027 -15.820 1.00 92.31 519 GLY A N 1
ATOM 3685 C CA . GLY A 1 519 ? 25.012 -6.184 -15.326 1.00 92.31 519 GLY A CA 1
ATOM 3686 C C . GLY A 1 519 ? 24.607 -5.028 -14.410 1.00 92.31 519 GLY A C 1
ATOM 3687 O O . GLY A 1 519 ? 25.492 -4.335 -13.912 1.00 92.31 519 GLY A O 1
ATOM 3688 N N . CYS A 1 520 ? 23.314 -4.802 -14.139 1.00 91.31 520 CYS A N 1
ATOM 3689 C CA . CYS A 1 520 ? 22.896 -3.660 -13.321 1.00 91.31 520 CYS A CA 1
ATOM 3690 C C . CYS A 1 520 ? 23.538 -3.678 -11.923 1.00 91.31 520 CYS A C 1
ATOM 3692 O O . CYS A 1 520 ? 23.501 -4.686 -11.217 1.00 91.31 520 CYS A O 1
ATOM 3694 N N . ARG A 1 521 ? 24.093 -2.533 -11.510 1.00 88.06 521 ARG A N 1
ATOM 3695 C CA . ARG A 1 521 ? 24.783 -2.349 -10.221 1.00 88.06 521 ARG A CA 1
ATOM 3696 C C . ARG A 1 521 ? 23.953 -1.600 -9.179 1.00 88.06 521 ARG A C 1
ATOM 3698 O O . ARG A 1 521 ? 24.412 -1.413 -8.053 1.00 88.06 521 ARG A O 1
ATOM 3705 N N . LEU A 1 522 ? 22.753 -1.152 -9.543 1.00 85.00 522 LEU A N 1
ATOM 3706 C CA . LEU A 1 522 ? 21.860 -0.433 -8.639 1.00 85.00 522 LEU A CA 1
ATOM 3707 C C . LEU A 1 522 ? 21.280 -1.376 -7.576 1.00 85.00 522 LEU A C 1
ATOM 3709 O O . LEU A 1 522 ? 20.980 -2.540 -7.840 1.00 85.00 522 LEU A O 1
ATOM 3713 N N . THR A 1 523 ? 21.076 -0.854 -6.366 1.00 77.94 523 THR A N 1
ATOM 3714 C CA . THR A 1 523 ? 20.272 -1.546 -5.347 1.00 77.94 523 THR A CA 1
ATOM 3715 C C . THR A 1 523 ? 18.794 -1.349 -5.693 1.00 77.94 523 THR A C 1
ATOM 3717 O O . THR A 1 523 ? 18.386 -0.211 -5.899 1.00 77.94 523 THR A O 1
ATOM 3720 N N . ALA A 1 524 ? 18.004 -2.427 -5.776 1.00 81.50 524 ALA A N 1
ATOM 3721 C CA . ALA A 1 524 ? 16.619 -2.396 -6.281 1.00 81.50 524 ALA A CA 1
ATOM 3722 C C . ALA A 1 524 ? 16.495 -1.600 -7.607 1.00 81.50 524 ALA A C 1
ATOM 3724 O O . ALA A 1 524 ? 15.930 -0.498 -7.615 1.00 81.50 524 ALA A O 1
ATOM 3725 N N . PRO A 1 525 ? 17.087 -2.108 -8.712 1.00 85.12 525 PRO A N 1
ATOM 3726 C CA . PRO A 1 525 ? 17.223 -1.386 -9.978 1.00 85.12 525 PRO A CA 1
ATOM 3727 C C . PRO A 1 525 ? 15.955 -0.678 -10.442 1.00 85.12 525 PRO A C 1
ATOM 3729 O O . PRO A 1 525 ? 15.984 0.505 -10.778 1.00 85.12 525 PRO A O 1
ATOM 3732 N N . LEU A 1 526 ? 14.833 -1.392 -10.421 1.00 86.50 526 LEU A N 1
ATOM 3733 C CA . LEU A 1 526 ? 13.579 -0.917 -10.985 1.00 86.50 526 LEU A CA 1
ATOM 3734 C C . LEU A 1 526 ? 12.973 0.227 -10.171 1.00 86.50 526 LEU A C 1
ATOM 3736 O O . LEU A 1 526 ? 12.543 1.229 -10.743 1.00 86.50 526 LEU A O 1
ATOM 3740 N N . GLN A 1 527 ? 13.009 0.118 -8.840 1.00 83.19 527 GLN A N 1
ATOM 3741 C CA . GLN A 1 527 ? 12.525 1.171 -7.948 1.00 83.19 527 GLN A CA 1
ATOM 3742 C C . GLN A 1 527 ? 13.426 2.410 -7.997 1.00 83.19 527 GLN A C 1
ATOM 3744 O O . GLN A 1 527 ? 12.923 3.529 -8.027 1.00 83.19 527 GLN A O 1
ATOM 3749 N N . THR A 1 528 ? 14.748 2.229 -8.065 1.00 86.06 528 THR A N 1
ATOM 3750 C CA . THR A 1 528 ? 15.688 3.356 -8.175 1.00 86.06 528 THR A CA 1
ATOM 3751 C C . THR A 1 528 ? 15.447 4.163 -9.453 1.00 86.06 528 THR A C 1
ATOM 3753 O O . THR A 1 528 ? 15.412 5.392 -9.414 1.00 86.06 528 THR A O 1
ATOM 3756 N N . LEU A 1 529 ? 15.242 3.489 -10.590 1.00 88.19 529 LEU A N 1
ATOM 3757 C CA . LEU A 1 529 ? 14.936 4.158 -11.858 1.00 88.19 529 LEU A CA 1
ATOM 3758 C C . LEU A 1 529 ? 13.566 4.851 -11.826 1.00 88.19 529 LEU A C 1
ATOM 3760 O O . LEU A 1 529 ? 13.443 5.977 -12.305 1.00 88.19 529 LEU A O 1
ATOM 3764 N N . ALA A 1 530 ? 12.559 4.210 -11.228 1.00 86.38 530 ALA A N 1
ATOM 3765 C CA . ALA A 1 530 ? 11.234 4.790 -11.011 1.00 86.38 530 ALA A CA 1
ATOM 3766 C C . ALA A 1 530 ? 11.291 6.097 -10.195 1.00 86.38 530 ALA A C 1
ATOM 3768 O O . ALA A 1 530 ? 10.660 7.092 -10.558 1.00 86.38 530 ALA A O 1
ATOM 3769 N N . ASP A 1 531 ? 12.090 6.100 -9.126 1.00 83.69 531 ASP A N 1
ATOM 3770 C CA . ASP A 1 531 ? 12.224 7.224 -8.196 1.00 83.69 531 ASP A CA 1
ATOM 3771 C C . ASP A 1 531 ? 12.963 8.414 -8.797 1.00 83.69 531 ASP A C 1
ATOM 3773 O O . ASP A 1 531 ? 12.594 9.558 -8.532 1.00 83.69 531 ASP A O 1
ATOM 3777 N N . LEU A 1 532 ? 14.002 8.152 -9.593 1.00 83.06 532 LEU A N 1
ATOM 3778 C CA . LEU A 1 532 ? 14.768 9.207 -10.252 1.00 83.06 532 LEU A CA 1
ATOM 3779 C C . LEU A 1 532 ? 14.033 9.758 -11.479 1.00 83.06 532 LEU A C 1
ATOM 3781 O O . LEU A 1 532 ? 14.122 10.956 -11.734 1.00 83.06 532 LEU A O 1
ATOM 3785 N N . GLY A 1 533 ? 13.297 8.917 -12.215 1.00 83.94 533 GLY A N 1
ATOM 3786 C CA . GLY A 1 533 ? 12.368 9.344 -13.262 1.00 83.94 533 GLY A CA 1
ATOM 3787 C C . GLY A 1 533 ? 12.965 10.363 -14.239 1.00 83.94 533 GLY A C 1
ATOM 3788 O O . GLY A 1 533 ? 13.999 10.119 -14.863 1.00 83.94 533 GLY A O 1
ATOM 3789 N N . GLU A 1 534 ? 12.316 11.525 -14.356 1.00 77.50 534 GLU A N 1
ATOM 3790 C CA . GLU A 1 534 ? 12.754 12.614 -15.242 1.00 77.50 534 GLU A CA 1
ATOM 3791 C C . GLU A 1 534 ? 14.105 13.222 -14.847 1.00 77.50 534 GLU A C 1
ATOM 3793 O O . GLU A 1 534 ? 14.788 13.766 -15.708 1.00 77.50 534 GLU A O 1
ATOM 3798 N N . ALA A 1 535 ? 14.545 13.090 -13.590 1.00 80.50 535 ALA A N 1
ATOM 3799 C CA . ALA A 1 535 ? 15.854 13.585 -13.160 1.00 80.50 535 ALA A CA 1
ATOM 3800 C C . ALA A 1 535 ? 17.023 12.838 -13.825 1.00 80.50 535 ALA A C 1
ATOM 3802 O O . ALA A 1 535 ? 18.157 13.308 -13.758 1.00 80.50 535 ALA A O 1
ATOM 3803 N N . LEU A 1 536 ? 16.763 11.688 -14.460 1.00 77.25 536 LEU A N 1
ATOM 3804 C CA . LEU A 1 536 ? 17.735 10.953 -15.275 1.00 77.25 536 LEU A CA 1
ATOM 3805 C C . LEU A 1 536 ? 17.894 11.516 -16.684 1.00 77.25 536 LEU A C 1
ATOM 3807 O O . LEU A 1 536 ? 18.843 11.156 -17.377 1.00 77.25 536 LEU A O 1
ATOM 3811 N N . TYR A 1 537 ? 16.985 12.386 -17.109 1.00 79.56 537 TYR A N 1
ATOM 3812 C CA . TYR A 1 537 ? 17.052 13.038 -18.399 1.00 79.56 537 TYR A CA 1
ATOM 3813 C C . TYR A 1 537 ? 17.510 14.480 -18.230 1.00 79.56 537 TYR A C 1
ATOM 3815 O O . TYR A 1 537 ? 16.983 15.241 -17.421 1.00 79.56 537 TYR A O 1
ATOM 3823 N N . VAL A 1 538 ? 18.462 14.878 -19.065 1.00 70.81 538 VAL A N 1
ATOM 3824 C CA . VAL A 1 538 ? 18.783 16.285 -19.255 1.00 70.81 538 VAL A CA 1
ATOM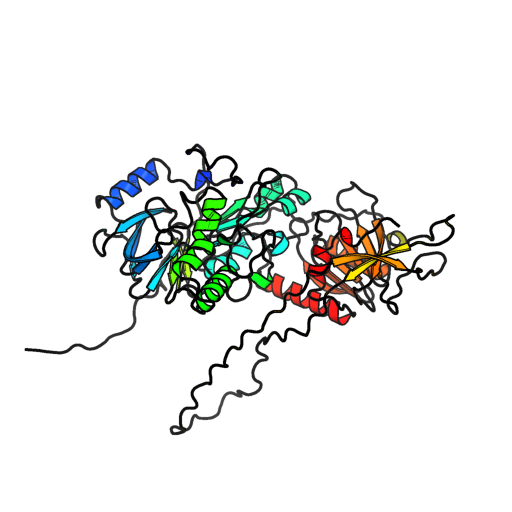 3825 C C . VAL A 1 538 ? 18.747 16.580 -20.736 1.00 70.81 538 VAL A C 1
ATOM 3827 O O . VAL A 1 538 ? 19.289 15.817 -21.536 1.00 70.81 538 VAL A O 1
ATOM 3830 N N . GLN A 1 539 ? 18.096 17.691 -21.082 1.00 63.94 539 GLN A N 1
ATOM 3831 C CA . GLN A 1 539 ? 18.132 18.199 -22.439 1.00 63.94 539 GLN A CA 1
ATOM 3832 C C . GLN A 1 539 ? 19.589 18.540 -22.790 1.00 63.94 539 GLN A C 1
ATOM 3834 O O . GLN A 1 539 ? 20.203 19.319 -22.052 1.00 63.94 539 GLN A O 1
ATOM 3839 N N . PRO A 1 540 ? 20.154 17.931 -23.838 1.00 55.03 540 PRO A N 1
ATOM 3840 C CA . PRO A 1 540 ? 21.579 18.062 -24.120 1.00 55.03 540 PRO A CA 1
ATOM 3841 C C . PRO A 1 540 ? 21.984 19.428 -24.677 1.00 55.03 540 PRO A C 1
ATOM 3843 O O . PRO A 1 540 ? 21.133 20.093 -25.319 1.00 55.03 540 PRO A O 1
#

Mean predicted aligned error: 11.69 Å

Secondary structure (DSSP, 8-state):
------------S--S-----PPPPP-----PPPSTT---BTTGGGGSPPHHHHHHHHHHHTTSS-BSEEEEEEEEE-TTT--EEEEEEEEETTEEEEEESTTSS-BSSEEE-TT-EEEEPEEES-B-HHHHTB-HHHHHHHHGGGTEEEEEE--HHHHHHHGGGHHHHHH--SSS-EEEEBPPPPTT---S-GGGSPTT--TT--B-HHHHSTT-HHHHHHHHHHHTT--HHHHHHHHTHHHHHHTT-TTTSSS-STTSB--EEEESSTT-SSPPSEEEETTEEEEETTEESS-------TTSSS-----TT--GGGG-EE--TT-PSP--EEEEEE---------------S---S--PPPTT-------------------PPPEEEEEE-PPPEETTEE--BGGGTEEEEEEE-SSSSS-SEEEEEEESS--SSSEEEES--SSS-SEEEEESSHHHHHHHHHHHHHTTSEEEEEETTEEEEEEE--BTTTBB-S-HHHHHHHHHHHHHHHHHTT--SSSHHHHHHHHGGGG----

pLDDT: mean 78.72, std 23.16, range [21.81, 98.44]